Protein AF-A0A1G5ZR55-F1 (afdb_monomer_lite)

Radius of gyration: 50.32 Å; chains: 1; bounding box: 81×56×185 Å

Secondary structure (DSSP, 8-state):
-B-TTS-B--GGG--GGGPPP-------PPTT--TTTEEEE-SHHHHHHHHHH----SEEEETT-SS-EEBSS-EEE-TT------PPPPPPPGGGTSEE--SS--S-S-GGGTSBPTT----TT-HHHHHHHHHHHHHHHHHH-SEE-TTS-EEEE-SSS-EEEE---GGGSS-PPPHHHHHHHHHHHHHHHS-TTTHHHHHHHHHHHHHHH-SS-EEHHHHHHHHHHHHHHHHHHHHHHHHGGGGHHHHHHHHHHHHHHHHHHHHHHHHHHHHHHHHHHHHHHHHHHHHHHHHS---HHHHHHHHHHHHHHHHHHHHHHHHHHHHHHHHHHHHHHHHTTTS-HHHHIIIIIHHHHHHHHHHHHHHHHHHHHHHHHHHHHHHHHHH-PPPPPPPPPP--------------------------------

pLDDT: mean 72.46, std 17.14, range [31.12, 96.25]

Structure (mmCIF, N/CA/C/O backbone):
data_AF-A0A1G5ZR55-F1
#
_entry.id   AF-A0A1G5ZR55-F1
#
loop_
_atom_site.group_PDB
_atom_site.id
_atom_site.type_symbol
_atom_site.label_atom_id
_atom_site.label_alt_id
_atom_site.label_comp_id
_atom_site.label_asym_id
_atom_site.label_entity_id
_atom_site.label_seq_id
_atom_site.pdbx_PDB_ins_code
_atom_site.Cartn_x
_atom_site.Cartn_y
_atom_site.Cartn_z
_atom_site.occupancy
_atom_site.B_iso_or_equiv
_atom_site.auth_seq_id
_atom_site.auth_comp_id
_atom_site.auth_asym_id
_atom_site.auth_atom_id
_atom_site.pdbx_PDB_model_num
ATOM 1 N N . MET A 1 1 ? 25.762 3.844 -49.606 1.00 56.28 1 MET A N 1
ATOM 2 C CA . MET A 1 1 ? 26.420 2.697 -48.924 1.00 56.28 1 MET A CA 1
ATOM 3 C C . MET A 1 1 ? 27.919 2.852 -49.111 1.00 56.28 1 MET A C 1
ATOM 5 O O . MET A 1 1 ? 28.287 3.656 -49.947 1.00 56.28 1 MET A O 1
ATOM 9 N N . PHE A 1 2 ? 28.773 2.161 -48.357 1.00 60.72 2 PHE A N 1
ATOM 10 C CA . PHE A 1 2 ? 30.217 2.184 -48.619 1.00 60.72 2 PHE A CA 1
ATOM 11 C C . PHE A 1 2 ? 30.688 0.792 -49.031 1.00 60.72 2 PHE A C 1
ATOM 13 O O . PHE A 1 2 ? 30.275 -0.192 -48.414 1.00 60.72 2 PHE A O 1
ATOM 20 N N . ASP A 1 3 ? 31.507 0.703 -50.076 1.00 65.69 3 ASP A N 1
ATOM 21 C CA . ASP A 1 3 ? 32.140 -0.550 -50.477 1.00 65.69 3 ASP A CA 1
ATOM 22 C C . ASP A 1 3 ? 33.288 -0.937 -49.521 1.00 65.69 3 ASP A C 1
ATOM 24 O O . ASP A 1 3 ? 33.668 -0.197 -48.608 1.00 65.69 3 ASP A O 1
ATOM 28 N N . SER A 1 4 ? 33.881 -2.114 -49.727 1.00 61.31 4 SER A N 1
ATOM 29 C CA . SER A 1 4 ? 35.031 -2.579 -48.937 1.00 61.31 4 SER A CA 1
ATOM 30 C C . SER A 1 4 ? 36.296 -1.719 -49.093 1.00 61.31 4 SER A C 1
ATOM 32 O O . SER A 1 4 ? 37.266 -1.937 -48.369 1.00 61.31 4 SER A O 1
ATOM 34 N N . ALA A 1 5 ? 36.312 -0.775 -50.037 1.00 70.75 5 ALA A N 1
ATOM 35 C CA . ALA A 1 5 ? 37.379 0.198 -50.244 1.00 70.75 5 ALA A CA 1
ATOM 36 C C . ALA A 1 5 ? 37.047 1.584 -49.646 1.00 70.75 5 ALA A C 1
ATOM 38 O O . ALA A 1 5 ? 37.874 2.492 -49.729 1.00 70.75 5 ALA A O 1
ATOM 39 N N . GLY A 1 6 ? 35.881 1.743 -49.005 1.00 61.88 6 GLY A N 1
ATOM 40 C CA . GLY A 1 6 ? 35.433 2.990 -48.385 1.00 61.88 6 GLY A CA 1
ATOM 41 C C . GLY A 1 6 ? 34.868 4.021 -49.366 1.00 61.88 6 GLY A C 1
ATOM 42 O O . GLY A 1 6 ? 34.724 5.184 -48.991 1.00 61.88 6 GLY A O 1
ATOM 43 N N . GLY A 1 7 ? 34.562 3.631 -50.606 1.00 65.38 7 GLY A N 1
ATOM 44 C CA . GLY A 1 7 ? 33.906 4.477 -51.603 1.00 65.38 7 GLY A CA 1
ATOM 45 C C . GLY A 1 7 ? 32.389 4.482 -51.427 1.00 65.38 7 GLY A C 1
ATOM 46 O O . GLY A 1 7 ? 31.798 3.445 -51.144 1.00 65.38 7 GLY A O 1
ATOM 47 N N . GLU A 1 8 ? 31.754 5.645 -51.573 1.00 64.25 8 GLU A N 1
ATOM 48 C CA . GLU A 1 8 ? 30.297 5.780 -51.491 1.00 64.25 8 GLU A CA 1
ATOM 49 C C . GLU A 1 8 ? 29.644 5.197 -52.760 1.00 64.25 8 GLU A C 1
ATOM 51 O O . GLU A 1 8 ? 30.005 5.574 -53.870 1.00 64.25 8 GLU A O 1
ATOM 56 N N . THR A 1 9 ? 28.723 4.247 -52.602 1.00 60.94 9 THR A N 1
ATOM 57 C CA . THR A 1 9 ? 28.067 3.498 -53.688 1.00 60.94 9 THR A CA 1
ATOM 58 C C . THR A 1 9 ? 26.545 3.535 -53.531 1.00 60.94 9 THR A C 1
ATOM 60 O O . THR A 1 9 ? 26.020 3.413 -52.409 1.00 60.94 9 THR A O 1
ATOM 63 N N . GLU A 1 10 ? 25.825 3.674 -54.646 1.00 57.09 10 GLU A N 1
ATOM 64 C CA . GLU A 1 10 ? 24.361 3.582 -54.717 1.00 57.09 10 GLU A CA 1
ATOM 65 C C . GLU A 1 10 ? 23.905 2.133 -54.975 1.00 57.09 10 GLU A C 1
ATOM 67 O O . GLU A 1 10 ? 24.605 1.343 -55.602 1.00 57.09 10 GLU A O 1
ATOM 72 N N . VAL A 1 11 ? 22.718 1.754 -54.483 1.00 56.06 11 VAL A N 1
ATOM 73 C CA . VAL A 1 11 ? 22.194 0.372 -54.596 1.00 56.06 11 VAL A CA 1
ATOM 74 C C . VAL A 1 11 ? 21.911 -0.029 -56.056 1.00 56.06 11 VAL A C 1
ATOM 76 O O . VAL A 1 11 ? 21.889 -1.218 -56.366 1.00 56.06 11 VAL A O 1
ATOM 79 N N . GLU A 1 12 ? 21.737 0.940 -56.960 1.00 55.47 12 GLU A N 1
ATOM 80 C CA . GLU A 1 12 ? 21.512 0.701 -58.395 1.00 55.47 12 GLU A CA 1
ATOM 81 C C . GLU A 1 12 ? 22.798 0.431 -59.202 1.00 55.47 12 GLU A C 1
ATOM 83 O O . GLU A 1 12 ? 22.704 -0.023 -60.338 1.00 55.47 12 GLU A O 1
ATOM 88 N N . GLU A 1 13 ? 23.996 0.616 -58.631 1.00 53.19 13 GLU A N 1
ATOM 89 C CA . GLU A 1 13 ? 25.278 0.290 -59.294 1.00 53.19 13 GLU A CA 1
ATOM 90 C C . GLU A 1 13 ? 25.688 -1.190 -59.145 1.00 53.19 13 GLU A C 1
ATOM 92 O O . GLU A 1 13 ? 26.836 -1.573 -59.375 1.00 53.19 13 GLU A O 1
ATOM 97 N N . GLY A 1 14 ? 24.751 -2.060 -58.765 1.00 54.94 14 GLY A N 1
ATOM 98 C CA . GLY A 1 14 ? 24.948 -3.503 -58.820 1.00 54.94 14 GLY A CA 1
ATOM 99 C C . GLY A 1 14 ? 24.832 -4.004 -60.256 1.00 54.94 14 GLY A C 1
ATOM 100 O O . GLY A 1 14 ? 23.758 -4.428 -60.669 1.00 54.94 14 GLY A O 1
ATOM 101 N N . ASP A 1 15 ? 25.924 -3.973 -61.017 1.00 54.62 15 ASP A N 1
ATOM 102 C CA . ASP A 1 15 ? 25.985 -4.611 -62.335 1.00 54.62 15 ASP A CA 1
ATOM 103 C C . ASP A 1 15 ? 25.656 -6.115 -62.174 1.00 54.62 15 ASP A C 1
ATOM 105 O O . ASP A 1 15 ? 26.359 -6.847 -61.466 1.00 54.62 15 ASP A O 1
ATO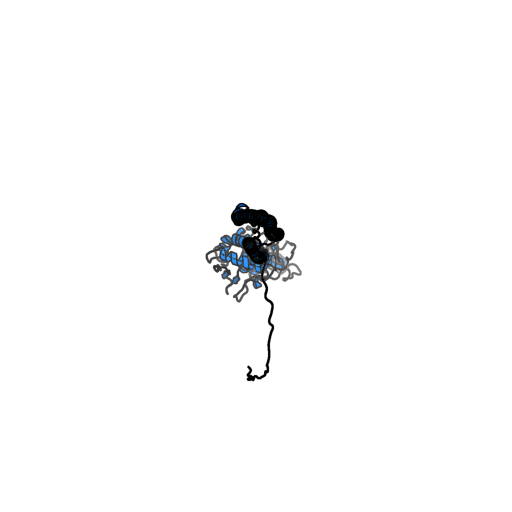M 109 N N . GLU A 1 16 ? 24.538 -6.570 -62.769 1.00 57.34 16 GLU A N 1
ATOM 110 C CA . GLU A 1 16 ? 23.969 -7.929 -62.623 1.00 57.34 16 GLU A CA 1
ATOM 111 C C . GLU A 1 16 ? 24.989 -9.039 -62.949 1.00 57.34 16 GLU A C 1
ATOM 113 O O . GLU A 1 16 ? 24.825 -10.192 -62.539 1.00 57.34 16 GLU A O 1
ATOM 118 N N . ALA A 1 17 ? 26.076 -8.689 -63.643 1.00 59.78 17 ALA A N 1
ATOM 119 C CA . ALA A 1 17 ? 27.194 -9.563 -63.966 1.00 59.78 17 ALA A CA 1
ATOM 120 C C . ALA A 1 17 ? 28.080 -9.972 -62.765 1.00 59.78 17 ALA A C 1
ATOM 122 O O . ALA A 1 17 ? 28.819 -10.951 -62.887 1.00 59.78 17 ALA A O 1
ATOM 123 N N . PHE A 1 18 ? 28.025 -9.275 -61.619 1.00 59.31 18 PHE A N 1
ATOM 124 C CA . PHE A 1 18 ? 28.954 -9.472 -60.484 1.00 59.31 18 PHE A CA 1
ATOM 125 C C . PHE A 1 18 ? 28.336 -10.117 -59.232 1.00 59.31 18 PHE A C 1
ATOM 127 O O . PHE A 1 18 ? 28.936 -10.104 -58.155 1.00 59.31 18 PHE A O 1
ATOM 134 N N . GLY A 1 19 ? 27.159 -10.733 -59.354 1.00 58.31 19 GLY A N 1
ATOM 135 C CA . GLY A 1 19 ? 26.563 -11.491 -58.255 1.00 58.31 19 GLY A CA 1
ATOM 136 C C . GLY A 1 19 ? 27.394 -12.725 -57.845 1.00 58.31 19 GLY A C 1
ATOM 137 O O . GLY A 1 19 ? 28.067 -13.329 -58.684 1.00 58.31 19 GLY A O 1
ATOM 138 N N . PRO A 1 20 ? 27.312 -13.170 -56.575 1.00 57.94 20 PRO A N 1
ATOM 139 C CA . PRO A 1 20 ? 26.449 -12.662 -55.507 1.00 57.94 20 PRO A CA 1
ATOM 140 C C . PRO A 1 20 ? 27.117 -11.580 -54.638 1.00 57.94 20 PRO A C 1
ATOM 142 O O . PRO A 1 20 ? 28.215 -11.769 -54.115 1.00 57.94 20 PRO A O 1
ATOM 145 N N . PHE A 1 21 ? 26.402 -10.478 -54.402 1.00 63.56 21 PHE A N 1
ATOM 146 C CA . PHE A 1 21 ? 26.810 -9.439 -53.455 1.00 63.56 21 PHE A CA 1
ATOM 147 C C . PHE A 1 21 ? 26.458 -9.834 -52.015 1.00 63.56 21 PHE A C 1
ATOM 149 O O . PHE A 1 21 ? 25.392 -10.395 -51.748 1.00 63.56 21 PHE A O 1
ATOM 156 N N . ARG A 1 22 ? 27.341 -9.504 -51.067 1.00 58.53 22 ARG A N 1
ATOM 157 C CA . ARG A 1 22 ? 27.096 -9.625 -49.624 1.00 58.53 22 ARG A CA 1
ATOM 158 C C . ARG A 1 22 ? 27.070 -8.229 -49.020 1.00 58.53 22 ARG A C 1
ATOM 160 O O . ARG A 1 22 ? 28.080 -7.537 -49.041 1.00 58.53 22 ARG A O 1
ATOM 167 N N . VAL A 1 23 ? 25.928 -7.839 -48.465 1.00 60.59 23 VAL A N 1
ATOM 168 C CA . VAL A 1 23 ? 25.789 -6.580 -47.724 1.00 60.59 23 VAL A CA 1
ATOM 169 C C . VAL A 1 23 ? 26.022 -6.871 -46.245 1.00 60.59 23 VAL A C 1
ATOM 171 O O . VAL A 1 23 ? 25.296 -7.664 -45.643 1.00 60.59 23 VAL A O 1
ATOM 174 N N . GLU A 1 24 ? 27.045 -6.252 -45.659 1.00 58.00 24 GLU A N 1
ATOM 175 C CA . GLU A 1 24 ? 27.290 -6.277 -44.217 1.00 58.00 24 GLU A CA 1
ATOM 176 C C . GLU A 1 24 ? 26.822 -4.953 -43.607 1.00 58.00 24 GLU A C 1
ATOM 178 O O . GLU A 1 24 ? 27.344 -3.884 -43.912 1.00 58.00 24 GLU A O 1
ATOM 183 N N . LEU A 1 25 ? 25.804 -5.021 -42.749 1.00 60.97 25 LEU A N 1
ATOM 184 C CA . LEU A 1 25 ? 25.309 -3.873 -41.996 1.00 60.97 25 LEU A CA 1
ATOM 185 C C . LEU A 1 25 ? 26.047 -3.820 -40.659 1.00 60.97 25 LEU A C 1
ATOM 187 O O . LEU A 1 25 ? 25.791 -4.629 -39.766 1.00 60.97 25 LEU A O 1
ATOM 191 N N . VAL A 1 26 ? 26.966 -2.869 -40.525 1.00 66.50 26 VAL A N 1
ATOM 192 C CA . VAL A 1 26 ? 27.669 -2.613 -39.266 1.00 66.50 26 VAL A CA 1
ATOM 193 C C . VAL A 1 26 ? 26.922 -1.528 -38.503 1.00 66.50 26 VAL A C 1
ATOM 195 O O . VAL A 1 26 ? 26.584 -0.485 -39.056 1.00 66.50 26 VAL A O 1
ATOM 198 N N . LYS A 1 27 ? 26.652 -1.776 -37.219 1.00 68.31 27 LYS A N 1
ATOM 199 C CA . LYS A 1 27 ? 26.059 -0.779 -36.327 1.00 68.31 27 LYS A CA 1
ATOM 200 C C . LYS A 1 27 ? 27.069 0.366 -36.129 1.00 68.31 27 LYS A C 1
ATOM 202 O O . LYS A 1 27 ? 28.148 0.073 -35.611 1.00 68.31 27 LYS A O 1
ATOM 207 N N . PRO A 1 28 ? 26.765 1.625 -36.501 1.00 68.00 28 PRO A N 1
ATOM 208 C CA . PRO A 1 28 ? 27.689 2.730 -36.282 1.00 68.00 28 PRO A CA 1
ATOM 209 C C . PRO A 1 28 ? 27.696 3.072 -34.790 1.00 68.00 28 PRO A C 1
ATOM 211 O O . PRO A 1 28 ? 26.833 3.788 -34.293 1.00 68.00 28 PRO A O 1
ATOM 214 N N . LEU A 1 29 ? 28.629 2.466 -34.060 1.00 74.06 29 LEU A N 1
ATOM 215 C CA . LEU A 1 29 ? 28.857 2.722 -32.643 1.00 74.06 29 LEU A CA 1
ATOM 216 C C . LEU A 1 29 ? 29.902 3.840 -32.500 1.00 74.06 29 LEU A C 1
ATOM 218 O O . LEU A 1 29 ? 30.873 3.836 -33.262 1.00 74.06 29 LEU A O 1
ATOM 222 N N . PRO A 1 30 ? 29.753 4.767 -31.537 1.00 72.75 30 PRO A N 1
ATOM 223 C CA . PRO A 1 30 ? 30.766 5.786 -31.276 1.00 72.75 30 PRO A CA 1
ATOM 224 C C . PRO A 1 30 ? 32.130 5.173 -30.933 1.00 72.75 30 PRO A C 1
ATOM 226 O O . PRO A 1 30 ? 32.210 4.109 -30.309 1.00 72.75 30 PRO A O 1
ATOM 229 N N . GLU A 1 31 ? 33.213 5.862 -31.296 1.00 66.56 31 GLU A N 1
ATOM 230 C CA . GLU A 1 31 ? 34.564 5.464 -30.894 1.00 66.56 31 GLU A CA 1
ATOM 231 C C . GLU A 1 31 ? 34.675 5.438 -29.358 1.00 66.56 31 GLU A C 1
ATOM 233 O O . GLU A 1 31 ? 34.362 6.418 -28.686 1.00 66.56 31 GLU A O 1
ATOM 238 N N . GLY A 1 32 ? 35.097 4.302 -28.789 1.00 65.75 32 GLY A N 1
ATOM 239 C CA . GLY A 1 32 ? 35.177 4.113 -27.332 1.00 65.75 32 GLY A CA 1
ATOM 240 C C . GLY A 1 32 ? 33.894 3.603 -26.664 1.00 65.75 32 GLY A C 1
ATOM 241 O O . GLY A 1 32 ? 33.792 3.661 -25.441 1.00 65.75 32 GLY A O 1
ATOM 242 N N . HIS A 1 33 ? 32.931 3.093 -27.438 1.00 71.94 33 HIS A N 1
ATOM 243 C CA . HIS A 1 33 ? 31.707 2.485 -26.919 1.00 71.94 33 HIS A CA 1
ATOM 244 C C . HIS A 1 33 ? 31.968 1.386 -25.874 1.00 71.94 33 HIS A C 1
ATOM 246 O O . HIS A 1 33 ? 32.532 0.333 -26.184 1.00 71.94 33 HIS A O 1
ATOM 252 N N . ASP A 1 34 ? 31.467 1.609 -24.659 1.00 78.94 34 ASP A N 1
ATOM 253 C CA . ASP A 1 34 ? 31.366 0.595 -23.615 1.00 78.94 34 ASP A CA 1
ATOM 254 C C . ASP A 1 34 ? 29.934 0.044 -23.570 1.00 78.94 34 ASP A C 1
ATOM 256 O O . ASP A 1 34 ? 28.982 0.753 -23.229 1.00 78.94 34 ASP A O 1
ATOM 260 N N . GLN A 1 35 ? 29.785 -1.242 -23.898 1.00 75.31 35 GLN A N 1
ATOM 261 C CA . GLN A 1 35 ? 28.500 -1.945 -23.843 1.00 75.31 35 GLN A CA 1
ATOM 262 C C . GLN A 1 35 ? 27.924 -1.989 -22.423 1.00 75.31 35 GLN A C 1
ATOM 264 O O . GLN A 1 35 ? 26.731 -2.208 -22.251 1.00 75.31 35 GLN A O 1
ATOM 269 N N . THR A 1 36 ? 28.741 -1.798 -21.387 1.00 80.62 36 THR A N 1
ATOM 270 C CA . THR A 1 36 ? 28.260 -1.785 -20.003 1.00 80.62 36 THR A CA 1
ATOM 271 C C . THR A 1 36 ? 27.638 -0.447 -19.596 1.00 80.62 36 THR A C 1
ATOM 273 O O . THR A 1 36 ? 26.781 -0.443 -18.714 1.00 80.62 36 THR A O 1
ATOM 276 N N . ASP A 1 37 ? 27.983 0.657 -20.272 1.00 84.81 37 ASP A N 1
ATOM 277 C CA . ASP A 1 37 ? 27.449 2.002 -19.997 1.00 84.81 37 ASP A CA 1
ATOM 278 C C . ASP A 1 37 ? 26.283 2.375 -20.930 1.00 84.81 37 ASP A C 1
ATOM 280 O O . ASP A 1 37 ? 25.300 2.993 -20.513 1.00 84.81 37 ASP A O 1
ATOM 284 N N . ALA A 1 38 ? 26.341 1.941 -22.192 1.00 87.81 38 ALA A N 1
ATOM 285 C CA . ALA A 1 38 ? 25.323 2.243 -23.191 1.00 87.81 38 ALA A CA 1
ATOM 286 C C . ALA A 1 38 ? 24.925 1.004 -23.998 1.00 87.81 38 ALA A C 1
ATOM 288 O O . ALA A 1 38 ? 25.766 0.208 -24.401 1.00 87.81 38 ALA A O 1
ATOM 289 N N . LEU A 1 39 ? 23.635 0.864 -24.299 1.00 89.94 39 LEU A N 1
ATOM 290 C CA . LEU A 1 39 ? 23.116 -0.131 -25.232 1.00 89.94 39 LEU A CA 1
ATOM 291 C C . LEU A 1 39 ? 22.518 0.571 -26.445 1.00 89.94 39 LEU A C 1
ATOM 293 O O . LEU A 1 39 ? 21.601 1.368 -26.304 1.00 89.94 39 LEU A O 1
ATOM 297 N N . TYR A 1 40 ? 22.981 0.218 -27.639 1.00 89.31 40 TYR A N 1
ATOM 298 C CA . TYR A 1 40 ? 22.391 0.693 -28.888 1.00 89.31 40 TYR A CA 1
ATOM 299 C C . TYR A 1 40 ? 21.494 -0.391 -29.469 1.00 89.31 40 TYR A C 1
ATOM 301 O O . TYR A 1 40 ? 21.918 -1.537 -29.632 1.00 89.31 40 TYR A O 1
ATOM 309 N N . VAL A 1 41 ? 20.271 -0.045 -29.842 1.00 90.25 41 VAL A N 1
ATOM 310 C CA . VAL A 1 41 ? 19.261 -0.942 -30.401 1.00 90.25 41 VAL A CA 1
ATOM 311 C C . VAL A 1 41 ? 18.754 -0.342 -31.705 1.00 90.25 41 VAL A C 1
ATOM 313 O O . VAL A 1 41 ? 18.344 0.811 -31.738 1.00 90.25 41 VAL A O 1
ATOM 316 N N . ALA A 1 42 ? 18.814 -1.117 -32.790 1.00 88.00 42 ALA A N 1
ATOM 317 C CA . ALA A 1 42 ? 18.475 -0.642 -34.135 1.00 88.00 42 ALA A CA 1
ATOM 318 C C . ALA A 1 42 ? 17.086 -1.094 -34.613 1.00 88.00 42 ALA A C 1
ATOM 320 O O . ALA A 1 42 ? 16.563 -0.555 -35.580 1.00 88.00 42 ALA A O 1
ATOM 321 N N . THR A 1 43 ? 16.503 -2.115 -33.979 1.00 87.62 43 THR A N 1
ATOM 322 C CA . THR A 1 43 ? 15.238 -2.716 -34.412 1.00 87.62 43 THR A CA 1
ATOM 323 C C . THR A 1 43 ? 14.283 -2.871 -33.240 1.00 87.62 43 THR A C 1
ATOM 325 O O . THR A 1 43 ? 14.695 -3.155 -32.115 1.00 87.62 43 THR A O 1
ATOM 328 N N . GLU A 1 44 ? 12.986 -2.760 -33.515 1.00 87.56 44 GLU A N 1
ATOM 329 C CA . GLU A 1 44 ? 11.931 -2.996 -32.527 1.00 87.56 44 GLU A CA 1
ATOM 330 C C . GLU A 1 44 ? 11.972 -4.431 -31.969 1.00 87.56 44 GLU A C 1
ATOM 332 O O . GLU A 1 44 ? 11.784 -4.644 -30.773 1.00 87.56 44 GLU A O 1
ATOM 337 N N . ALA A 1 45 ? 12.275 -5.422 -32.815 1.00 87.50 45 ALA A N 1
ATOM 338 C CA . ALA A 1 45 ? 12.451 -6.808 -32.382 1.00 87.50 45 ALA A CA 1
ATOM 339 C C . ALA A 1 45 ? 13.631 -6.956 -31.409 1.00 87.50 45 ALA A C 1
ATOM 341 O O . ALA A 1 45 ? 13.506 -7.632 -30.391 1.00 87.50 45 ALA A O 1
ATOM 342 N N . GLY A 1 46 ? 14.752 -6.278 -31.687 1.00 88.06 46 GLY A N 1
ATOM 343 C CA . GLY A 1 46 ? 15.892 -6.224 -30.777 1.00 88.06 46 GLY A CA 1
ATOM 344 C C . GLY A 1 46 ? 15.536 -5.536 -29.462 1.00 88.06 46 GLY A C 1
ATOM 345 O O . GLY A 1 46 ? 15.919 -6.019 -28.404 1.00 88.06 46 GLY A O 1
ATOM 346 N N . PHE A 1 47 ? 14.751 -4.457 -29.512 1.00 91.44 47 PHE A N 1
ATOM 347 C CA . PHE A 1 47 ? 14.289 -3.760 -28.313 1.00 91.44 47 PHE A CA 1
ATOM 348 C C . PHE A 1 47 ? 13.458 -4.680 -27.420 1.00 91.44 47 PHE A C 1
ATOM 350 O O . PHE A 1 47 ? 13.788 -4.842 -26.250 1.00 91.44 47 PHE A O 1
ATOM 357 N N . ARG A 1 48 ? 12.453 -5.364 -27.982 1.00 90.38 48 ARG A N 1
ATOM 358 C CA . ARG A 1 48 ? 11.652 -6.358 -27.249 1.00 90.38 48 ARG A CA 1
ATOM 359 C C . ARG A 1 48 ? 12.510 -7.485 -26.675 1.00 90.38 48 ARG A C 1
ATOM 361 O O . ARG A 1 48 ? 12.342 -7.830 -25.512 1.00 90.38 48 ARG A O 1
ATOM 368 N N . ALA A 1 49 ? 13.455 -8.008 -27.455 1.00 89.00 49 ALA A N 1
ATOM 369 C CA . ALA A 1 49 ? 14.357 -9.060 -26.994 1.00 89.00 49 ALA A CA 1
ATOM 370 C C . ALA A 1 49 ? 15.210 -8.607 -25.798 1.00 89.00 49 ALA A C 1
ATOM 372 O O . ALA A 1 49 ? 15.322 -9.342 -24.824 1.00 89.00 49 ALA A O 1
ATOM 373 N N . PHE A 1 50 ? 15.757 -7.386 -25.829 1.00 91.50 50 PHE A N 1
ATOM 374 C CA . PHE A 1 50 ? 16.523 -6.843 -24.705 1.00 91.50 50 PHE A CA 1
ATOM 375 C C . PHE A 1 50 ? 15.656 -6.511 -23.489 1.00 91.50 50 PHE A C 1
ATOM 377 O O . PHE A 1 50 ? 16.131 -6.626 -22.359 1.00 91.50 50 PHE A O 1
ATOM 384 N N . LEU A 1 51 ? 14.401 -6.102 -23.688 1.00 90.69 51 LEU A N 1
ATOM 385 C CA . LEU A 1 51 ? 13.456 -5.913 -22.587 1.00 90.69 51 LEU A CA 1
ATOM 386 C C . LEU A 1 51 ? 13.136 -7.234 -21.871 1.00 90.69 51 LEU A C 1
ATOM 388 O O . LEU A 1 51 ? 12.955 -7.222 -20.656 1.00 90.69 51 LEU A O 1
ATOM 392 N N . ASP A 1 52 ? 13.111 -8.351 -22.598 1.00 86.12 52 ASP A N 1
ATOM 393 C CA . ASP A 1 52 ? 12.880 -9.685 -22.038 1.00 86.12 52 ASP A CA 1
ATOM 394 C C . ASP A 1 52 ? 14.142 -10.277 -21.384 1.00 86.12 52 ASP A C 1
ATOM 396 O O . ASP A 1 52 ? 14.131 -10.658 -20.213 1.00 86.12 52 ASP A O 1
ATOM 400 N N . SER A 1 53 ? 15.279 -10.277 -22.092 1.00 85.56 53 SER A N 1
ATOM 401 C CA . SER A 1 53 ? 16.541 -10.826 -21.572 1.00 85.56 53 SER A CA 1
ATOM 402 C C . SER A 1 53 ? 17.181 -9.963 -20.480 1.00 85.56 53 SER A C 1
ATOM 404 O O . SER A 1 53 ? 17.998 -10.447 -19.695 1.00 85.56 53 SER A O 1
ATOM 406 N N . GLY A 1 54 ? 16.851 -8.670 -20.456 1.00 85.50 54 GLY A N 1
ATOM 407 C CA . GLY A 1 54 ? 17.522 -7.658 -19.653 1.00 85.50 54 GLY A CA 1
ATOM 408 C C . GLY A 1 54 ? 18.896 -7.259 -20.206 1.00 85.50 54 GLY A C 1
ATOM 409 O O . GLY A 1 54 ? 19.496 -7.941 -21.038 1.00 85.50 54 GLY A O 1
ATOM 410 N N . HIS A 1 55 ? 19.399 -6.121 -19.721 1.00 89.38 55 HIS A N 1
ATOM 411 C CA . HIS A 1 55 ? 20.749 -5.619 -19.990 1.00 89.38 55 HIS A CA 1
ATOM 412 C C . HIS A 1 55 ? 21.207 -4.701 -18.847 1.00 89.38 55 HIS A C 1
ATOM 414 O O . HIS A 1 55 ? 20.370 -4.038 -18.236 1.00 89.38 55 HIS A O 1
ATOM 420 N N . ALA A 1 56 ? 22.509 -4.643 -18.554 1.00 87.19 56 ALA A N 1
ATOM 421 C CA . ALA A 1 56 ? 23.038 -3.863 -17.427 1.00 87.19 56 ALA A CA 1
ATOM 422 C C . ALA A 1 56 ? 23.117 -2.351 -17.703 1.00 87.19 56 ALA A C 1
ATOM 424 O O . ALA A 1 56 ? 23.064 -1.562 -16.765 1.00 87.19 56 ALA A O 1
ATOM 425 N N . ALA A 1 57 ? 23.208 -1.953 -18.977 1.00 89.44 57 ALA A N 1
ATOM 426 C CA . ALA A 1 57 ? 23.411 -0.554 -19.345 1.00 89.44 57 ALA A CA 1
ATOM 427 C C . ALA A 1 57 ? 22.300 0.377 -18.801 1.00 89.44 57 ALA A C 1
ATOM 429 O O . ALA A 1 57 ? 21.108 0.096 -19.020 1.00 89.44 57 ALA A O 1
ATOM 430 N N . PRO A 1 58 ? 22.666 1.496 -18.145 1.00 88.75 58 PRO A N 1
ATOM 431 C CA . PRO A 1 58 ? 21.733 2.526 -17.686 1.00 88.75 58 PRO A CA 1
ATOM 432 C C . PRO A 1 58 ? 21.239 3.445 -18.814 1.00 88.75 58 PRO A C 1
ATOM 434 O O . PRO A 1 58 ? 20.241 4.142 -18.634 1.00 88.75 58 PRO A O 1
ATOM 437 N N . ARG A 1 59 ? 21.895 3.452 -19.983 1.00 90.69 59 ARG A N 1
ATOM 438 C CA . ARG A 1 59 ? 21.472 4.235 -21.155 1.00 90.69 59 ARG A CA 1
ATOM 439 C C . ARG A 1 59 ? 21.151 3.339 -22.334 1.00 90.69 59 ARG A C 1
ATOM 441 O O . ARG A 1 59 ? 21.971 2.507 -22.719 1.00 90.69 59 ARG A O 1
ATOM 448 N N . TRP A 1 60 ? 19.952 3.480 -22.884 1.00 92.88 60 TRP A N 1
ATOM 449 C CA . TRP A 1 60 ? 19.492 2.712 -24.035 1.00 92.88 60 TRP A CA 1
ATOM 450 C C . TRP A 1 60 ? 19.145 3.655 -25.183 1.00 92.88 60 TRP A C 1
ATOM 452 O O . TRP A 1 60 ? 18.161 4.387 -25.126 1.00 92.88 60 TRP A O 1
ATOM 462 N N . TYR A 1 61 ? 19.942 3.586 -26.240 1.00 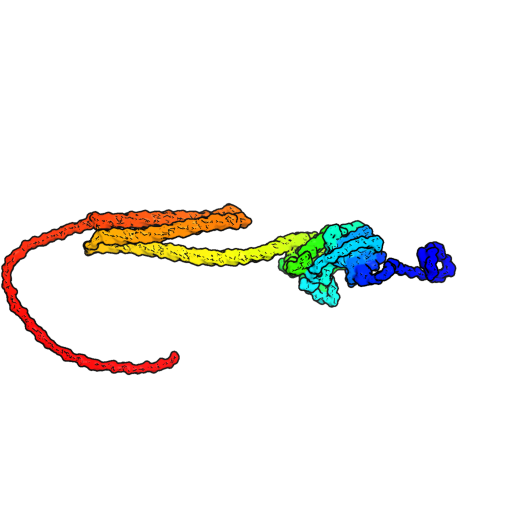91.56 61 TYR A N 1
ATOM 463 C CA . TYR A 1 61 ? 19.731 4.296 -27.490 1.00 91.56 61 TYR A CA 1
ATOM 464 C C . TYR A 1 61 ? 18.909 3.410 -28.421 1.00 91.56 61 TYR A C 1
ATOM 466 O O . TYR A 1 61 ? 19.397 2.399 -28.930 1.00 91.56 61 TYR A O 1
ATOM 474 N N . VAL A 1 62 ? 17.644 3.752 -28.629 1.00 91.56 62 VAL A N 1
ATOM 475 C CA . VAL A 1 62 ? 16.706 2.978 -29.445 1.00 91.56 62 VAL A CA 1
ATOM 476 C C . VAL A 1 62 ? 16.396 3.768 -30.704 1.00 91.56 62 VAL A C 1
ATOM 478 O O . VAL A 1 62 ? 15.767 4.819 -30.642 1.00 91.56 62 VAL A O 1
ATOM 481 N N . LEU A 1 63 ? 16.837 3.245 -31.847 1.00 88.75 63 LEU A N 1
ATOM 482 C CA . LEU A 1 63 ? 16.690 3.915 -33.133 1.00 88.75 63 LEU A CA 1
ATOM 483 C C . LEU A 1 63 ? 15.208 4.129 -33.451 1.00 88.75 63 LEU A C 1
ATOM 485 O O . LEU A 1 63 ? 14.424 3.175 -33.452 1.00 88.75 63 LEU A O 1
ATOM 489 N N . GLY A 1 64 ? 14.836 5.375 -33.743 1.00 85.31 64 GLY A N 1
ATOM 490 C CA . GLY A 1 64 ? 13.455 5.741 -34.061 1.00 85.31 64 GLY A CA 1
ATOM 491 C C . GLY A 1 64 ? 12.576 6.000 -32.833 1.00 85.31 64 GLY A C 1
ATOM 492 O O . GLY A 1 64 ? 11.351 6.087 -32.962 1.00 85.31 64 GLY A O 1
ATOM 493 N N . LEU A 1 65 ? 13.167 6.144 -31.642 1.00 89.38 65 LEU A N 1
ATOM 494 C CA . LEU A 1 65 ? 12.457 6.617 -30.456 1.00 89.38 65 LEU A CA 1
ATOM 495 C C . LEU A 1 65 ? 12.245 8.136 -30.530 1.00 89.38 65 LEU A C 1
ATOM 497 O O . LEU A 1 65 ? 13.067 8.928 -30.093 1.00 89.38 65 LEU A O 1
ATOM 501 N N . ILE A 1 66 ? 11.095 8.547 -31.067 1.00 87.12 66 ILE A N 1
ATOM 502 C CA . ILE A 1 66 ? 10.779 9.964 -31.336 1.00 87.12 66 ILE A CA 1
ATOM 503 C C . ILE A 1 66 ? 10.683 10.803 -30.050 1.00 87.12 66 ILE A C 1
ATOM 505 O O . ILE A 1 66 ? 10.939 12.006 -30.064 1.00 87.12 66 ILE A O 1
ATOM 509 N N . LYS A 1 67 ? 10.266 10.183 -28.941 1.00 90.12 67 LYS A N 1
ATOM 510 C CA . LYS A 1 67 ? 10.091 10.839 -27.644 1.00 90.12 67 LYS A CA 1
ATOM 511 C C . LYS A 1 67 ? 10.917 10.096 -26.595 1.00 90.12 67 LYS A C 1
ATOM 513 O O . LYS A 1 67 ? 10.600 8.939 -26.328 1.00 90.12 67 LYS A O 1
ATOM 518 N N . PRO A 1 68 ? 11.947 10.719 -26.007 1.00 91.69 68 PRO A N 1
ATOM 519 C CA . PRO A 1 68 ? 12.717 10.088 -24.949 1.00 91.69 68 PRO A CA 1
ATOM 520 C C . PRO A 1 68 ? 11.893 9.965 -23.664 1.00 91.69 68 PRO A C 1
ATOM 522 O O . PRO A 1 68 ? 10.981 10.756 -23.399 1.00 91.69 68 PRO A O 1
ATOM 525 N N . PHE A 1 69 ? 12.212 8.961 -22.852 1.00 93.12 69 PHE A N 1
ATOM 526 C CA . PHE A 1 69 ? 11.601 8.786 -21.539 1.00 93.12 69 PHE A CA 1
ATOM 527 C C . PHE A 1 69 ? 12.573 8.140 -20.557 1.00 93.12 69 PHE A C 1
ATOM 529 O O . PHE A 1 69 ? 13.415 7.318 -20.924 1.00 93.12 69 PHE A O 1
ATOM 536 N N . ASN A 1 70 ? 12.396 8.475 -19.281 1.00 92.31 70 ASN A N 1
ATOM 537 C CA . ASN A 1 70 ? 13.228 7.959 -18.209 1.00 92.31 70 ASN A CA 1
ATOM 538 C C . ASN A 1 70 ? 12.418 7.073 -17.273 1.00 92.31 70 ASN A C 1
ATOM 540 O O . ASN A 1 70 ? 11.267 7.346 -16.921 1.00 92.31 70 ASN A O 1
ATOM 544 N N . THR A 1 71 ? 13.071 6.011 -16.837 1.00 93.56 71 THR A N 1
ATOM 545 C CA . THR A 1 71 ? 12.663 5.200 -15.696 1.00 93.56 71 THR A CA 1
ATOM 546 C C . THR A 1 71 ? 13.514 5.580 -14.495 1.00 93.56 71 THR A C 1
ATOM 548 O O . THR A 1 71 ? 14.526 6.269 -14.625 1.00 93.56 71 THR A O 1
ATOM 551 N N . ARG A 1 72 ? 13.153 5.097 -13.310 1.00 91.38 72 ARG A N 1
ATOM 552 C CA . ARG A 1 72 ? 13.903 5.369 -12.076 1.00 91.38 72 ARG A CA 1
ATOM 553 C C . ARG A 1 72 ? 15.338 4.798 -12.079 1.00 91.38 72 ARG A C 1
ATOM 555 O O . ARG A 1 72 ? 16.109 5.151 -11.186 1.00 91.38 72 ARG A O 1
ATOM 562 N N . ALA A 1 73 ? 15.689 3.936 -13.043 1.00 90.44 73 ALA A N 1
ATOM 563 C CA . ALA A 1 73 ? 17.014 3.310 -13.182 1.00 90.44 73 ALA A CA 1
ATOM 564 C C . ALA A 1 73 ? 17.622 3.343 -14.602 1.00 90.44 73 ALA A C 1
ATOM 566 O O . ALA A 1 73 ? 18.712 2.813 -14.805 1.00 90.44 73 ALA A O 1
ATOM 567 N N . ARG A 1 74 ? 16.937 3.905 -15.608 1.00 91.19 74 ARG A N 1
ATOM 568 C CA . ARG A 1 74 ? 17.408 3.872 -17.005 1.00 91.19 74 ARG A CA 1
ATOM 569 C C . ARG A 1 74 ? 16.824 4.990 -17.858 1.00 91.19 74 ARG A C 1
ATOM 571 O O . ARG A 1 74 ? 15.645 5.312 -17.708 1.00 91.19 74 ARG A O 1
ATOM 578 N N . VAL A 1 75 ? 17.628 5.492 -18.790 1.00 92.88 75 VAL A N 1
ATOM 579 C CA . VAL A 1 75 ? 17.243 6.457 -19.832 1.00 92.88 75 VAL A CA 1
ATOM 580 C C . VAL A 1 75 ? 17.032 5.743 -21.164 1.00 92.88 75 VAL A C 1
ATOM 582 O O . VAL A 1 75 ? 17.851 4.899 -21.538 1.00 92.88 75 VAL A O 1
ATOM 585 N N . TYR A 1 76 ? 15.964 6.105 -21.876 1.00 93.25 76 TYR A N 1
ATOM 586 C CA . TYR A 1 76 ? 15.698 5.670 -23.246 1.00 93.25 76 TYR A CA 1
ATOM 587 C C . TYR A 1 76 ? 15.638 6.890 -24.168 1.00 93.25 76 TYR A C 1
ATOM 589 O O . TYR A 1 76 ? 14.768 7.748 -24.005 1.00 93.25 76 TYR A O 1
ATOM 597 N N . THR A 1 77 ? 16.543 6.959 -25.142 1.00 92.50 77 THR A N 1
ATOM 598 C CA . THR A 1 77 ? 16.639 8.060 -26.117 1.00 92.50 77 THR A CA 1
ATOM 599 C C . THR A 1 77 ? 16.836 7.532 -27.532 1.00 92.50 77 THR A C 1
ATOM 601 O O . THR A 1 77 ? 17.130 6.352 -27.731 1.00 92.50 77 THR A O 1
ATOM 604 N N . ASP A 1 78 ? 16.662 8.398 -28.529 1.00 90.50 78 ASP A N 1
ATOM 605 C CA . ASP A 1 78 ? 17.169 8.122 -29.874 1.00 90.50 78 ASP A CA 1
ATOM 606 C C . ASP A 1 78 ? 18.698 8.256 -29.914 1.00 90.50 78 ASP A C 1
ATOM 608 O O . ASP A 1 78 ? 19.298 8.853 -29.021 1.00 90.50 78 ASP A O 1
ATOM 612 N N . TRP A 1 79 ? 19.337 7.719 -30.952 1.00 87.19 79 TRP A N 1
ATOM 613 C CA . TRP A 1 79 ? 20.803 7.649 -31.048 1.00 87.19 79 TRP A CA 1
ATOM 614 C C . TRP A 1 79 ? 21.488 9.018 -31.046 1.00 87.19 79 TRP A C 1
ATOM 616 O O . TRP A 1 79 ? 22.596 9.139 -30.531 1.00 87.19 79 TRP A O 1
ATOM 626 N N . ASP A 1 80 ? 20.807 10.042 -31.557 1.00 79.06 80 ASP A N 1
ATOM 627 C CA . ASP A 1 80 ? 21.333 11.406 -31.667 1.00 79.06 80 ASP A CA 1
ATOM 628 C C . ASP A 1 80 ? 20.959 12.298 -30.470 1.00 79.06 80 ASP A C 1
ATOM 630 O O . ASP A 1 80 ? 21.218 13.503 -30.476 1.00 79.06 80 ASP A O 1
ATOM 634 N N . GLN A 1 81 ? 20.307 11.733 -29.448 1.00 79.56 81 GLN A N 1
ATOM 635 C CA . GLN A 1 81 ? 19.800 12.478 -28.299 1.00 79.56 81 GLN A CA 1
ATOM 636 C C . GLN A 1 81 ? 20.450 12.004 -27.000 1.00 79.56 81 GLN A C 1
ATOM 638 O O . GLN A 1 81 ? 20.422 10.822 -26.652 1.00 79.56 81 GLN A O 1
ATOM 643 N N . GLU A 1 82 ? 20.970 12.959 -26.233 1.00 76.25 82 GLU A N 1
ATOM 644 C CA . GLU A 1 82 ? 21.422 12.732 -24.866 1.00 76.25 82 GLU A CA 1
ATOM 645 C C . GLU A 1 82 ? 20.436 13.362 -23.884 1.00 76.25 82 GLU A C 1
ATOM 647 O O . GLU A 1 82 ? 20.228 14.576 -23.881 1.00 76.25 82 GLU A O 1
ATOM 652 N N . GLU A 1 83 ? 19.852 12.530 -23.023 1.00 77.31 83 GLU A N 1
ATOM 653 C CA . GLU A 1 83 ? 19.083 12.991 -21.872 1.00 77.31 83 GLU A CA 1
ATOM 654 C C . GLU A 1 83 ? 19.847 12.753 -20.564 1.00 77.31 83 GLU A C 1
ATOM 656 O O . GLU A 1 83 ? 20.536 11.736 -20.405 1.00 77.31 83 GLU A O 1
ATOM 661 N N . PRO A 1 84 ? 19.730 13.679 -19.595 1.00 75.12 84 PRO A N 1
ATOM 662 C CA . PRO A 1 84 ? 20.366 13.524 -18.300 1.00 75.12 84 PRO A CA 1
ATOM 663 C C . PRO A 1 84 ? 19.747 12.351 -17.532 1.00 75.12 84 PRO A C 1
ATOM 665 O O . PRO A 1 84 ? 18.546 12.307 -17.275 1.00 75.12 84 PRO A O 1
ATOM 668 N N . TYR A 1 85 ? 20.599 11.420 -17.105 1.00 75.75 85 TYR A N 1
ATOM 669 C CA . TYR A 1 85 ? 20.222 10.329 -16.212 1.00 75.75 85 TYR A CA 1
ATOM 670 C C . TYR A 1 85 ? 20.352 10.764 -14.750 1.00 75.75 85 TYR A C 1
ATOM 672 O O . TYR A 1 85 ? 21.430 11.176 -14.319 1.00 75.75 85 TYR A O 1
ATOM 680 N N . ILE A 1 86 ? 19.275 10.621 -13.976 1.00 75.19 86 ILE A N 1
ATOM 681 C CA . ILE A 1 86 ? 19.300 10.774 -12.518 1.00 75.19 86 ILE A CA 1
ATOM 682 C C . ILE A 1 86 ? 18.820 9.464 -11.897 1.00 75.19 86 ILE A C 1
ATOM 684 O O . ILE A 1 86 ? 17.638 9.124 -11.972 1.00 75.19 86 ILE A O 1
ATOM 688 N N . GLU A 1 87 ? 19.737 8.729 -11.271 1.00 75.88 87 GLU A N 1
ATOM 689 C CA . GLU A 1 87 ? 19.384 7.500 -10.567 1.00 75.88 87 GLU A CA 1
ATOM 690 C C . GLU A 1 87 ? 18.543 7.811 -9.323 1.00 75.88 87 GLU A C 1
ATOM 692 O O . GLU A 1 87 ? 18.922 8.616 -8.467 1.00 75.88 87 GLU A O 1
ATOM 697 N N . SER A 1 88 ? 17.394 7.145 -9.203 1.00 82.56 88 SER A N 1
ATOM 698 C CA . SER A 1 88 ? 16.547 7.244 -8.013 1.00 82.56 88 SER A CA 1
ATOM 699 C C . SER A 1 88 ? 17.082 6.389 -6.864 1.00 82.56 88 SER A C 1
ATOM 701 O O . SER A 1 88 ? 17.756 5.381 -7.080 1.00 82.56 88 SER A O 1
ATOM 703 N N . GLN A 1 89 ? 16.707 6.731 -5.627 1.00 83.81 89 GLN A N 1
ATOM 704 C CA . GLN A 1 89 ? 17.060 5.933 -4.447 1.00 83.81 89 GLN A CA 1
ATOM 705 C C . GLN A 1 89 ? 16.674 4.457 -4.618 1.00 83.81 89 GLN A C 1
ATOM 707 O O . GLN A 1 89 ? 15.624 4.133 -5.175 1.00 83.81 89 GLN A O 1
ATOM 712 N N . ALA A 1 90 ? 17.530 3.562 -4.124 1.00 84.81 90 ALA A N 1
ATOM 713 C CA . ALA A 1 90 ? 17.316 2.126 -4.232 1.00 84.81 90 ALA A CA 1
ATOM 714 C C . ALA A 1 90 ? 16.029 1.688 -3.512 1.00 84.81 90 ALA A C 1
ATOM 716 O O . ALA A 1 90 ? 15.793 2.019 -2.348 1.00 84.81 90 ALA A O 1
ATOM 717 N N . THR A 1 91 ? 15.209 0.902 -4.207 1.00 89.25 91 THR A N 1
ATOM 718 C CA . THR A 1 91 ? 13.964 0.335 -3.674 1.00 89.25 91 THR A CA 1
ATOM 719 C C . THR A 1 91 ? 14.192 -1.056 -3.083 1.00 89.25 91 THR A C 1
ATOM 721 O O . THR A 1 91 ? 15.170 -1.732 -3.407 1.00 89.25 91 THR A O 1
ATOM 724 N N . LYS A 1 92 ? 13.263 -1.539 -2.248 1.00 89.56 92 LYS A N 1
ATOM 725 C CA . LYS A 1 92 ? 13.295 -2.934 -1.779 1.00 89.56 92 LYS A CA 1
ATOM 726 C C . LYS A 1 92 ? 13.078 -3.880 -2.964 1.00 89.56 92 LYS A C 1
ATOM 728 O O . LYS A 1 92 ? 12.152 -3.676 -3.742 1.00 89.56 92 LYS A O 1
ATOM 733 N N . SER A 1 93 ? 13.906 -4.920 -3.075 1.00 92.00 93 SER A N 1
ATOM 734 C CA . SER A 1 93 ? 13.780 -5.902 -4.156 1.00 92.00 93 SER A CA 1
ATOM 735 C C . SER A 1 93 ? 12.432 -6.640 -4.077 1.00 92.00 93 SER A C 1
ATOM 737 O O . SER A 1 93 ? 12.140 -7.234 -3.030 1.00 92.00 93 SER A O 1
ATOM 739 N N . PRO A 1 94 ? 11.627 -6.668 -5.158 1.00 92.31 94 PRO A N 1
ATOM 740 C CA . PRO A 1 94 ? 10.370 -7.418 -5.192 1.00 92.31 94 PRO A CA 1
ATOM 741 C C . PRO A 1 94 ? 10.553 -8.920 -4.931 1.00 92.31 94 PRO A C 1
ATOM 743 O O . PRO A 1 94 ? 9.694 -9.546 -4.315 1.00 92.31 94 PRO A O 1
ATOM 746 N N . ARG A 1 95 ? 11.711 -9.493 -5.289 1.00 91.56 95 ARG A N 1
ATOM 747 C CA . ARG A 1 95 ? 12.066 -10.905 -5.031 1.00 91.56 95 ARG A CA 1
ATOM 748 C C . ARG A 1 95 ? 12.095 -11.285 -3.548 1.00 91.56 95 ARG A C 1
ATOM 750 O O . ARG A 1 95 ? 12.051 -12.463 -3.216 1.00 91.56 95 ARG A O 1
ATOM 757 N N . LEU A 1 96 ? 12.194 -10.305 -2.648 1.00 89.56 96 LEU A N 1
ATOM 758 C CA . LEU A 1 96 ? 12.109 -10.538 -1.203 1.00 89.56 96 LEU A CA 1
ATOM 759 C C . LEU A 1 96 ? 10.661 -10.612 -0.699 1.00 89.56 96 LEU A C 1
ATOM 761 O O . LEU A 1 96 ? 10.430 -11.071 0.416 1.00 89.56 96 LEU A O 1
ATOM 765 N N . LEU A 1 97 ? 9.702 -10.129 -1.492 1.00 88.88 97 LEU A N 1
ATOM 766 C CA . LEU A 1 97 ? 8.282 -10.041 -1.141 1.00 88.88 97 LEU A CA 1
ATOM 767 C C . LEU A 1 97 ? 7.455 -11.134 -1.834 1.00 88.88 97 LEU A C 1
ATOM 769 O O . LEU A 1 97 ? 6.467 -11.613 -1.277 1.00 88.88 97 LEU A O 1
ATOM 773 N N . VAL A 1 98 ? 7.879 -11.548 -3.030 1.00 91.12 98 VAL A N 1
ATOM 774 C CA . VAL A 1 98 ? 7.202 -12.548 -3.862 1.00 91.12 98 VAL A CA 1
ATOM 775 C C . VAL A 1 98 ? 7.905 -13.899 -3.757 1.00 91.12 98 VAL A C 1
ATOM 777 O O . VAL A 1 98 ? 9.123 -13.991 -3.896 1.00 91.12 98 VAL A O 1
ATOM 780 N N . LYS A 1 99 ? 7.143 -14.975 -3.539 1.00 88.88 99 LYS A N 1
ATOM 781 C CA . LYS A 1 99 ? 7.677 -16.342 -3.572 1.00 88.88 99 LYS A CA 1
ATOM 782 C C . LYS A 1 99 ? 7.600 -16.908 -4.984 1.00 88.88 99 LYS A C 1
ATOM 784 O O . LYS A 1 99 ? 6.511 -17.152 -5.495 1.00 88.88 99 LYS A O 1
ATOM 789 N N . GLU A 1 100 ? 8.749 -17.175 -5.582 1.00 85.69 100 GLU A N 1
ATOM 790 C CA . GLU A 1 100 ? 8.838 -17.816 -6.893 1.00 85.69 100 GLU A CA 1
ATOM 791 C C . GLU A 1 100 ? 9.146 -19.307 -6.746 1.00 85.69 100 GLU A C 1
ATOM 793 O O . GLU A 1 100 ? 10.101 -19.684 -6.066 1.00 85.69 100 GLU A O 1
ATOM 798 N N . ALA A 1 101 ? 8.345 -20.155 -7.396 1.00 76.12 101 ALA A N 1
ATOM 799 C CA . ALA A 1 101 ? 8.624 -21.588 -7.523 1.00 76.12 101 ALA A CA 1
ATOM 800 C C . ALA A 1 101 ? 9.353 -21.942 -8.836 1.00 76.12 101 ALA A C 1
ATOM 802 O O . ALA A 1 101 ? 9.730 -23.095 -9.036 1.00 76.12 101 ALA A O 1
ATOM 803 N N . ALA A 1 102 ? 9.516 -20.976 -9.744 1.00 71.62 102 ALA A N 1
ATOM 804 C CA . ALA A 1 102 ? 10.103 -21.175 -11.063 1.00 71.62 102 ALA A CA 1
ATOM 805 C C . ALA A 1 102 ? 11.627 -21.377 -11.016 1.00 71.62 102 ALA A C 1
ATOM 807 O O . ALA A 1 102 ? 12.340 -20.735 -10.244 1.00 71.62 102 ALA A O 1
ATOM 808 N N . ASN A 1 103 ? 12.131 -22.247 -11.900 1.00 68.88 103 ASN A N 1
ATOM 809 C CA . ASN A 1 103 ? 13.573 -22.462 -12.086 1.00 68.88 103 ASN A CA 1
ATOM 810 C C . ASN A 1 103 ? 14.258 -21.249 -12.737 1.00 68.88 103 ASN A C 1
ATOM 812 O O . ASN A 1 103 ? 15.444 -21.013 -12.516 1.00 68.88 103 ASN A O 1
ATOM 816 N N . VAL A 1 104 ? 13.504 -20.485 -13.530 1.00 74.88 104 VAL A N 1
ATOM 817 C CA . VAL A 1 104 ? 13.920 -19.204 -14.101 1.00 74.88 104 VAL A CA 1
ATOM 818 C C . VAL A 1 104 ? 13.183 -18.110 -13.344 1.00 74.88 104 VAL A C 1
ATOM 820 O O . VAL A 1 104 ? 11.956 -18.130 -13.272 1.00 74.88 104 VAL A O 1
ATOM 823 N N . ARG A 1 105 ? 13.931 -17.173 -12.755 1.00 80.75 105 ARG A N 1
ATOM 824 C CA . ARG A 1 105 ? 13.337 -16.074 -11.989 1.00 80.75 105 ARG A CA 1
ATOM 825 C C . ARG A 1 105 ? 12.669 -15.091 -12.935 1.00 80.75 105 ARG A C 1
ATOM 827 O O . ARG A 1 105 ? 13.335 -14.532 -13.800 1.00 80.75 105 ARG A O 1
ATOM 834 N N . THR A 1 106 ? 11.384 -14.857 -12.725 1.00 85.06 106 THR A N 1
ATOM 835 C CA . THR A 1 106 ? 10.568 -13.962 -13.551 1.00 85.06 106 THR A CA 1
ATOM 836 C C . THR A 1 106 ? 10.214 -12.662 -12.842 1.00 85.06 106 THR A C 1
ATOM 838 O O . THR A 1 106 ? 9.876 -11.685 -13.506 1.00 85.06 106 THR A O 1
ATOM 841 N N . VAL A 1 107 ? 10.306 -12.603 -11.508 1.00 89.69 107 VAL A N 1
ATOM 842 C CA . VAL A 1 107 ? 10.123 -11.335 -10.793 1.00 89.69 107 VAL A CA 1
ATOM 843 C C . VAL A 1 107 ? 11.384 -10.483 -10.980 1.00 89.69 107 VAL A C 1
ATOM 845 O O . VAL A 1 107 ? 12.506 -10.977 -10.775 1.00 89.69 107 VAL A O 1
ATOM 848 N N . PRO A 1 108 ? 11.238 -9.196 -11.341 1.00 90.06 108 PRO A N 1
ATOM 849 C CA . PRO A 1 108 ? 12.357 -8.269 -11.413 1.00 90.06 108 PRO A CA 1
ATOM 850 C C . PRO A 1 108 ? 13.124 -8.184 -10.091 1.00 90.06 108 PRO A C 1
ATOM 852 O O . PRO A 1 108 ? 12.538 -8.136 -9.009 1.00 90.06 108 PRO A O 1
ATOM 855 N N . GLU A 1 109 ? 14.453 -8.132 -10.173 1.00 90.00 109 GLU A N 1
ATOM 856 C CA . GLU A 1 109 ? 15.292 -7.870 -8.998 1.00 90.00 109 GLU A CA 1
ATOM 857 C C . GLU A 1 109 ? 15.145 -6.432 -8.508 1.00 90.00 109 GLU A C 1
ATOM 859 O O . GLU A 1 109 ? 15.085 -6.191 -7.302 1.00 90.00 109 GLU A O 1
ATOM 864 N N . ASP A 1 110 ? 15.029 -5.505 -9.454 1.00 90.31 110 ASP A N 1
ATOM 865 C CA . ASP A 1 110 ? 14.875 -4.083 -9.211 1.00 90.31 110 ASP A CA 1
ATOM 866 C C . ASP A 1 110 ? 13.716 -3.534 -10.047 1.00 90.31 110 ASP A C 1
ATOM 868 O O . ASP A 1 110 ? 13.751 -3.537 -11.281 1.00 90.31 110 ASP A O 1
ATOM 872 N N . VAL A 1 111 ? 12.688 -3.056 -9.349 1.00 93.06 111 VAL A N 1
ATOM 873 C CA . VAL A 1 111 ? 11.467 -2.504 -9.941 1.00 93.06 111 VAL A CA 1
ATOM 874 C C . VAL A 1 111 ? 11.711 -1.154 -10.624 1.00 93.06 111 VAL A C 1
ATOM 876 O O . VAL A 1 111 ? 10.933 -0.762 -11.490 1.00 93.06 111 VAL A O 1
ATOM 879 N N . ARG A 1 112 ? 12.805 -0.450 -10.291 1.00 92.62 112 ARG A N 1
ATOM 880 C CA . ARG A 1 112 ? 13.120 0.885 -10.828 1.00 92.62 112 ARG A CA 1
ATOM 881 C C . ARG A 1 112 ? 13.280 0.905 -12.351 1.00 92.62 112 ARG A C 1
ATOM 883 O O . ARG A 1 112 ? 12.991 1.927 -12.961 1.00 92.62 112 ARG A O 1
ATOM 890 N N . HIS A 1 113 ? 13.660 -0.215 -12.968 1.00 91.75 113 HIS A N 1
ATOM 891 C CA . HIS A 1 113 ? 13.746 -0.367 -14.430 1.00 91.75 113 HIS A CA 1
ATOM 892 C C . HIS A 1 113 ? 12.387 -0.298 -15.136 1.00 91.75 113 HIS A C 1
ATOM 894 O O . HIS A 1 113 ? 12.327 -0.040 -16.336 1.00 91.75 113 HIS A O 1
ATOM 900 N N . TRP A 1 114 ? 11.313 -0.553 -14.390 1.00 94.31 114 TRP A N 1
ATOM 901 C CA . TRP A 1 114 ? 9.944 -0.630 -14.887 1.00 94.31 114 TRP A CA 1
ATOM 902 C C . TRP A 1 114 ? 9.061 0.491 -14.338 1.00 94.31 114 TRP A C 1
ATOM 904 O O . TRP A 1 114 ? 7.906 0.585 -14.729 1.00 94.31 114 TRP A O 1
ATOM 914 N N . LEU A 1 115 ? 9.578 1.349 -13.451 1.00 93.88 115 LEU A N 1
ATOM 915 C CA . LEU A 1 115 ? 8.879 2.528 -12.937 1.00 93.88 115 LEU A CA 1
ATOM 916 C C . LEU A 1 115 ? 9.322 3.773 -13.692 1.00 93.88 115 LEU A C 1
ATOM 918 O O . LEU A 1 115 ? 10.519 4.053 -13.759 1.00 93.88 115 LEU A O 1
ATOM 922 N N . LEU A 1 116 ? 8.367 4.547 -14.201 1.00 93.50 116 LEU A N 1
ATOM 923 C CA . LEU A 1 116 ? 8.667 5.832 -14.832 1.00 93.50 116 LEU A CA 1
ATOM 924 C C . LEU A 1 116 ? 9.246 6.822 -13.806 1.00 93.50 116 LEU A C 1
ATOM 926 O O . LEU A 1 116 ? 8.857 6.837 -12.632 1.00 93.50 116 LEU A O 1
ATOM 930 N N . ALA A 1 117 ? 10.206 7.631 -14.251 1.00 90.44 117 ALA A N 1
ATOM 931 C CA . ALA A 1 117 ? 10.726 8.749 -13.476 1.00 90.44 117 ALA A CA 1
ATOM 932 C C . ALA A 1 117 ? 9.693 9.888 -13.417 1.00 90.44 117 ALA A C 1
ATOM 934 O O . ALA A 1 117 ? 8.835 10.019 -14.293 1.00 90.44 117 ALA A O 1
ATOM 935 N N . GLU A 1 118 ? 9.768 10.722 -12.379 1.00 85.12 118 GLU A N 1
ATOM 936 C CA . GLU A 1 118 ? 8.848 11.852 -12.222 1.00 85.12 118 GLU A CA 1
ATOM 937 C C . GLU A 1 118 ? 8.922 12.805 -13.423 1.00 85.12 118 GLU A C 1
ATOM 939 O O . GLU A 1 118 ? 10.002 13.149 -13.895 1.00 85.12 118 GLU A O 1
ATOM 944 N N . GLY A 1 119 ? 7.762 13.230 -13.928 1.00 82.56 119 GLY A N 1
ATOM 945 C CA . GLY A 1 119 ? 7.668 14.141 -15.074 1.00 82.56 119 GLY A CA 1
ATOM 946 C C . GLY A 1 119 ? 7.795 13.477 -16.449 1.00 82.56 119 GLY A C 1
ATOM 947 O O . GLY A 1 119 ? 7.485 14.126 -17.446 1.00 82.56 119 GLY A O 1
ATOM 948 N N . HIS A 1 120 ? 8.161 12.194 -16.519 1.00 86.94 120 HIS A N 1
ATOM 949 C CA . HIS A 1 120 ? 8.176 11.441 -17.772 1.00 86.94 120 HIS A CA 1
ATOM 950 C C . HIS A 1 120 ? 6.854 10.702 -17.989 1.00 86.94 120 HIS A C 1
ATOM 952 O O . HIS A 1 120 ? 6.209 10.222 -17.056 1.00 86.94 120 HIS A O 1
ATOM 958 N N . GLY A 1 121 ? 6.443 10.612 -19.250 1.00 86.06 121 GLY A N 1
ATOM 959 C CA . GLY A 1 121 ? 5.206 9.963 -19.653 1.00 86.06 121 GLY A CA 1
ATOM 960 C C . GLY A 1 121 ? 5.379 9.232 -20.971 1.00 86.06 121 GLY A C 1
ATOM 961 O O . GLY A 1 121 ? 6.266 9.542 -21.762 1.00 86.06 121 GLY A O 1
ATOM 962 N N . LEU A 1 122 ? 4.506 8.259 -21.192 1.00 90.88 122 LEU A N 1
ATOM 963 C CA . LEU A 1 122 ? 4.445 7.511 -22.435 1.00 90.88 122 LEU A CA 1
ATOM 964 C C . LEU A 1 122 ? 3.314 8.035 -23.312 1.00 90.88 122 LEU A C 1
ATOM 966 O O . LEU A 1 122 ? 2.332 8.601 -22.834 1.00 90.88 122 LEU A O 1
ATOM 970 N N . ASP A 1 123 ? 3.466 7.798 -24.605 1.00 88.88 123 ASP A N 1
ATOM 971 C CA . ASP A 1 123 ? 2.507 8.172 -25.637 1.00 88.88 123 ASP A CA 1
ATOM 972 C C . ASP A 1 123 ? 2.035 6.909 -26.353 1.00 88.88 123 ASP A C 1
ATOM 974 O O . ASP A 1 123 ? 2.856 6.153 -26.873 1.00 88.88 123 ASP A O 1
ATOM 978 N N . GLU A 1 124 ? 0.722 6.696 -26.370 1.00 88.19 124 GLU A N 1
ATOM 979 C CA . GLU A 1 124 ? 0.072 5.540 -26.990 1.00 88.19 124 GLU A CA 1
ATOM 980 C C . GLU A 1 124 ? 0.262 5.506 -28.515 1.00 88.19 124 GLU A C 1
ATOM 982 O O . GLU A 1 124 ? 0.260 4.433 -29.114 1.00 88.19 124 GLU A O 1
ATOM 987 N N . ALA A 1 125 ? 0.508 6.661 -29.146 1.00 88.06 125 ALA A N 1
ATOM 988 C CA . ALA A 1 125 ? 0.784 6.743 -30.578 1.00 88.06 125 ALA A CA 1
ATOM 989 C C . ALA A 1 125 ? 2.181 6.220 -30.967 1.00 88.06 125 ALA A C 1
ATOM 991 O O . ALA A 1 125 ? 2.447 6.025 -32.153 1.00 88.06 125 ALA A O 1
ATOM 992 N N . VAL A 1 126 ? 3.083 6.007 -29.999 1.00 89.06 126 VAL A N 1
ATOM 993 C CA . VAL A 1 126 ? 4.466 5.572 -30.246 1.00 89.06 126 VAL A CA 1
ATOM 994 C C . VAL A 1 126 ? 4.587 4.057 -30.004 1.00 89.06 126 VAL A C 1
ATOM 996 O O . VAL A 1 126 ? 4.517 3.617 -28.854 1.00 89.06 126 VAL A O 1
ATOM 999 N N . PRO A 1 127 ? 4.841 3.229 -31.039 1.00 88.88 127 PRO A N 1
ATOM 1000 C CA . PRO A 1 127 ? 4.894 1.769 -30.891 1.00 88.88 127 PRO A CA 1
ATOM 1001 C C . PRO A 1 127 ? 5.940 1.278 -29.885 1.00 88.88 127 PRO A C 1
ATOM 1003 O O . PRO A 1 127 ? 5.675 0.354 -29.119 1.00 88.88 127 PRO A O 1
ATOM 1006 N N . LEU A 1 128 ? 7.109 1.927 -29.831 1.00 90.94 128 LEU A N 1
ATOM 1007 C CA . LEU A 1 128 ? 8.173 1.592 -28.878 1.00 90.94 128 LEU A CA 1
ATOM 1008 C C . LEU A 1 128 ? 7.753 1.848 -27.422 1.00 90.94 128 LEU A C 1
ATOM 1010 O O . LEU A 1 128 ? 8.085 1.054 -26.544 1.00 90.94 128 LEU A O 1
ATOM 1014 N N . HIS A 1 129 ? 6.966 2.898 -27.163 1.00 93.25 129 HIS A N 1
ATOM 1015 C CA . HIS A 1 129 ? 6.398 3.143 -25.836 1.00 93.25 129 HIS A CA 1
ATOM 1016 C C . HIS A 1 129 ? 5.414 2.048 -25.441 1.00 93.25 129 HIS A C 1
ATOM 1018 O O . HIS A 1 129 ? 5.457 1.573 -24.310 1.00 93.25 129 HIS A O 1
ATOM 1024 N N . MET A 1 130 ? 4.562 1.612 -26.370 1.00 90.69 130 MET A N 1
ATOM 1025 C CA 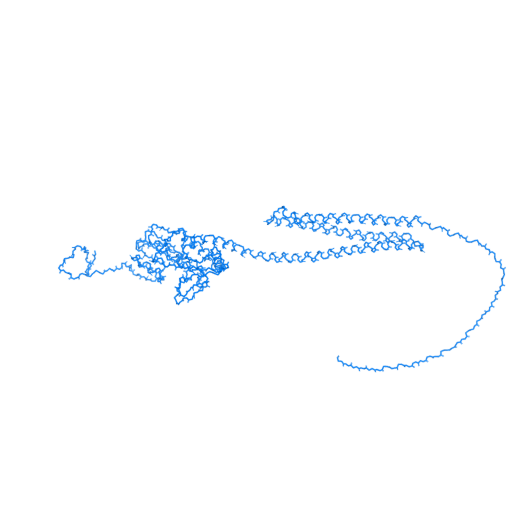. MET A 1 130 ? 3.606 0.534 -26.113 1.00 90.69 130 MET A CA 1
ATOM 1026 C C . MET A 1 130 ? 4.295 -0.818 -25.920 1.00 90.69 130 MET A C 1
ATOM 1028 O O . MET A 1 130 ? 3.898 -1.585 -25.042 1.00 90.69 130 MET A O 1
ATOM 1032 N N . ALA A 1 131 ? 5.362 -1.096 -26.674 1.00 89.88 131 ALA A N 1
ATOM 1033 C CA . ALA A 1 131 ? 6.186 -2.285 -26.480 1.00 89.88 131 ALA A CA 1
ATOM 1034 C C . ALA A 1 131 ? 6.815 -2.302 -25.078 1.00 89.88 131 ALA A C 1
ATOM 1036 O O . ALA A 1 131 ? 6.738 -3.313 -24.380 1.00 89.88 131 ALA A O 1
ATOM 1037 N N . TRP A 1 132 ? 7.367 -1.167 -24.634 1.00 93.88 132 TRP A N 1
ATOM 1038 C CA . TRP A 1 132 ? 7.903 -1.035 -23.282 1.00 93.88 132 TRP A CA 1
ATOM 1039 C C . TRP A 1 132 ? 6.815 -1.153 -22.209 1.00 93.88 132 TRP A C 1
ATOM 1041 O O . TRP A 1 132 ? 6.982 -1.913 -21.259 1.00 93.88 132 TRP A O 1
ATOM 1051 N N . ALA A 1 133 ? 5.686 -0.455 -22.370 1.00 92.75 133 ALA A N 1
ATOM 1052 C CA . ALA A 1 133 ? 4.574 -0.470 -21.420 1.00 92.75 133 ALA A CA 1
ATOM 1053 C C . ALA A 1 133 ? 3.995 -1.877 -21.233 1.00 92.75 133 ALA A C 1
ATOM 1055 O O . ALA A 1 133 ? 3.654 -2.252 -20.116 1.00 92.75 133 ALA A O 1
ATOM 1056 N N . THR A 1 134 ? 3.933 -2.667 -22.307 1.00 90.75 134 THR A N 1
ATOM 1057 C CA . THR A 1 134 ? 3.474 -4.061 -22.261 1.00 90.75 134 THR A CA 1
ATOM 1058 C C . THR A 1 134 ? 4.411 -4.920 -21.415 1.00 90.75 134 THR A C 1
ATOM 1060 O O . THR A 1 134 ? 3.961 -5.584 -20.485 1.00 90.75 134 THR A O 1
ATOM 1063 N N . GLN A 1 135 ? 5.725 -4.835 -21.649 1.00 90.88 135 GLN A N 1
ATOM 1064 C CA . GLN A 1 135 ? 6.689 -5.580 -20.835 1.00 90.88 135 GLN A CA 1
ATOM 1065 C C . GLN A 1 135 ? 6.702 -5.096 -19.377 1.00 90.88 135 GLN A C 1
ATOM 1067 O O . GLN A 1 135 ? 6.767 -5.896 -18.443 1.00 90.88 135 GLN A O 1
ATOM 1072 N N . ALA A 1 136 ? 6.616 -3.780 -19.168 1.00 93.00 136 ALA A N 1
ATOM 1073 C CA . ALA A 1 136 ? 6.556 -3.183 -17.842 1.00 93.00 136 ALA A CA 1
ATOM 1074 C C . ALA A 1 136 ? 5.295 -3.624 -17.088 1.00 93.00 136 ALA A C 1
ATOM 1076 O O . ALA A 1 136 ? 5.371 -3.914 -15.897 1.00 93.00 136 ALA A O 1
ATOM 1077 N N . PHE A 1 137 ? 4.148 -3.720 -17.764 1.00 92.88 137 PHE A N 1
ATOM 1078 C CA . PHE A 1 137 ? 2.912 -4.236 -17.184 1.00 92.88 137 PHE A CA 1
ATOM 1079 C C . PHE A 1 137 ? 3.103 -5.663 -16.660 1.00 92.88 137 PHE A C 1
ATOM 1081 O O . PHE A 1 137 ? 2.801 -5.921 -15.494 1.00 92.88 137 PHE A O 1
ATOM 1088 N N . ASP A 1 138 ? 3.665 -6.563 -17.468 1.00 90.44 138 ASP A N 1
ATOM 1089 C CA . ASP A 1 138 ? 3.905 -7.954 -17.070 1.00 90.44 138 ASP A CA 1
ATOM 1090 C C . ASP A 1 138 ? 4.893 -8.042 -15.900 1.00 90.44 138 ASP A C 1
ATOM 1092 O O . ASP A 1 138 ? 4.648 -8.740 -14.910 1.00 90.44 138 ASP A O 1
ATOM 1096 N N . ALA A 1 139 ? 5.992 -7.288 -15.974 1.00 92.00 139 ALA A N 1
ATOM 1097 C CA . ALA A 1 139 ? 7.011 -7.234 -14.932 1.00 92.00 139 ALA A CA 1
ATOM 1098 C C . ALA A 1 139 ? 6.454 -6.710 -13.596 1.00 92.00 139 ALA A C 1
ATOM 1100 O O . ALA A 1 139 ? 6.698 -7.305 -12.544 1.00 92.00 139 ALA A O 1
ATOM 1101 N N . LEU A 1 140 ? 5.676 -5.623 -13.620 1.00 94.31 140 LEU A N 1
ATOM 1102 C CA . LEU A 1 140 ? 5.071 -5.026 -12.426 1.00 94.31 140 LEU A CA 1
ATOM 1103 C C . LEU A 1 140 ? 3.937 -5.883 -11.856 1.00 94.31 140 LEU A C 1
ATOM 1105 O O . LEU A 1 140 ? 3.824 -6.016 -10.638 1.00 94.31 140 LEU A O 1
ATOM 1109 N N . SER A 1 141 ? 3.148 -6.527 -12.714 1.00 93.00 141 SER A N 1
ATOM 1110 C CA . SER A 1 141 ? 2.090 -7.459 -12.308 1.00 93.00 141 SER A CA 1
ATOM 1111 C C . SER A 1 141 ? 2.640 -8.601 -11.452 1.00 93.00 141 SER A C 1
ATOM 1113 O O . SER A 1 141 ? 2.072 -8.940 -10.410 1.00 93.00 141 SER A O 1
ATOM 1115 N N . ARG A 1 142 ? 3.802 -9.148 -11.837 1.00 92.62 142 ARG A N 1
ATOM 1116 C CA . ARG A 1 142 ? 4.523 -10.176 -11.067 1.00 92.62 142 ARG A CA 1
ATOM 1117 C C . ARG A 1 142 ? 4.962 -9.673 -9.689 1.00 92.62 142 ARG A C 1
ATOM 1119 O O . ARG A 1 142 ? 4.946 -10.444 -8.734 1.00 92.62 142 ARG A O 1
ATOM 1126 N N . CYS A 1 143 ? 5.298 -8.389 -9.553 1.00 94.31 143 CYS A N 1
ATOM 1127 C CA . CYS A 1 143 ? 5.718 -7.795 -8.279 1.00 94.31 143 CYS A CA 1
ATOM 1128 C C . CYS A 1 143 ? 4.590 -7.712 -7.236 1.00 94.31 143 CYS A C 1
ATOM 1130 O O . CYS A 1 143 ? 4.879 -7.646 -6.041 1.00 94.31 143 CYS A O 1
ATOM 1132 N N . PHE A 1 144 ? 3.317 -7.705 -7.648 1.00 93.88 144 PHE A N 1
ATOM 1133 C CA . PHE A 1 144 ? 2.182 -7.613 -6.719 1.00 93.88 144 PHE A CA 1
ATOM 1134 C C . PHE A 1 144 ? 1.762 -8.955 -6.123 1.00 93.88 144 PHE A C 1
ATOM 1136 O O . PHE A 1 144 ? 1.153 -8.985 -5.053 1.00 93.88 144 PHE A O 1
ATOM 1143 N N . ALA A 1 145 ? 2.057 -10.060 -6.807 1.00 93.50 145 ALA A N 1
ATOM 1144 C CA . ALA A 1 145 ? 1.657 -11.391 -6.371 1.00 93.50 145 ALA A CA 1
ATOM 1145 C C . ALA A 1 145 ? 2.338 -11.784 -5.052 1.00 93.50 145 ALA A C 1
ATOM 1147 O O . ALA A 1 145 ? 3.421 -11.308 -4.718 1.00 93.50 145 ALA A O 1
ATOM 1148 N N . ASN A 1 146 ? 1.729 -12.696 -4.294 1.00 92.06 146 ASN A N 1
ATOM 1149 C CA . ASN A 1 146 ? 2.409 -13.305 -3.148 1.00 92.06 146 ASN A CA 1
ATOM 1150 C C . ASN A 1 146 ? 3.215 -14.531 -3.573 1.00 92.06 146 ASN A C 1
ATOM 1152 O O . ASN A 1 146 ? 4.267 -14.808 -2.997 1.00 92.06 146 ASN A O 1
ATOM 1156 N N . GLU A 1 147 ? 2.698 -15.286 -4.542 1.00 91.56 147 GLU A N 1
ATOM 1157 C CA . GLU A 1 147 ? 3.355 -16.472 -5.080 1.00 91.56 147 GLU A CA 1
ATOM 1158 C C . GLU A 1 147 ? 3.188 -16.519 -6.597 1.00 91.56 147 GLU A C 1
ATOM 1160 O O . GLU A 1 147 ? 2.132 -16.154 -7.118 1.00 91.56 147 GLU A O 1
ATOM 1165 N N . ILE A 1 148 ? 4.217 -16.999 -7.286 1.00 90.56 148 ILE A N 1
ATOM 1166 C CA . ILE A 1 148 ? 4.196 -17.261 -8.723 1.00 90.56 148 ILE A CA 1
ATOM 1167 C C . ILE A 1 148 ? 4.488 -18.742 -8.948 1.00 90.56 148 ILE A C 1
ATOM 1169 O O . ILE A 1 148 ? 5.346 -19.328 -8.276 1.00 90.56 148 ILE A O 1
ATOM 1173 N N . ASP A 1 149 ? 3.739 -19.352 -9.864 1.00 87.56 149 ASP A N 1
ATOM 1174 C CA . ASP A 1 149 ? 3.918 -20.751 -10.242 1.00 87.56 149 ASP A CA 1
ATOM 1175 C C . ASP A 1 149 ? 5.264 -21.033 -10.930 1.00 87.56 149 ASP A C 1
ATOM 1177 O O . ASP A 1 149 ? 6.080 -20.152 -11.194 1.00 87.56 149 ASP A O 1
ATOM 1181 N N . THR A 1 150 ? 5.511 -22.313 -11.205 1.00 80.56 150 THR A N 1
ATOM 1182 C CA . THR A 1 150 ? 6.767 -22.790 -11.795 1.00 80.56 150 THR A CA 1
ATOM 1183 C C . THR A 1 150 ? 6.996 -22.306 -13.226 1.00 80.56 150 THR A C 1
ATOM 1185 O O . THR A 1 150 ? 8.136 -22.302 -13.681 1.00 80.56 150 THR A O 1
ATOM 1188 N N . THR A 1 151 ? 5.929 -21.943 -13.940 1.00 77.38 151 THR A N 1
ATOM 1189 C CA . THR A 1 151 ? 5.971 -21.444 -15.323 1.00 77.38 151 THR A CA 1
ATOM 1190 C C . THR A 1 151 ? 6.033 -19.921 -15.394 1.00 77.38 151 THR A C 1
ATOM 1192 O O . THR A 1 151 ? 6.302 -19.380 -16.459 1.00 77.38 151 THR A O 1
ATOM 1195 N N . GLY A 1 152 ? 5.803 -19.211 -14.287 1.00 78.19 152 GLY A N 1
ATOM 1196 C CA . GLY A 1 152 ? 5.752 -17.754 -14.276 1.00 78.19 152 GLY A CA 1
ATOM 1197 C C . GLY A 1 152 ? 4.415 -17.178 -14.755 1.00 78.19 152 GLY A C 1
ATOM 1198 O O . GLY A 1 152 ? 4.258 -15.964 -14.776 1.00 78.19 152 GLY A O 1
ATOM 1199 N N . SER A 1 153 ? 3.454 -17.998 -15.163 1.00 84.31 153 SER A N 1
ATOM 1200 C CA . SER A 1 153 ? 2.202 -17.539 -15.773 1.00 84.31 153 SER A CA 1
ATOM 1201 C C . SER A 1 153 ? 1.098 -17.286 -14.753 1.00 84.31 153 SER A C 1
ATOM 1203 O O . SER A 1 153 ? 0.207 -16.483 -15.007 1.00 84.31 153 SER A O 1
ATOM 1205 N N . LYS A 1 154 ? 1.116 -17.959 -13.598 1.00 89.69 154 LYS A N 1
ATOM 1206 C CA . LYS A 1 154 ? 0.031 -17.869 -12.613 1.00 89.69 154 LYS A CA 1
ATOM 1207 C C . LYS A 1 154 ? 0.458 -17.063 -11.395 1.00 89.69 154 LYS A C 1
ATOM 1209 O O . LYS A 1 154 ? 1.329 -17.478 -10.631 1.00 89.69 154 LYS A O 1
ATOM 1214 N N . LEU A 1 155 ? -0.225 -15.947 -11.180 1.00 92.06 155 LEU A N 1
ATOM 1215 C CA . LEU A 1 155 ? -0.073 -15.051 -10.042 1.00 92.06 155 LEU A CA 1
ATOM 1216 C C . LEU A 1 155 ? -1.068 -15.435 -8.945 1.00 92.06 155 LEU A C 1
ATOM 1218 O O . LEU A 1 155 ? -2.280 -15.394 -9.148 1.00 92.06 155 LEU A O 1
ATOM 1222 N N . SER A 1 156 ? -0.573 -15.806 -7.769 1.00 91.19 156 SER A N 1
ATOM 1223 C CA . SER A 1 156 ? -1.401 -16.140 -6.608 1.00 91.19 156 SER A CA 1
ATOM 1224 C C . SER A 1 156 ? -1.389 -15.010 -5.582 1.00 91.19 156 SER A C 1
ATOM 1226 O O . SER A 1 156 ? -0.329 -14.625 -5.079 1.00 91.19 156 SER A O 1
ATOM 1228 N N . PHE A 1 157 ? -2.579 -14.552 -5.198 1.00 90.06 157 PHE A N 1
ATOM 1229 C CA . PHE A 1 157 ? -2.788 -13.535 -4.171 1.00 90.06 157 PHE A CA 1
ATOM 1230 C C . PHE A 1 157 ? -3.469 -14.146 -2.943 1.00 90.06 157 PHE A C 1
ATOM 1232 O O . PHE A 1 157 ? -4.486 -14.841 -3.032 1.00 90.06 157 PHE A O 1
ATOM 1239 N N . LYS A 1 158 ? -2.886 -13.906 -1.770 1.00 82.56 158 LYS A N 1
ATOM 1240 C CA . LYS A 1 158 ? -3.335 -14.428 -0.480 1.00 82.56 158 LYS A CA 1
ATOM 1241 C C . LYS A 1 158 ? -4.308 -13.446 0.161 1.00 82.56 158 LYS A C 1
ATOM 1243 O O . LYS A 1 158 ? -3.916 -12.580 0.933 1.00 82.56 158 LYS A O 1
ATOM 1248 N N . GLY A 1 159 ? -5.589 -13.641 -0.117 1.00 69.06 159 GLY A N 1
ATOM 1249 C CA . GLY A 1 159 ? -6.690 -13.050 0.639 1.00 69.06 159 GLY A CA 1
ATOM 1250 C C . GLY A 1 159 ? -7.731 -14.107 1.007 1.00 69.06 159 GLY A C 1
ATOM 1251 O O . GLY A 1 159 ? -7.599 -15.268 0.616 1.00 69.06 159 GLY A O 1
ATOM 1252 N N . PRO A 1 160 ? -8.752 -13.751 1.797 1.00 65.38 160 PRO A N 1
ATOM 1253 C CA . PRO A 1 160 ? -9.991 -14.510 1.891 1.00 65.38 160 PRO A CA 1
ATOM 1254 C C . PRO A 1 160 ? -11.042 -13.910 0.926 1.00 65.38 160 PRO A C 1
ATOM 1256 O O . PRO A 1 160 ? -11.614 -12.870 1.262 1.00 65.38 160 PRO A O 1
ATOM 1259 N N . PRO A 1 161 ? -11.339 -14.531 -0.236 1.00 76.12 161 PRO A N 1
ATOM 1260 C CA . PRO A 1 161 ? -10.801 -15.789 -0.773 1.00 76.12 161 PRO A CA 1
ATOM 1261 C C . PRO A 1 161 ? -9.443 -15.633 -1.482 1.00 76.12 161 PRO A C 1
ATOM 1263 O O . PRO A 1 161 ? -9.030 -14.528 -1.832 1.00 76.12 161 PRO A O 1
ATOM 1266 N N . LYS A 1 162 ? -8.735 -16.758 -1.675 1.00 83.06 162 LYS A N 1
ATOM 1267 C CA . LYS A 1 162 ? -7.502 -16.791 -2.475 1.00 83.06 162 LYS A CA 1
ATOM 1268 C C . LYS A 1 162 ? -7.874 -16.504 -3.927 1.00 83.06 162 LYS A C 1
ATOM 1270 O O . LYS A 1 162 ? -8.806 -17.123 -4.431 1.00 83.06 162 LYS A O 1
ATOM 1275 N N . LEU A 1 163 ? -7.107 -15.639 -4.578 1.00 86.50 163 LEU A N 1
ATOM 1276 C CA . LEU A 1 163 ? -7.278 -15.293 -5.984 1.00 86.50 163 LEU A CA 1
ATOM 1277 C C . LEU A 1 163 ? -6.089 -15.815 -6.788 1.00 86.50 163 LEU A C 1
ATOM 1279 O O . LEU A 1 163 ? -4.938 -15.650 -6.372 1.00 86.50 163 LEU A O 1
ATOM 1283 N N . ASN A 1 164 ? -6.360 -16.411 -7.944 1.00 90.94 164 ASN A N 1
ATOM 1284 C CA . ASN A 1 164 ? -5.338 -16.741 -8.924 1.00 90.94 164 ASN A CA 1
ATOM 1285 C C . ASN A 1 164 ? -5.621 -16.035 -10.250 1.00 90.94 164 ASN A C 1
ATOM 1287 O O . ASN A 1 164 ? -6.689 -16.198 -10.836 1.00 90.94 164 ASN A O 1
ATOM 1291 N N . LEU A 1 165 ? -4.629 -15.305 -10.746 1.00 91.69 165 LEU A N 1
ATOM 1292 C CA . LEU A 1 165 ? -4.673 -14.645 -12.044 1.00 91.69 165 LEU A CA 1
ATOM 1293 C C . LEU A 1 165 ? -3.672 -15.294 -12.991 1.00 91.69 165 LEU A C 1
ATOM 1295 O O . LEU A 1 165 ? -2.611 -15.743 -12.561 1.00 91.69 165 LEU A O 1
ATOM 1299 N N . THR A 1 166 ? -4.005 -15.337 -14.274 1.00 91.12 166 THR A N 1
ATOM 1300 C CA . THR A 1 166 ? -3.118 -15.850 -15.322 1.00 91.12 166 THR A CA 1
ATOM 1301 C C . THR A 1 166 ? -2.631 -14.686 -16.174 1.00 91.12 166 THR A C 1
ATOM 1303 O O . THR A 1 166 ? -3.440 -13.940 -16.720 1.00 91.12 166 THR A O 1
ATOM 1306 N N . LEU A 1 167 ? -1.314 -14.532 -16.273 1.00 86.00 167 LEU A N 1
ATOM 1307 C CA . LEU A 1 167 ? -0.657 -13.695 -17.268 1.00 86.00 167 LEU A CA 1
ATOM 1308 C C . LEU A 1 167 ? -0.662 -14.458 -18.589 1.00 86.00 167 LEU A C 1
ATOM 1310 O O . LEU A 1 167 ? -0.038 -15.515 -18.703 1.00 86.00 167 LEU A O 1
ATOM 1314 N N . THR A 1 168 ? -1.386 -13.932 -19.569 1.00 77.81 168 THR A N 1
ATOM 1315 C CA . THR A 1 168 ? -1.291 -14.421 -20.944 1.00 77.81 168 THR A CA 1
ATOM 1316 C C . THR A 1 168 ? -0.206 -13.611 -21.631 1.00 77.81 168 THR A C 1
ATOM 1318 O O . THR A 1 168 ? -0.293 -12.387 -21.652 1.00 77.81 168 THR A O 1
ATOM 1321 N N . GLU A 1 169 ? 0.814 -14.271 -22.183 1.00 61.31 169 GLU A N 1
ATOM 1322 C CA . GLU A 1 169 ? 1.804 -13.575 -23.004 1.00 61.31 169 GLU A CA 1
ATOM 1323 C C . GLU A 1 169 ? 1.081 -12.849 -24.145 1.00 61.31 169 GLU A C 1
ATOM 1325 O O . GLU A 1 169 ? 0.413 -13.466 -24.980 1.00 61.31 169 GLU A O 1
ATOM 1330 N N . VAL A 1 170 ? 1.235 -11.525 -24.192 1.00 53.31 170 VAL A N 1
ATOM 1331 C CA . VAL A 1 170 ? 0.577 -10.632 -25.165 1.00 53.31 170 VAL A CA 1
ATOM 1332 C C . VAL A 1 170 ? 0.986 -10.949 -26.617 1.00 53.31 170 VAL A C 1
ATOM 1334 O O . VAL A 1 170 ? 0.395 -10.450 -27.572 1.00 53.31 170 VAL A O 1
ATOM 1337 N N . VAL A 1 171 ? 1.953 -11.852 -26.807 1.00 42.69 171 VAL A N 1
ATOM 1338 C CA . VAL A 1 171 ? 2.487 -12.287 -28.100 1.00 42.69 171 VAL A CA 1
ATOM 1339 C C . VAL A 1 171 ? 1.439 -12.987 -28.983 1.00 42.69 171 VAL A C 1
ATOM 1341 O O . VAL A 1 171 ? 1.574 -12.921 -30.200 1.00 42.69 171 VAL A O 1
ATOM 1344 N N . ASN A 1 172 ? 0.375 -13.604 -28.437 1.00 34.16 172 ASN A N 1
ATOM 1345 C CA . ASN A 1 172 ? -0.569 -14.410 -29.241 1.00 34.16 172 ASN A CA 1
ATOM 1346 C C . ASN A 1 172 ? -2.076 -14.210 -28.949 1.00 34.16 172 ASN A C 1
ATOM 1348 O O . ASN A 1 172 ? -2.862 -15.152 -29.052 1.00 34.16 172 ASN A O 1
ATOM 1352 N N . GLY A 1 173 ? -2.506 -12.968 -28.707 1.00 34.88 173 GLY A N 1
ATOM 1353 C CA . GLY A 1 173 ? -3.885 -12.542 -28.985 1.00 34.88 173 GLY A CA 1
ATOM 1354 C C . GLY A 1 173 ? -4.831 -12.412 -27.787 1.00 34.88 173 GLY A C 1
ATOM 1355 O O . GLY A 1 173 ? -5.040 -13.342 -27.015 1.00 34.88 173 GLY A O 1
ATOM 1356 N N . GLY A 1 174 ? -5.482 -11.246 -27.704 1.00 39.16 174 GLY A N 1
ATOM 1357 C CA . GLY A 1 174 ? -6.733 -11.059 -26.966 1.00 39.16 174 GLY A CA 1
ATOM 1358 C C . GLY A 1 174 ? -6.962 -9.637 -26.460 1.00 39.16 174 GLY A C 1
ATOM 1359 O O . GLY A 1 174 ? -7.956 -9.012 -26.822 1.00 39.16 174 GLY A O 1
ATOM 1360 N N . GLY A 1 175 ? -6.045 -9.116 -25.643 1.00 54.50 175 GLY A N 1
ATOM 1361 C CA . GLY A 1 175 ? -6.199 -7.821 -24.976 1.00 54.50 175 GLY A CA 1
ATOM 1362 C C . GLY A 1 175 ? -5.127 -6.824 -25.395 1.00 54.50 175 GLY A C 1
ATOM 1363 O O . GLY A 1 175 ? -3.942 -7.056 -25.175 1.00 54.50 175 GLY A O 1
ATOM 1364 N N . GLN A 1 176 ? -5.534 -5.703 -25.988 1.00 69.25 176 GLN A N 1
ATOM 1365 C CA . GLN A 1 176 ? -4.643 -4.563 -26.177 1.00 69.25 176 GLN A CA 1
ATOM 1366 C C . GLN A 1 176 ? -4.544 -3.814 -24.842 1.00 69.25 176 GLN A C 1
ATOM 1368 O O . GLN A 1 176 ? -5.559 -3.345 -24.326 1.00 69.25 176 GLN A O 1
ATOM 1373 N N . LEU A 1 177 ? -3.340 -3.728 -24.269 1.00 81.69 177 LEU A N 1
ATOM 1374 C CA . LEU A 1 177 ? -3.085 -2.924 -23.073 1.00 81.69 177 LEU A CA 1
ATOM 1375 C C . LEU A 1 177 ? -3.404 -1.458 -23.386 1.00 81.69 177 LEU A C 1
ATOM 1377 O O . LEU A 1 177 ? -2.736 -0.850 -24.221 1.00 81.69 177 LEU A O 1
ATOM 1381 N N . ALA A 1 178 ? -4.402 -0.883 -22.716 1.00 86.38 178 ALA A N 1
ATOM 1382 C CA . ALA A 1 178 ? -4.669 0.547 -22.816 1.00 86.38 178 ALA A CA 1
ATOM 1383 C C . ALA A 1 178 ? -3.761 1.322 -21.850 1.00 86.38 178 ALA A C 1
ATOM 1385 O O . ALA A 1 178 ? -3.538 0.904 -20.710 1.00 86.38 178 ALA A O 1
ATOM 1386 N N . MET A 1 179 ? -3.291 2.503 -22.262 1.00 88.38 179 MET A N 1
ATOM 1387 C CA . MET A 1 179 ? -2.370 3.317 -21.453 1.00 88.38 179 MET A CA 1
ATOM 1388 C C . MET A 1 179 ? -2.953 3.696 -20.079 1.00 88.38 179 MET A C 1
ATOM 1390 O O . MET A 1 179 ? -2.236 3.772 -19.079 1.00 88.38 179 MET A O 1
ATOM 1394 N N . LYS A 1 180 ? -4.277 3.888 -20.003 1.00 87.44 180 LYS A N 1
ATOM 1395 C CA . LYS A 1 180 ? -4.988 4.134 -18.739 1.00 87.44 180 LYS A CA 1
ATOM 1396 C C . LYS A 1 180 ? -4.824 2.989 -17.730 1.00 87.44 180 LYS A C 1
ATOM 1398 O O . LYS A 1 180 ? -4.665 3.257 -16.544 1.00 87.44 180 LYS A O 1
ATOM 1403 N N . ASP A 1 181 ? -4.813 1.744 -18.199 1.00 85.38 181 ASP A N 1
ATOM 1404 C CA . ASP A 1 181 ? -4.760 0.549 -17.355 1.00 85.38 181 ASP A CA 1
ATOM 1405 C C . ASP A 1 181 ? -3.322 0.332 -16.870 1.00 85.38 181 ASP A C 1
ATOM 1407 O O . ASP A 1 181 ? -3.079 0.060 -15.693 1.00 85.38 181 ASP A O 1
ATOM 1411 N N . PHE A 1 182 ? -2.352 0.592 -17.753 1.00 91.31 182 PHE A N 1
ATOM 1412 C CA . PHE A 1 182 ? -0.938 0.641 -17.396 1.00 91.31 182 PHE A CA 1
ATOM 1413 C C . PHE A 1 182 ? -0.640 1.686 -16.312 1.00 91.31 182 PHE A C 1
ATOM 1415 O O . PHE A 1 182 ? 0.125 1.417 -15.385 1.00 91.31 182 PHE A O 1
ATOM 1422 N N . LYS A 1 183 ? -1.268 2.867 -16.380 1.00 92.62 183 LYS A N 1
ATOM 1423 C CA . LYS A 1 183 ? -1.064 3.926 -15.385 1.00 92.62 183 LYS A CA 1
ATOM 1424 C C . LYS A 1 183 ? -1.478 3.494 -13.976 1.00 92.62 183 LYS A C 1
ATOM 1426 O O . LYS A 1 183 ? -0.771 3.795 -13.023 1.00 92.62 183 LYS A O 1
ATOM 1431 N N . VAL A 1 184 ? -2.570 2.743 -13.837 1.00 93.06 184 VAL A N 1
ATOM 1432 C CA . VAL A 1 184 ? -3.002 2.226 -12.527 1.00 93.06 184 VAL A CA 1
ATOM 1433 C C . VAL A 1 184 ? -1.975 1.237 -11.963 1.00 93.06 184 VAL A C 1
ATOM 1435 O O . VAL A 1 184 ? -1.674 1.271 -10.769 1.00 93.06 184 VAL A O 1
ATOM 1438 N N . VAL A 1 185 ? -1.384 0.396 -12.818 1.00 94.69 185 VAL A N 1
ATOM 1439 C CA . VAL A 1 185 ? -0.285 -0.506 -12.437 1.00 94.69 185 VAL A CA 1
ATOM 1440 C C . VAL A 1 185 ? 0.968 0.274 -12.028 1.00 94.69 185 VAL A C 1
ATOM 1442 O O . VAL A 1 185 ? 1.569 -0.048 -11.002 1.00 94.69 185 VAL A O 1
ATOM 1445 N N . GLN A 1 186 ? 1.332 1.330 -12.765 1.00 95.12 186 GLN A N 1
ATOM 1446 C CA . GLN A 1 186 ? 2.416 2.244 -12.382 1.00 95.12 186 GLN A CA 1
ATOM 1447 C C . GLN A 1 186 ? 2.164 2.877 -11.014 1.00 95.12 186 GLN A C 1
ATOM 1449 O O . GLN A 1 186 ? 3.035 2.814 -10.152 1.00 95.12 186 GLN A O 1
ATOM 1454 N N . ASP A 1 187 ? 0.972 3.429 -10.784 1.00 94.88 187 ASP A N 1
ATOM 1455 C CA . ASP A 1 187 ? 0.618 4.098 -9.529 1.00 94.88 187 ASP A CA 1
ATOM 1456 C C . ASP A 1 187 ? 0.648 3.123 -8.341 1.00 94.88 187 ASP A C 1
ATOM 1458 O O . ASP A 1 187 ? 1.115 3.469 -7.250 1.00 94.88 187 ASP A O 1
ATOM 1462 N N . ALA A 1 188 ? 0.187 1.885 -8.544 1.00 96.25 188 ALA A N 1
ATOM 1463 C CA . ALA A 1 188 ? 0.228 0.838 -7.530 1.00 96.25 188 ALA A CA 1
ATOM 1464 C C . ALA A 1 188 ? 1.669 0.422 -7.192 1.00 96.25 188 ALA A C 1
ATOM 1466 O O . ALA A 1 188 ? 2.032 0.345 -6.015 1.00 96.25 188 ALA A O 1
ATOM 1467 N N . ALA A 1 189 ? 2.510 0.202 -8.206 1.00 95.88 189 ALA A N 1
ATOM 1468 C CA . ALA A 1 189 ? 3.912 -0.156 -8.011 1.00 95.88 189 ALA A CA 1
ATOM 1469 C C . ALA A 1 189 ? 4.717 0.990 -7.395 1.00 95.88 189 ALA A C 1
ATOM 1471 O O . ALA A 1 189 ? 5.466 0.762 -6.443 1.00 95.88 189 ALA A O 1
ATOM 1472 N N . ALA A 1 190 ? 4.513 2.219 -7.868 1.00 94.69 190 ALA A N 1
ATOM 1473 C CA . ALA A 1 190 ? 5.113 3.406 -7.284 1.00 94.69 190 ALA A CA 1
ATOM 1474 C C . ALA A 1 190 ? 4.743 3.509 -5.803 1.00 94.69 190 ALA A C 1
ATOM 1476 O O . ALA A 1 190 ? 5.640 3.591 -4.976 1.00 94.69 190 ALA A O 1
ATOM 1477 N N . TRP A 1 191 ? 3.461 3.390 -5.437 1.00 95.75 191 TRP A N 1
ATOM 1478 C CA . TRP A 1 191 ? 3.029 3.471 -4.037 1.00 95.75 191 TRP A CA 1
ATOM 1479 C C . TRP A 1 191 ? 3.672 2.408 -3.132 1.00 95.75 191 TRP A C 1
ATOM 1481 O O . TRP A 1 191 ? 4.105 2.734 -2.020 1.00 95.75 191 TRP A O 1
ATOM 1491 N N . VAL A 1 192 ? 3.744 1.152 -3.591 1.00 95.38 192 VAL A N 1
ATOM 1492 C CA . VAL A 1 192 ? 4.344 0.051 -2.820 1.00 95.38 192 VAL A CA 1
ATOM 1493 C C . VAL A 1 192 ? 5.843 0.262 -2.642 1.00 95.38 192 VAL A C 1
ATOM 1495 O O . VAL A 1 192 ? 6.340 0.178 -1.520 1.00 95.38 192 VAL A O 1
ATOM 1498 N N . PHE A 1 193 ? 6.569 0.544 -3.723 1.00 94.19 193 PHE A N 1
ATOM 1499 C CA . PHE A 1 193 ? 8.032 0.533 -3.717 1.00 94.19 193 PHE A CA 1
ATOM 1500 C C . PHE A 1 193 ? 8.677 1.893 -3.444 1.00 94.19 193 PHE A C 1
ATOM 1502 O O . PHE A 1 193 ? 9.897 1.945 -3.310 1.00 94.19 193 PHE A O 1
ATOM 1509 N N . ASP A 1 194 ? 7.890 2.962 -3.286 1.00 90.06 194 ASP A N 1
ATOM 1510 C CA . ASP A 1 194 ? 8.403 4.316 -3.040 1.00 90.06 194 ASP A CA 1
ATOM 1511 C C . ASP A 1 194 ? 9.330 4.405 -1.825 1.00 90.06 194 ASP A C 1
ATOM 1513 O O . ASP A 1 194 ? 10.306 5.147 -1.813 1.00 90.06 194 ASP A O 1
ATOM 1517 N N . ASN A 1 195 ? 9.028 3.621 -0.787 1.00 87.50 195 ASN A N 1
ATOM 1518 C CA . ASN A 1 195 ? 9.801 3.584 0.443 1.00 87.50 195 ASN A CA 1
ATOM 1519 C C . ASN A 1 195 ? 10.144 2.140 0.807 1.00 87.50 195 ASN A C 1
ATOM 1521 O O . ASN A 1 195 ? 9.280 1.366 1.226 1.00 87.50 195 ASN A O 1
ATOM 1525 N N . ALA A 1 196 ? 11.432 1.799 0.725 1.00 88.56 196 ALA A N 1
ATOM 1526 C CA . ALA A 1 196 ? 11.943 0.463 1.014 1.00 88.56 196 ALA A CA 1
ATOM 1527 C C . ALA A 1 196 ? 11.561 -0.064 2.413 1.00 88.56 196 ALA A C 1
ATOM 1529 O O . ALA A 1 196 ? 11.377 -1.272 2.580 1.00 88.56 196 ALA A O 1
ATOM 1530 N N . ARG A 1 197 ? 11.412 0.816 3.415 1.00 86.19 197 ARG A N 1
ATOM 1531 C CA . ARG A 1 197 ? 11.044 0.425 4.787 1.00 86.19 197 ARG A CA 1
ATOM 1532 C C . ARG A 1 197 ? 9.582 -0.003 4.898 1.00 86.19 197 ARG A C 1
ATOM 1534 O O . ARG A 1 197 ? 9.265 -0.898 5.674 1.00 86.19 197 ARG A O 1
ATOM 1541 N N . GLU A 1 198 ? 8.704 0.643 4.141 1.00 88.81 198 GLU A N 1
ATOM 1542 C CA . GLU A 1 198 ? 7.252 0.433 4.198 1.00 88.81 198 GLU A CA 1
ATOM 1543 C C . GLU A 1 198 ? 6.759 -0.554 3.134 1.00 88.81 198 GLU A C 1
ATOM 1545 O O . GLU A 1 198 ? 5.631 -1.039 3.224 1.00 88.81 198 GLU A O 1
ATOM 1550 N N . ALA A 1 199 ? 7.605 -0.867 2.147 1.00 91.25 199 ALA A N 1
ATOM 1551 C CA . ALA A 1 199 ? 7.252 -1.663 0.976 1.00 91.25 199 ALA A CA 1
ATOM 1552 C C . ALA A 1 199 ? 6.635 -3.021 1.319 1.00 91.25 199 ALA A C 1
ATOM 1554 O O . ALA A 1 199 ? 5.692 -3.449 0.667 1.00 91.25 199 ALA A O 1
ATOM 1555 N N . GLU A 1 200 ? 7.109 -3.678 2.376 1.00 90.00 200 GLU A N 1
ATOM 1556 C CA . GLU A 1 200 ? 6.562 -4.968 2.808 1.00 90.00 200 GLU A CA 1
ATOM 1557 C C . GLU A 1 200 ? 5.124 -4.852 3.322 1.00 90.00 200 GLU A C 1
ATOM 1559 O O . GLU A 1 200 ? 4.258 -5.623 2.918 1.00 90.00 200 GLU A O 1
ATOM 1564 N N . VAL A 1 201 ? 4.840 -3.849 4.157 1.00 88.62 201 VAL A N 1
ATOM 1565 C CA . VAL A 1 201 ? 3.487 -3.623 4.685 1.00 88.62 201 VAL A CA 1
ATOM 1566 C C . VAL A 1 201 ? 2.543 -3.208 3.558 1.00 88.62 201 VAL A C 1
ATOM 1568 O O . VAL A 1 201 ? 1.440 -3.741 3.455 1.00 88.62 201 VAL A O 1
ATOM 1571 N N . LYS A 1 202 ? 2.979 -2.298 2.678 1.00 93.62 202 LYS A N 1
ATOM 1572 C CA . LYS A 1 202 ? 2.179 -1.856 1.526 1.00 93.62 202 LYS A CA 1
ATOM 1573 C C . LYS A 1 202 ? 1.907 -2.996 0.546 1.00 93.62 202 LYS A C 1
ATOM 1575 O O . LYS A 1 202 ? 0.783 -3.114 0.071 1.00 93.62 202 LYS A O 1
ATOM 1580 N N . HIS A 1 203 ? 2.889 -3.863 0.291 1.00 94.25 203 HIS A N 1
ATOM 1581 C CA . HIS A 1 203 ? 2.728 -5.052 -0.553 1.00 94.25 203 HIS A CA 1
ATOM 1582 C C . HIS A 1 203 ? 1.711 -6.039 0.026 1.00 94.25 203 HIS A C 1
ATOM 1584 O O . HIS A 1 203 ? 0.816 -6.487 -0.691 1.00 94.25 203 HIS A O 1
ATOM 1590 N N . ILE A 1 204 ? 1.782 -6.329 1.329 1.00 89.56 204 ILE A N 1
ATOM 1591 C CA . ILE A 1 204 ? 0.812 -7.207 2.004 1.00 89.56 204 ILE A CA 1
ATOM 1592 C C . ILE A 1 204 ? -0.606 -6.636 1.891 1.00 89.56 204 ILE A C 1
ATOM 1594 O O . ILE A 1 204 ? -1.537 -7.365 1.554 1.00 89.56 204 ILE A O 1
ATOM 1598 N N . LEU A 1 205 ? -0.776 -5.336 2.140 1.00 90.12 205 LEU A N 1
ATOM 1599 C CA . LEU A 1 205 ? -2.083 -4.685 2.054 1.00 90.12 205 LEU A CA 1
ATOM 1600 C C . LEU A 1 205 ? -2.616 -4.665 0.621 1.00 90.12 205 LEU A C 1
ATOM 1602 O O . LEU A 1 205 ? -3.763 -5.042 0.399 1.00 90.12 205 LEU A O 1
ATOM 1606 N N . LEU A 1 206 ? -1.782 -4.292 -0.354 1.00 92.81 206 LEU A N 1
ATOM 1607 C CA . LEU A 1 206 ? -2.180 -4.277 -1.759 1.00 92.81 206 LEU A CA 1
ATOM 1608 C C . LEU A 1 206 ? -2.572 -5.672 -2.241 1.00 92.81 206 LEU A C 1
ATOM 1610 O O . LEU A 1 206 ? -3.644 -5.840 -2.807 1.00 92.81 206 LEU A O 1
ATOM 1614 N N . SER A 1 207 ? -1.731 -6.679 -1.997 1.00 91.25 207 SER A N 1
ATOM 1615 C CA . SER A 1 207 ? -1.993 -8.053 -2.439 1.00 91.25 207 SER A CA 1
ATOM 1616 C C . SER A 1 207 ? -3.264 -8.637 -1.809 1.00 91.25 207 SER A C 1
ATOM 1618 O O . SER A 1 207 ? -4.020 -9.336 -2.488 1.00 91.25 207 SER A O 1
ATOM 1620 N N . ALA A 1 208 ? -3.556 -8.298 -0.549 1.00 87.00 208 ALA A N 1
ATOM 1621 C CA . ALA A 1 208 ? -4.789 -8.698 0.122 1.00 87.00 208 ALA A CA 1
ATOM 1622 C C . ALA A 1 208 ? -6.038 -8.000 -0.448 1.00 87.00 208 ALA A C 1
ATOM 1624 O O . ALA A 1 208 ? -7.064 -8.657 -0.635 1.00 87.00 208 ALA A O 1
ATOM 1625 N N . GLU A 1 209 ? -5.973 -6.696 -0.741 1.00 86.44 209 GLU A N 1
ATOM 1626 C CA . GLU A 1 209 ? -7.098 -5.975 -1.355 1.00 86.44 209 GLU A CA 1
ATOM 1627 C C . GLU A 1 209 ? -7.298 -6.364 -2.824 1.00 86.44 209 GLU A C 1
ATOM 1629 O O . GLU A 1 209 ? -8.443 -6.489 -3.262 1.00 86.44 209 GLU A O 1
ATOM 1634 N N . ILE A 1 210 ? -6.222 -6.661 -3.563 1.00 89.00 210 ILE A N 1
ATOM 1635 C CA . ILE A 1 210 ? -6.304 -7.272 -4.896 1.00 89.00 210 ILE A CA 1
ATOM 1636 C C . ILE A 1 210 ? -7.061 -8.591 -4.789 1.00 89.00 210 ILE A C 1
ATOM 1638 O O . ILE A 1 210 ? -8.021 -8.766 -5.522 1.00 89.00 210 ILE A O 1
ATOM 1642 N N . ALA A 1 211 ? -6.708 -9.483 -3.858 1.00 84.44 211 ALA A N 1
ATOM 1643 C CA . ALA A 1 211 ? -7.414 -10.755 -3.683 1.00 84.44 211 ALA A CA 1
ATOM 1644 C C . ALA A 1 211 ? -8.895 -10.596 -3.293 1.00 84.44 211 ALA A C 1
ATOM 1646 O O . ALA A 1 211 ? -9.717 -11.427 -3.663 1.00 84.44 211 ALA A O 1
ATOM 1647 N N . ARG A 1 212 ? -9.246 -9.546 -2.538 1.00 79.69 212 ARG A N 1
ATOM 1648 C CA . ARG A 1 212 ? -10.616 -9.317 -2.049 1.00 79.69 212 ARG A CA 1
ATOM 1649 C C . ARG A 1 212 ? -11.528 -8.646 -3.077 1.00 79.69 212 ARG A C 1
ATOM 1651 O O . ARG A 1 212 ? -12.738 -8.873 -3.047 1.00 79.69 212 ARG A O 1
ATOM 1658 N N . SER A 1 213 ? -10.973 -7.787 -3.929 1.00 79.19 213 SER A N 1
ATOM 1659 C CA . SER A 1 213 ? -11.761 -6.930 -4.826 1.00 79.19 213 SER A CA 1
ATOM 1660 C C . SER A 1 213 ? -12.490 -7.726 -5.908 1.00 79.19 213 SER A C 1
ATOM 1662 O O . SER A 1 213 ? -13.604 -7.374 -6.288 1.00 79.19 213 SER A O 1
ATOM 1664 N N . GLY A 1 214 ? -11.917 -8.842 -6.346 1.00 63.69 214 GLY A N 1
ATOM 1665 C CA . GLY A 1 214 ? -12.507 -9.721 -7.342 1.00 63.69 214 GLY A CA 1
ATOM 1666 C C . GLY A 1 214 ? -12.947 -11.052 -6.755 1.00 63.69 214 GLY A C 1
ATOM 1667 O O . GLY A 1 214 ? -12.408 -11.562 -5.777 1.00 63.69 214 GLY A O 1
ATOM 1668 N N . ARG A 1 215 ? -14.003 -11.601 -7.352 1.00 61.38 215 ARG A N 1
ATOM 1669 C CA . ARG A 1 215 ? -14.693 -12.797 -6.847 1.00 61.38 215 ARG A CA 1
ATOM 1670 C C . ARG A 1 215 ? -14.382 -14.064 -7.640 1.00 61.38 215 ARG A C 1
ATOM 1672 O O . ARG A 1 215 ? -14.867 -15.127 -7.262 1.00 61.38 215 ARG A O 1
ATOM 1679 N N . ALA A 1 216 ? -13.617 -13.957 -8.724 1.00 71.69 216 ALA A N 1
ATOM 1680 C CA . ALA A 1 216 ? -13.307 -15.066 -9.612 1.00 71.69 216 ALA A CA 1
ATOM 1681 C C . ALA A 1 216 ? -11.868 -14.976 -10.129 1.00 71.69 216 ALA A C 1
ATOM 1683 O O . ALA A 1 216 ? -11.369 -13.885 -10.408 1.00 71.69 216 ALA A O 1
ATOM 1684 N N . ASP A 1 217 ? -11.241 -16.143 -10.261 1.00 84.94 217 ASP A N 1
ATOM 1685 C CA . ASP A 1 217 ? -9.983 -16.321 -10.981 1.00 84.94 217 ASP A CA 1
ATOM 1686 C C . ASP A 1 217 ? -10.160 -15.909 -12.453 1.00 84.94 217 ASP A C 1
ATOM 1688 O O . ASP A 1 217 ? -11.255 -16.023 -13.013 1.00 84.94 217 ASP A O 1
ATOM 1692 N N . GLY A 1 218 ? -9.089 -15.446 -13.094 1.00 86.69 218 GLY A N 1
ATOM 1693 C CA . GLY A 1 218 ? -9.189 -14.925 -14.455 1.00 86.69 218 GLY A CA 1
ATOM 1694 C C . GLY A 1 218 ? -7.869 -14.477 -15.064 1.00 86.69 218 GLY A C 1
ATOM 1695 O O . GLY A 1 218 ? -6.786 -14.858 -14.616 1.00 86.69 218 GLY A O 1
ATOM 1696 N N . GLU A 1 219 ? -7.980 -13.681 -16.121 1.00 90.38 219 GLU A N 1
ATOM 1697 C CA . GLU A 1 219 ? -6.858 -13.086 -16.841 1.00 90.38 219 GLU A CA 1
ATOM 1698 C C . GLU A 1 219 ? -6.416 -11.786 -16.141 1.00 90.38 219 GLU A C 1
ATOM 1700 O O . GLU A 1 219 ? -7.248 -11.008 -15.666 1.00 90.38 219 GLU A O 1
ATOM 1705 N N . ALA A 1 220 ? -5.102 -11.594 -15.990 1.00 89.56 220 ALA A N 1
ATOM 1706 C CA . ALA A 1 220 ? -4.541 -10.534 -15.154 1.00 89.56 220 ALA A CA 1
ATOM 1707 C C . ALA A 1 220 ? -4.829 -9.121 -15.692 1.00 89.56 220 ALA A C 1
ATOM 1709 O O . ALA A 1 220 ? -5.151 -8.232 -14.900 1.00 89.56 220 ALA A O 1
ATOM 1710 N N . LEU A 1 221 ? -4.754 -8.911 -17.011 1.00 89.00 221 LEU A N 1
ATOM 1711 C CA . LEU A 1 221 ? -5.016 -7.617 -17.644 1.00 89.00 221 LEU A CA 1
ATOM 1712 C C . LEU A 1 221 ? -6.459 -7.164 -17.430 1.00 89.00 221 LEU A C 1
ATOM 1714 O O . LEU A 1 221 ? -6.686 -6.057 -16.936 1.00 89.00 221 LEU A O 1
ATOM 1718 N N . GLN A 1 222 ? -7.429 -8.024 -17.735 1.00 88.56 222 GLN A N 1
ATOM 1719 C CA . GLN A 1 222 ? -8.840 -7.737 -17.506 1.00 88.56 222 GLN A CA 1
ATOM 1720 C C . GLN A 1 222 ? -9.108 -7.465 -16.022 1.00 88.56 222 GLN A C 1
ATOM 1722 O O . GLN A 1 222 ? -9.765 -6.483 -15.669 1.00 88.56 222 GLN A O 1
ATOM 1727 N N . TYR A 1 223 ? -8.553 -8.299 -15.142 1.00 89.75 223 TYR A N 1
ATOM 1728 C CA . TYR A 1 223 ? -8.754 -8.159 -13.709 1.00 89.75 223 TYR A CA 1
ATOM 1729 C C . TYR A 1 223 ? -8.247 -6.817 -13.172 1.00 89.75 223 TYR A C 1
ATOM 1731 O O . TYR A 1 223 ? -8.944 -6.154 -12.396 1.00 89.75 223 TYR A O 1
ATOM 1739 N N . PHE A 1 224 ? -7.034 -6.414 -13.562 1.00 90.94 224 PHE A N 1
ATOM 1740 C CA . PHE A 1 224 ? -6.449 -5.160 -13.100 1.00 90.94 224 PHE A CA 1
ATOM 1741 C C . PHE A 1 224 ? -7.159 -3.938 -13.673 1.00 90.94 224 PHE A C 1
ATOM 1743 O O . PHE A 1 224 ? -7.347 -2.975 -12.930 1.00 90.94 224 PHE A O 1
ATOM 1750 N N . ASN A 1 225 ? -7.623 -3.994 -14.924 1.00 88.88 225 ASN A N 1
ATOM 1751 C CA . ASN A 1 225 ? -8.449 -2.938 -15.516 1.00 88.88 225 ASN A CA 1
ATOM 1752 C C . ASN A 1 225 ? -9.707 -2.670 -14.674 1.00 88.88 225 ASN A C 1
ATOM 1754 O O . ASN A 1 225 ? -10.020 -1.529 -14.342 1.00 88.88 225 ASN A O 1
ATOM 1758 N N . GLU A 1 226 ? -10.400 -3.735 -14.268 1.00 87.25 226 GLU A N 1
ATOM 1759 C CA . GLU A 1 226 ? -11.668 -3.623 -13.548 1.00 87.25 226 GLU A CA 1
ATOM 1760 C C . GLU A 1 226 ? -11.490 -3.272 -12.060 1.00 87.25 226 GLU A C 1
ATOM 1762 O O . GLU A 1 226 ? -12.297 -2.523 -11.506 1.00 87.25 226 GLU A O 1
ATOM 1767 N N . ASN A 1 227 ? -10.452 -3.803 -11.395 1.00 88.75 227 ASN A N 1
ATOM 1768 C CA . ASN A 1 227 ? -10.409 -3.846 -9.927 1.00 88.75 227 ASN A CA 1
ATOM 1769 C C . ASN A 1 227 ? -9.190 -3.172 -9.278 1.00 88.75 227 ASN A C 1
ATOM 1771 O O . ASN A 1 227 ? -9.255 -2.841 -8.093 1.00 88.75 227 ASN A O 1
ATOM 1775 N N . LEU A 1 228 ? -8.075 -2.961 -9.992 1.00 91.94 228 LEU A N 1
ATOM 1776 C CA . LEU A 1 228 ? -6.818 -2.548 -9.348 1.00 91.94 228 LEU A CA 1
ATOM 1777 C C . LEU A 1 228 ? -6.890 -1.141 -8.746 1.00 91.94 228 LEU A C 1
ATOM 1779 O O . LEU A 1 228 ? -6.340 -0.917 -7.672 1.00 91.94 228 LEU A O 1
ATOM 1783 N N . ALA A 1 229 ? -7.590 -0.207 -9.395 1.00 91.19 229 ALA A N 1
ATOM 1784 C CA . ALA A 1 229 ? -7.732 1.159 -8.889 1.00 91.19 229 ALA A CA 1
ATOM 1785 C C . ALA A 1 229 ? -8.464 1.184 -7.535 1.00 91.19 229 ALA A C 1
ATOM 1787 O O . ALA A 1 229 ? -7.973 1.765 -6.569 1.00 91.19 229 ALA A O 1
ATOM 1788 N N . ALA A 1 230 ? -9.590 0.469 -7.440 1.00 86.75 230 ALA A N 1
ATOM 1789 C CA . ALA A 1 230 ? -10.341 0.337 -6.195 1.00 86.75 230 ALA A CA 1
ATOM 1790 C C . ALA A 1 230 ? -9.532 -0.406 -5.118 1.00 86.75 230 ALA A C 1
ATOM 1792 O O . ALA A 1 230 ? -9.487 0.032 -3.969 1.00 86.75 230 ALA A O 1
ATOM 1793 N N . ALA A 1 231 ? -8.838 -1.488 -5.494 1.00 88.62 231 ALA A N 1
ATOM 1794 C CA . ALA A 1 231 ? -7.967 -2.231 -4.587 1.00 88.62 231 ALA A CA 1
ATOM 1795 C C . ALA A 1 231 ? -6.835 -1.353 -4.027 1.00 88.62 231 ALA A C 1
ATOM 1797 O O . ALA A 1 231 ? -6.534 -1.421 -2.835 1.00 88.62 231 ALA A O 1
ATOM 1798 N N . LEU A 1 232 ? -6.231 -0.501 -4.862 1.00 91.88 232 LEU A N 1
ATOM 1799 C CA . LEU A 1 232 ? -5.183 0.434 -4.461 1.00 91.88 232 LEU A CA 1
ATOM 1800 C C . LEU A 1 232 ? -5.703 1.475 -3.465 1.00 91.88 232 LEU A C 1
ATOM 1802 O O . LEU A 1 232 ? -5.041 1.739 -2.461 1.00 91.88 232 LEU A O 1
ATOM 1806 N N . ASP A 1 233 ? -6.881 2.047 -3.706 1.00 90.38 233 ASP A N 1
ATOM 1807 C CA . ASP A 1 233 ? -7.485 3.012 -2.787 1.00 90.38 233 ASP A CA 1
ATOM 1808 C C . ASP A 1 233 ? -7.834 2.362 -1.444 1.00 90.38 233 ASP A C 1
ATOM 1810 O O . ASP A 1 233 ? -7.483 2.892 -0.386 1.00 90.38 233 ASP A O 1
ATOM 1814 N N . CYS A 1 234 ? -8.426 1.164 -1.462 1.00 85.62 234 CYS A N 1
ATOM 1815 C CA . CYS A 1 234 ? -8.671 0.384 -0.251 1.00 85.62 234 CYS A CA 1
ATOM 1816 C C . CYS A 1 234 ? -7.370 0.062 0.497 1.00 85.62 234 CYS A C 1
ATOM 1818 O O . CYS A 1 234 ? -7.319 0.217 1.717 1.00 85.62 234 CYS A O 1
ATOM 1820 N N . ALA A 1 235 ? -6.301 -0.313 -0.211 1.00 87.25 235 ALA A N 1
ATOM 1821 C CA . ALA A 1 235 ? -5.007 -0.617 0.393 1.00 87.25 235 ALA A CA 1
ATOM 1822 C C . ALA A 1 235 ? -4.350 0.629 1.004 1.00 87.25 235 ALA A C 1
ATOM 1824 O O . ALA A 1 235 ? -3.796 0.552 2.101 1.00 87.25 235 ALA A O 1
ATOM 1825 N N . LYS A 1 236 ? -4.454 1.794 0.349 1.00 90.81 236 LYS A N 1
ATOM 1826 C CA . LYS A 1 236 ? -4.000 3.086 0.889 1.00 90.81 236 LYS A CA 1
ATOM 1827 C C . LYS A 1 236 ? -4.749 3.453 2.165 1.00 90.81 236 LYS A C 1
ATOM 1829 O O . LYS A 1 236 ? -4.117 3.841 3.146 1.00 90.81 236 LYS A O 1
ATOM 1834 N N . ILE A 1 237 ? -6.072 3.294 2.177 1.00 84.00 237 ILE A N 1
ATOM 1835 C CA . ILE A 1 237 ? -6.896 3.542 3.365 1.00 84.00 237 ILE A CA 1
ATOM 1836 C C . ILE A 1 237 ? -6.525 2.549 4.476 1.00 84.00 237 ILE A C 1
ATOM 1838 O O . ILE A 1 237 ? -6.313 2.959 5.614 1.00 84.00 237 ILE A O 1
ATOM 1842 N N . ALA A 1 238 ? -6.385 1.258 4.167 1.00 80.44 238 ALA A N 1
ATOM 1843 C CA . ALA A 1 238 ? -5.979 0.239 5.134 1.00 80.44 238 ALA A CA 1
ATOM 1844 C C . ALA A 1 238 ? -4.577 0.511 5.698 1.00 80.44 238 ALA A C 1
ATOM 1846 O O . ALA A 1 238 ? -4.353 0.344 6.893 1.00 80.44 238 ALA A O 1
ATOM 1847 N N . TYR A 1 239 ? -3.651 1.002 4.873 1.00 87.94 239 TYR A N 1
ATOM 1848 C CA . TYR A 1 239 ? -2.326 1.428 5.313 1.00 87.94 239 TYR A CA 1
ATOM 1849 C C . TYR A 1 239 ? -2.408 2.630 6.249 1.00 87.94 239 TYR A C 1
ATOM 1851 O O . TYR A 1 239 ? -1.808 2.609 7.318 1.00 87.94 239 TYR A O 1
ATOM 1859 N N . GLN A 1 240 ? -3.198 3.649 5.900 1.00 85.75 240 GLN A N 1
ATOM 1860 C CA . GLN A 1 240 ? -3.458 4.783 6.789 1.00 85.75 240 GLN A CA 1
ATOM 1861 C C . GLN A 1 240 ? -4.071 4.315 8.113 1.00 85.75 240 GLN A C 1
ATOM 1863 O O . GLN A 1 240 ? -3.652 4.782 9.169 1.00 85.75 240 GLN A O 1
ATOM 1868 N N . MET A 1 241 ? -4.990 3.344 8.076 1.00 73.75 241 MET A N 1
ATOM 1869 C CA . MET A 1 241 ? -5.561 2.733 9.274 1.00 73.75 241 MET A CA 1
ATOM 1870 C C . MET A 1 241 ? -4.525 1.946 10.087 1.00 73.75 241 MET A C 1
ATOM 1872 O O . MET A 1 241 ? -4.514 2.082 11.303 1.00 73.75 241 MET A O 1
ATOM 1876 N N . ALA A 1 242 ? -3.639 1.172 9.460 1.00 68.00 242 ALA A N 1
ATOM 1877 C CA . ALA A 1 242 ? -2.615 0.364 10.131 1.00 68.00 242 ALA A CA 1
ATOM 1878 C C . ALA A 1 242 ? -1.470 1.215 10.704 1.00 68.00 242 ALA A C 1
ATOM 1880 O O . ALA A 1 242 ? -1.022 0.997 11.825 1.00 68.00 242 ALA A O 1
ATOM 1881 N N . VAL A 1 243 ? -1.038 2.259 9.996 1.00 69.50 243 VAL A N 1
ATOM 1882 C CA . VAL A 1 243 ? -0.152 3.286 10.565 1.00 69.50 243 VAL A CA 1
ATOM 1883 C C . VAL A 1 243 ? -0.866 4.001 11.710 1.00 69.50 243 VAL A C 1
ATOM 1885 O O . VAL A 1 243 ? -0.267 4.281 12.749 1.00 69.50 243 VAL A O 1
ATOM 1888 N N . SER A 1 244 ? -2.177 4.215 11.575 1.00 60.38 244 SER A N 1
ATOM 1889 C CA . SER A 1 244 ? -3.000 4.675 12.682 1.00 60.38 244 SER A CA 1
ATOM 1890 C C . SER A 1 244 ? -3.275 3.600 13.738 1.00 60.38 244 SER A C 1
ATOM 1892 O O . SER A 1 244 ? -3.743 3.993 14.786 1.00 60.38 244 SER A O 1
ATOM 1894 N N . GLU A 1 245 ? -2.967 2.300 13.591 1.00 50.06 245 GLU A N 1
ATOM 1895 C CA . GLU A 1 245 ? -3.125 1.275 14.654 1.00 50.06 245 GLU A CA 1
ATOM 1896 C C . GLU A 1 245 ? -2.125 1.475 15.808 1.00 50.06 245 GLU A C 1
ATOM 1898 O O . GLU A 1 245 ? -2.273 0.858 16.858 1.00 50.06 245 GLU A O 1
ATOM 1903 N N . ILE A 1 246 ? -1.214 2.449 15.720 1.00 49.44 246 ILE A N 1
ATOM 1904 C CA . ILE A 1 246 ? -0.631 3.116 16.903 1.00 49.44 246 ILE A CA 1
ATOM 1905 C C . ILE A 1 246 ? -1.745 3.651 17.855 1.00 49.44 246 ILE A C 1
ATOM 1907 O O . ILE A 1 246 ? -1.541 3.822 19.054 1.00 49.44 246 ILE A O 1
ATOM 1911 N N . THR A 1 247 ? -2.981 3.795 17.367 1.00 48.34 247 THR A N 1
ATOM 1912 C CA . THR A 1 247 ? -4.223 4.071 18.114 1.00 48.34 247 THR A CA 1
ATOM 1913 C C . THR A 1 247 ? -4.705 2.873 18.966 1.00 48.34 247 THR A C 1
ATOM 1915 O O . THR A 1 247 ? -5.534 3.006 19.866 1.00 48.34 247 THR A O 1
ATOM 1918 N N . LYS A 1 248 ? -4.166 1.667 18.753 1.00 45.09 248 LYS A N 1
ATOM 1919 C CA . LYS A 1 248 ? -4.459 0.460 19.547 1.00 45.09 248 LYS A CA 1
ATOM 1920 C C . LYS A 1 248 ? -3.847 0.531 20.945 1.00 45.09 248 LYS A C 1
ATOM 1922 O O . LYS A 1 248 ? -4.466 0.050 21.890 1.00 45.09 248 LYS A O 1
ATOM 1927 N N . ASP A 1 249 ? -2.719 1.227 21.107 1.00 51.84 249 ASP A N 1
ATOM 1928 C CA . ASP A 1 249 ? -2.200 1.609 22.427 1.00 51.84 249 ASP A CA 1
ATOM 1929 C C . ASP A 1 249 ? -3.130 2.606 23.136 1.00 51.84 249 ASP A C 1
ATOM 1931 O O . ASP A 1 249 ? -3.210 2.621 24.363 1.00 51.84 249 ASP A O 1
ATOM 1935 N N . THR A 1 250 ? -3.927 3.373 22.385 1.00 48.47 250 THR A N 1
ATOM 1936 C CA . THR A 1 250 ? -4.989 4.234 22.932 1.00 48.47 250 THR A CA 1
ATOM 1937 C C . THR A 1 250 ? -6.270 3.463 23.256 1.00 48.47 250 THR A C 1
ATOM 1939 O O . THR A 1 250 ? -6.957 3.805 24.209 1.00 48.47 250 THR A O 1
ATOM 1942 N N . LEU A 1 251 ? -6.591 2.380 22.542 1.00 42.59 251 LEU A N 1
ATOM 1943 C CA . LEU A 1 251 ? -7.648 1.439 22.949 1.00 42.59 251 LEU A CA 1
ATOM 1944 C C . LEU A 1 251 ? -7.228 0.587 24.154 1.00 42.59 251 LEU A C 1
ATOM 1946 O O . LEU A 1 251 ? -8.060 0.269 25.001 1.00 42.59 251 LEU A O 1
ATOM 1950 N N . LYS A 1 252 ? -5.941 0.251 24.268 1.00 51.25 252 LYS A N 1
ATOM 1951 C CA . LYS A 1 252 ? -5.361 -0.377 25.457 1.00 51.25 252 LYS A CA 1
ATOM 1952 C C . LYS A 1 252 ? -5.403 0.578 26.643 1.00 51.25 252 LYS A C 1
ATOM 1954 O O . LYS A 1 252 ? -5.885 0.181 27.696 1.00 51.25 252 LYS A O 1
ATOM 1959 N N . SER A 1 253 ? -5.034 1.846 26.448 1.00 49.12 253 SER A N 1
ATOM 1960 C CA . SER A 1 253 ? -5.208 2.868 27.480 1.00 49.12 253 SER A CA 1
ATOM 1961 C C . SER A 1 253 ? -6.683 3.095 27.817 1.00 49.12 253 SER A C 1
ATOM 1963 O O . SER A 1 253 ? -6.992 3.292 28.982 1.00 49.12 253 SER A O 1
ATOM 1965 N N . LEU A 1 254 ? -7.612 2.967 26.860 1.00 39.69 254 LEU A N 1
ATOM 1966 C CA . LEU A 1 254 ? -9.063 2.970 27.100 1.00 39.69 254 LEU A CA 1
ATOM 1967 C C . LEU A 1 254 ? -9.529 1.736 27.898 1.00 39.69 254 LEU A C 1
ATOM 1969 O O . LEU A 1 254 ? -10.429 1.841 28.727 1.00 39.69 254 LEU A O 1
ATOM 1973 N N . GLY A 1 255 ? -8.924 0.567 27.675 1.00 49.19 255 GLY A N 1
ATOM 1974 C CA . GLY A 1 255 ? -9.146 -0.654 28.453 1.00 49.19 255 GLY A CA 1
ATOM 1975 C C . GLY A 1 255 ? -8.618 -0.538 29.884 1.00 49.19 255 GLY A C 1
ATOM 1976 O O . GLY A 1 255 ? -9.333 -0.869 30.831 1.00 49.19 255 GLY A O 1
ATOM 1977 N N . ASP A 1 256 ? -7.418 0.019 30.046 1.00 58.72 256 ASP A N 1
ATOM 1978 C CA . ASP A 1 256 ? -6.824 0.354 31.342 1.00 58.72 256 ASP A CA 1
ATOM 1979 C C . ASP A 1 256 ? -7.644 1.441 32.053 1.00 58.72 256 ASP A C 1
ATOM 1981 O O . ASP A 1 256 ? -7.879 1.349 33.256 1.00 58.72 256 ASP A O 1
ATOM 1985 N N . LEU A 1 257 ? -8.192 2.405 31.307 1.00 44.56 257 LEU A N 1
ATOM 1986 C CA . LEU A 1 257 ? -9.113 3.423 31.808 1.00 44.56 257 LEU A CA 1
ATOM 1987 C C . LEU A 1 257 ? -10.442 2.800 32.244 1.00 44.56 257 LEU A C 1
ATOM 1989 O O . LEU A 1 257 ? -10.941 3.120 33.313 1.00 44.56 257 LEU A O 1
ATOM 1993 N N . ARG A 1 258 ? -11.016 1.870 31.472 1.00 49.41 258 ARG A N 1
ATOM 1994 C CA . ARG A 1 258 ? -12.236 1.139 31.851 1.00 49.41 258 ARG A CA 1
ATOM 1995 C C . ARG A 1 258 ? -12.005 0.305 33.107 1.00 49.41 258 ARG A C 1
ATOM 1997 O O . ARG A 1 258 ? -12.889 0.244 33.961 1.00 49.41 258 ARG A O 1
ATOM 2004 N N . LYS A 1 259 ? -10.828 -0.309 33.241 1.00 59.38 259 LYS A N 1
ATOM 2005 C CA . LYS A 1 259 ? -10.420 -1.040 34.443 1.00 59.38 259 LYS A CA 1
ATOM 2006 C C . LYS A 1 259 ? -10.291 -0.096 35.638 1.00 59.38 259 LYS A C 1
ATOM 2008 O O . LYS A 1 259 ? -10.926 -0.355 36.654 1.00 59.38 259 LYS A O 1
ATOM 2013 N N . ALA A 1 260 ? -9.587 1.024 35.483 1.00 60.91 260 ALA A N 1
ATOM 2014 C CA . ALA A 1 260 ? -9.449 2.050 36.514 1.00 60.91 260 ALA A CA 1
ATOM 2015 C C . ALA A 1 260 ? -10.809 2.638 36.928 1.00 60.91 260 ALA A C 1
ATOM 2017 O O . ALA A 1 260 ? -11.107 2.719 38.112 1.00 60.91 260 ALA A O 1
ATOM 2018 N N . VAL A 1 261 ? -11.689 2.950 35.972 1.00 45.88 261 VAL A N 1
ATOM 2019 C CA . VAL A 1 261 ? -13.054 3.439 36.225 1.00 45.88 261 VAL A CA 1
ATOM 2020 C C . VAL A 1 261 ? -13.903 2.382 36.926 1.00 45.88 261 VAL A C 1
ATOM 2022 O O . VAL A 1 261 ? -14.670 2.720 37.822 1.00 45.88 261 VAL A O 1
ATOM 2025 N N . THR A 1 262 ? -13.772 1.103 36.573 1.00 60.94 262 THR A N 1
ATOM 2026 C CA . THR A 1 262 ? -14.486 0.012 37.262 1.00 60.94 262 THR A CA 1
ATOM 2027 C C . THR A 1 262 ? -13.982 -0.147 38.697 1.00 60.94 262 THR A C 1
ATOM 2029 O O . THR A 1 262 ? -14.779 -0.294 39.621 1.00 60.94 262 THR A O 1
ATOM 2032 N N . GLU A 1 263 ? -12.670 -0.051 38.904 1.00 69.88 263 GLU A N 1
ATOM 2033 C CA . GLU A 1 263 ? -12.030 -0.134 40.217 1.00 69.88 263 GLU A CA 1
ATOM 2034 C C . GLU A 1 263 ? -12.390 1.071 41.106 1.00 69.88 263 GLU A C 1
ATOM 2036 O O . GLU A 1 263 ? -12.691 0.918 42.290 1.00 69.88 263 GLU A O 1
ATOM 2041 N N . GLU A 1 264 ? -12.472 2.271 40.533 1.00 55.53 264 GLU A N 1
ATOM 2042 C CA . GLU A 1 264 ? -12.956 3.468 41.225 1.00 55.53 264 GLU A CA 1
ATOM 2043 C C . GLU A 1 264 ? -14.470 3.440 41.475 1.00 55.53 264 GLU A C 1
ATOM 2045 O O . GLU A 1 264 ? -14.926 3.885 42.527 1.00 55.53 264 GLU A O 1
ATOM 2050 N N . THR A 1 265 ? -15.259 2.853 40.571 1.00 52.72 265 THR A N 1
ATOM 2051 C CA . THR A 1 265 ? -16.704 2.635 40.768 1.00 52.72 265 THR A CA 1
ATOM 2052 C C . THR A 1 265 ? -16.965 1.615 41.879 1.00 52.72 265 THR A C 1
ATOM 2054 O O . THR A 1 265 ? -17.887 1.798 42.676 1.00 52.72 265 THR A O 1
ATOM 2057 N N . SER A 1 266 ? -16.126 0.579 41.997 1.00 58.66 266 SER A N 1
ATOM 2058 C CA . SER A 1 266 ? -16.135 -0.343 43.140 1.00 58.66 266 SER A CA 1
ATOM 2059 C C . SER A 1 266 ? -15.886 0.416 44.442 1.00 58.66 266 SER A C 1
ATOM 2061 O O . SER A 1 266 ? -16.695 0.325 45.361 1.00 58.66 266 SER A O 1
ATOM 2063 N N . LYS A 1 267 ? -14.844 1.257 44.493 1.00 63.47 267 LYS A N 1
ATOM 2064 C CA . LYS A 1 267 ? -14.541 2.091 45.671 1.00 63.47 267 LYS A CA 1
ATOM 2065 C C . LYS A 1 267 ? -15.681 3.058 46.012 1.00 63.47 267 LYS A C 1
ATOM 2067 O O . LYS A 1 267 ? -15.990 3.253 47.185 1.00 63.47 267 LYS A O 1
ATOM 2072 N N . ALA A 1 268 ? -16.341 3.641 45.011 1.00 48.34 268 ALA A N 1
ATOM 2073 C CA . ALA A 1 268 ? -17.503 4.510 45.212 1.00 48.34 268 ALA A CA 1
ATOM 2074 C C . ALA A 1 268 ? -18.729 3.739 45.738 1.00 48.34 268 ALA A C 1
ATOM 2076 O O . ALA A 1 268 ? -19.469 4.233 46.595 1.00 48.34 268 ALA A O 1
ATOM 2077 N N . THR A 1 269 ? -18.926 2.507 45.268 1.00 60.38 269 THR A N 1
ATOM 2078 C CA . THR A 1 269 ? -19.969 1.603 45.771 1.00 60.38 269 THR A CA 1
ATOM 2079 C C . THR A 1 269 ? -19.693 1.218 47.223 1.00 60.38 269 THR A C 1
ATOM 2081 O O . THR A 1 269 ? -20.608 1.253 48.049 1.00 60.38 269 THR A O 1
ATOM 2084 N N . ASP A 1 270 ? -18.434 0.950 47.566 1.00 64.56 270 ASP A N 1
ATOM 2085 C CA . ASP A 1 270 ? -18.007 0.666 48.937 1.00 64.56 270 ASP A CA 1
ATOM 2086 C C . ASP A 1 270 ? -18.202 1.874 49.857 1.00 64.56 270 ASP A C 1
ATOM 2088 O O . ASP A 1 270 ? -18.788 1.739 50.931 1.00 64.56 270 ASP A O 1
ATOM 2092 N N . ALA A 1 271 ? -17.834 3.079 49.412 1.00 56.28 271 ALA A N 1
ATOM 2093 C CA . ALA A 1 271 ? -18.092 4.315 50.151 1.00 56.28 271 ALA A CA 1
ATOM 2094 C C . ALA A 1 271 ? -19.599 4.558 50.369 1.00 56.28 271 ALA A C 1
ATOM 2096 O O . ALA A 1 271 ? -20.019 5.015 51.433 1.00 56.28 271 ALA A O 1
ATOM 2097 N N . THR A 1 272 ? -20.440 4.198 49.394 1.00 59.00 272 THR A N 1
ATOM 2098 C CA . THR A 1 272 ? -21.903 4.294 49.516 1.00 59.00 272 THR A CA 1
ATOM 2099 C C . THR A 1 272 ? -22.450 3.269 50.511 1.00 59.00 272 THR A C 1
ATOM 2101 O O . THR A 1 272 ? -23.267 3.620 51.363 1.00 59.00 272 THR A O 1
ATOM 2104 N N . ARG A 1 273 ? -21.968 2.017 50.472 1.00 66.69 273 ARG A N 1
ATOM 2105 C CA . ARG A 1 273 ? -22.298 0.998 51.486 1.00 66.69 273 ARG A CA 1
ATOM 2106 C C . ARG A 1 273 ? -21.886 1.455 52.880 1.00 66.69 273 ARG A C 1
ATOM 2108 O O . ARG A 1 273 ? -22.657 1.300 53.827 1.00 66.69 273 ARG A O 1
ATOM 2115 N N . GLN A 1 274 ? -20.711 2.062 53.001 1.00 68.44 274 GLN A N 1
ATOM 2116 C CA . GLN A 1 274 ? -20.221 2.620 54.254 1.00 68.44 274 GLN A CA 1
ATOM 2117 C C . GLN A 1 274 ? -21.106 3.773 54.747 1.00 68.44 274 GLN A C 1
ATOM 2119 O O . GLN A 1 274 ? -21.450 3.805 55.926 1.00 68.44 274 GLN A O 1
ATOM 2124 N N . ALA A 1 275 ? -21.569 4.658 53.860 1.00 52.78 275 ALA A N 1
ATOM 2125 C CA . ALA A 1 275 ? -22.509 5.724 54.205 1.00 52.78 275 ALA A CA 1
ATOM 2126 C C . ALA A 1 275 ? -23.879 5.184 54.663 1.00 52.78 275 ALA A C 1
ATOM 2128 O O . ALA A 1 275 ? -24.405 5.639 55.676 1.00 52.78 275 ALA A O 1
ATOM 2129 N N . ILE A 1 276 ? -24.438 4.178 53.979 1.00 62.00 276 ILE A N 1
ATOM 2130 C CA . ILE A 1 276 ? -25.699 3.520 54.383 1.00 62.00 276 ILE A CA 1
ATOM 2131 C C . ILE A 1 276 ? -25.544 2.862 55.758 1.00 62.00 276 ILE A C 1
ATOM 2133 O O . ILE A 1 276 ? -26.427 2.966 56.614 1.00 62.00 276 ILE A O 1
ATOM 2137 N N . THR A 1 277 ? -24.401 2.216 55.984 1.00 69.06 277 THR A N 1
ATOM 2138 C CA . THR A 1 277 ? -24.079 1.567 57.258 1.00 69.06 277 THR A CA 1
ATOM 2139 C C . THR A 1 277 ? -23.961 2.605 58.369 1.00 69.06 277 THR A C 1
ATOM 2141 O O . THR A 1 277 ? -24.544 2.416 59.434 1.00 69.06 277 THR A O 1
ATOM 2144 N N . ALA A 1 278 ? -23.290 3.732 58.108 1.00 65.31 278 ALA A N 1
ATOM 2145 C CA . ALA A 1 278 ? -23.146 4.849 59.039 1.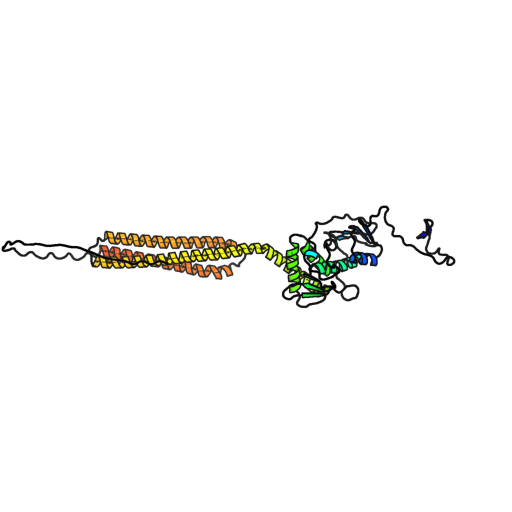00 65.31 278 ALA A CA 1
ATOM 2146 C C . ALA A 1 278 ? -24.497 5.493 59.397 1.00 65.31 278 ALA A C 1
ATOM 2148 O O . ALA A 1 278 ? -24.765 5.757 60.566 1.00 65.31 278 ALA A O 1
ATOM 2149 N N . ILE A 1 279 ? -25.386 5.688 58.419 1.00 64.44 279 ILE A N 1
ATOM 2150 C CA . ILE A 1 279 ? -26.742 6.212 58.656 1.00 64.44 279 ILE A CA 1
ATOM 2151 C C . ILE A 1 279 ? -27.562 5.226 59.499 1.00 64.44 279 ILE A C 1
ATOM 2153 O O . ILE A 1 279 ? -28.220 5.625 60.459 1.00 64.44 279 ILE A O 1
ATOM 2157 N N . SER A 1 280 ? -27.496 3.931 59.182 1.00 68.25 280 SER A N 1
ATOM 2158 C CA . SER A 1 280 ? -28.235 2.886 59.906 1.00 68.25 280 SER A CA 1
ATOM 2159 C C . SER A 1 280 ? -27.746 2.731 61.349 1.00 68.25 280 SER A C 1
ATOM 2161 O O . SER A 1 280 ? -28.551 2.599 62.273 1.00 68.25 280 SER A O 1
ATOM 2163 N N . THR A 1 281 ? -26.429 2.805 61.565 1.00 72.12 281 THR A N 1
ATOM 2164 C CA . THR A 1 281 ? -25.841 2.808 62.913 1.00 72.12 281 THR A CA 1
ATOM 2165 C C . THR A 1 281 ? -26.209 4.076 63.669 1.00 72.12 281 THR A C 1
ATOM 2167 O O . THR A 1 281 ? -26.621 3.969 64.819 1.00 72.12 281 THR A O 1
ATOM 2170 N N . ALA A 1 282 ? -26.170 5.252 63.038 1.00 67.00 282 ALA A N 1
ATOM 2171 C CA . ALA A 1 282 ? -26.599 6.501 63.668 1.00 67.00 282 ALA A CA 1
ATOM 2172 C C . ALA A 1 282 ? -28.080 6.467 64.095 1.00 67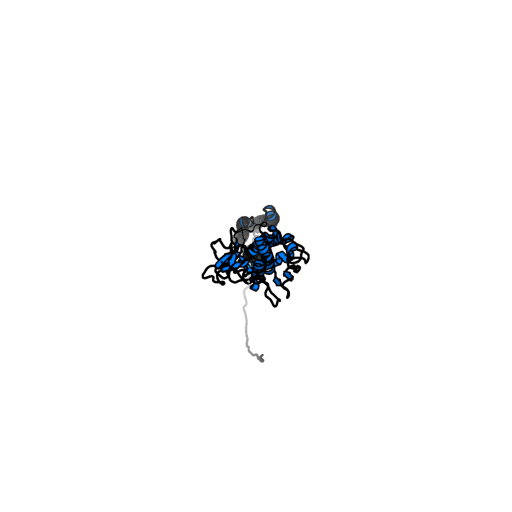.00 282 ALA A C 1
ATOM 2174 O O . ALA A 1 282 ? -28.403 6.881 65.207 1.00 67.00 282 ALA A O 1
ATOM 2175 N N . LEU A 1 283 ? -28.973 5.914 63.264 1.00 65.25 283 LEU A N 1
ATOM 2176 C CA . LEU A 1 283 ? -30.386 5.710 63.610 1.00 65.25 283 LEU A CA 1
ATOM 2177 C C . LEU A 1 283 ? -30.563 4.720 64.769 1.00 65.25 283 LEU A C 1
ATOM 2179 O O . LEU A 1 283 ? -31.324 4.987 65.697 1.00 65.25 283 LEU A O 1
ATOM 2183 N N . THR A 1 284 ? -29.835 3.602 64.742 1.00 72.81 284 THR A N 1
ATOM 2184 C CA . THR A 1 284 ? -29.877 2.579 65.802 1.00 72.81 284 THR A CA 1
ATOM 2185 C C . THR A 1 284 ? -29.378 3.139 67.136 1.00 72.81 284 THR A C 1
ATOM 2187 O O . THR A 1 284 ? -30.017 2.940 68.166 1.00 72.81 284 THR A O 1
ATOM 2190 N N . VAL A 1 285 ? -28.277 3.899 67.123 1.00 72.75 285 VAL A N 1
ATOM 2191 C CA . VAL A 1 285 ? -27.744 4.592 68.305 1.00 72.75 285 VAL A CA 1
ATOM 2192 C C . VAL A 1 285 ? -28.739 5.639 68.806 1.00 72.75 285 VAL A C 1
ATOM 2194 O O . VAL A 1 285 ? -28.990 5.703 70.006 1.00 72.75 285 VAL A O 1
ATOM 2197 N N . GLY A 1 286 ? -29.362 6.409 67.909 1.00 62.47 286 GLY A N 1
ATOM 2198 C CA . GLY A 1 286 ? -30.401 7.379 68.264 1.00 62.47 286 GLY A CA 1
ATOM 2199 C C . GLY A 1 286 ? -31.603 6.736 68.966 1.00 62.47 286 GLY A C 1
ATOM 2200 O O . GLY A 1 286 ? -32.020 7.204 70.024 1.00 62.47 286 GLY A O 1
ATOM 2201 N N . LEU A 1 287 ? -32.115 5.620 68.435 1.00 67.94 287 LEU A N 1
ATOM 2202 C CA . LEU A 1 287 ? -33.181 4.828 69.065 1.00 67.94 287 LEU A CA 1
ATOM 2203 C C . LEU A 1 287 ? -32.744 4.248 70.418 1.00 67.94 287 LEU A C 1
ATOM 2205 O O . LEU A 1 287 ? -33.493 4.321 71.392 1.00 67.94 287 LEU A O 1
ATOM 2209 N N . GLY A 1 288 ? -31.518 3.727 70.505 1.00 68.19 288 GLY A N 1
ATOM 2210 C CA . GLY A 1 288 ? -30.943 3.220 71.750 1.00 68.19 288 GLY A CA 1
ATOM 2211 C C . GLY A 1 288 ? -30.827 4.297 72.831 1.00 68.19 288 GLY A C 1
ATOM 2212 O O . GLY A 1 288 ? -31.137 4.033 73.989 1.00 68.19 288 GLY A O 1
ATOM 2213 N N . LEU A 1 289 ? -30.460 5.528 72.462 1.00 67.62 289 LEU A N 1
ATOM 2214 C CA . LEU A 1 289 ? -30.390 6.666 73.384 1.00 67.62 289 LEU A CA 1
ATOM 2215 C C . LEU A 1 289 ? -31.772 7.119 73.871 1.00 67.62 289 LEU A C 1
ATOM 2217 O O . LEU A 1 289 ? -31.896 7.500 75.034 1.00 67.62 289 LEU A O 1
ATOM 2221 N N . ILE A 1 290 ? -32.813 7.035 73.034 1.00 62.47 290 ILE A N 1
ATOM 2222 C CA . ILE A 1 290 ? -34.200 7.281 73.465 1.00 62.47 290 ILE A CA 1
ATOM 2223 C C . ILE A 1 290 ? -34.602 6.262 74.540 1.00 62.47 290 ILE A C 1
ATOM 2225 O O . ILE A 1 290 ? -35.065 6.647 75.613 1.00 62.47 290 ILE A O 1
ATOM 2229 N N . VAL A 1 291 ? -34.375 4.967 74.290 1.00 66.38 291 VAL A N 1
ATOM 2230 C CA . VAL A 1 291 ? -34.678 3.891 75.253 1.00 66.38 291 VAL A CA 1
ATOM 2231 C C . VAL A 1 291 ? -33.847 4.041 76.531 1.00 66.38 291 VAL A C 1
ATOM 2233 O O . VAL A 1 291 ? -34.380 3.908 77.633 1.00 66.38 291 VAL A O 1
ATOM 2236 N N . ALA A 1 292 ? -32.562 4.377 76.407 1.00 64.31 292 ALA A N 1
ATOM 2237 C CA . ALA A 1 292 ? -31.679 4.625 77.540 1.00 64.31 292 ALA A CA 1
ATOM 2238 C C . ALA A 1 292 ? -32.140 5.828 78.370 1.00 64.31 292 ALA A C 1
ATOM 2240 O O . ALA A 1 292 ? -32.101 5.761 79.587 1.00 64.31 292 ALA A O 1
ATOM 2241 N N . ARG A 1 293 ? -32.640 6.907 77.759 1.00 65.56 293 ARG A N 1
ATOM 2242 C CA . ARG A 1 293 ? -33.175 8.058 78.505 1.00 65.56 293 ARG A CA 1
ATOM 2243 C C . ARG A 1 293 ? -34.510 7.755 79.193 1.00 65.56 293 ARG A C 1
ATOM 2245 O O . ARG A 1 293 ? -34.787 8.322 80.245 1.00 65.56 293 ARG A O 1
ATOM 2252 N N . LEU A 1 294 ? -35.318 6.857 78.625 1.00 63.22 294 LEU A N 1
ATOM 2253 C CA . LEU A 1 294 ? -36.553 6.366 79.248 1.00 63.22 294 LEU A CA 1
ATOM 2254 C C . LEU A 1 294 ? -36.287 5.443 80.450 1.00 63.22 294 LEU A C 1
ATOM 2256 O O . LEU A 1 294 ? -37.127 5.350 81.340 1.00 63.22 294 LEU A O 1
ATOM 2260 N N . THR A 1 295 ? -35.134 4.770 80.482 1.00 63.12 295 THR A N 1
ATOM 2261 C CA . THR A 1 295 ? -34.774 3.777 81.513 1.00 63.12 295 THR A CA 1
ATOM 2262 C C . THR A 1 295 ? -33.743 4.285 82.526 1.00 63.12 295 THR A C 1
ATOM 2264 O O . THR A 1 295 ? -33.722 3.823 83.664 1.00 63.12 295 THR A O 1
ATOM 2267 N N . LEU A 1 296 ? -32.907 5.253 82.145 1.00 59.09 296 LEU A N 1
ATOM 2268 C CA . LEU A 1 296 ? -31.805 5.818 82.924 1.00 59.09 296 LEU A CA 1
ATOM 2269 C C . LEU A 1 296 ? -31.848 7.354 82.843 1.00 59.09 296 LEU A C 1
ATOM 2271 O O . LEU A 1 296 ? -32.015 7.940 81.773 1.00 59.09 296 LEU A O 1
ATOM 2275 N N . GLN A 1 297 ? -31.621 8.044 83.966 1.00 64.06 297 GLN A N 1
ATOM 2276 C CA . GLN A 1 297 ? -31.604 9.515 84.037 1.00 64.06 297 GLN A CA 1
ATOM 2277 C C . GLN A 1 297 ? -30.310 10.136 83.446 1.00 64.06 297 GLN A C 1
ATOM 2279 O O . GLN A 1 297 ? -29.625 10.929 84.084 1.00 64.06 297 GLN A O 1
ATOM 2284 N N . ILE A 1 298 ? -29.976 9.828 82.187 1.00 66.81 298 ILE A N 1
ATOM 2285 C CA . ILE A 1 298 ? -28.758 10.305 81.493 1.00 66.81 298 ILE A CA 1
ATOM 2286 C C . ILE A 1 298 ? -28.847 11.784 81.099 1.00 66.81 298 ILE A C 1
ATOM 2288 O O . ILE A 1 298 ? -29.771 12.159 80.390 1.00 66.81 298 ILE A O 1
ATOM 2292 N N . ASN A 1 299 ? -27.868 12.609 81.469 1.00 74.38 299 ASN A N 1
ATOM 2293 C CA . ASN A 1 299 ? -27.852 14.050 81.187 1.00 74.38 299 ASN A CA 1
ATOM 2294 C C . ASN A 1 299 ? -28.232 14.411 79.713 1.00 74.38 299 ASN A C 1
ATOM 2296 O O . ASN A 1 299 ? -27.544 13.964 78.789 1.00 74.38 299 ASN A O 1
ATOM 2300 N N . PRO A 1 300 ? -29.265 15.255 79.480 1.00 70.44 300 PRO A N 1
ATOM 2301 C CA . PRO A 1 300 ? -29.702 15.694 78.146 1.00 70.44 300 PRO A CA 1
ATOM 2302 C C . PRO A 1 300 ? -28.608 16.324 77.280 1.00 70.44 300 PRO A C 1
ATOM 2304 O O . PRO A 1 300 ? -28.599 16.128 76.065 1.00 70.44 300 PRO A O 1
ATOM 2307 N N . TYR A 1 301 ? -27.661 17.040 77.895 1.00 73.12 301 TYR A N 1
ATOM 2308 C CA . TYR A 1 301 ? -26.545 17.669 77.183 1.00 73.12 301 TYR A CA 1
ATOM 2309 C C . TYR A 1 301 ? -25.598 16.638 76.553 1.00 73.12 301 TYR A C 1
ATOM 2311 O O . TYR A 1 301 ? -24.993 16.905 75.519 1.00 73.12 301 TYR A O 1
ATOM 2319 N N . LEU A 1 302 ? -25.482 15.444 77.145 1.00 73.25 302 LEU A N 1
ATOM 2320 C CA . LEU A 1 302 ? -24.652 14.370 76.596 1.00 73.25 302 LEU A CA 1
ATOM 2321 C C . LEU A 1 302 ? -25.315 13.736 75.363 1.00 73.25 302 LEU A C 1
ATOM 2323 O O . LEU A 1 302 ? -24.647 13.438 74.377 1.00 73.25 302 LEU A O 1
ATOM 2327 N N . ILE A 1 303 ? -26.641 13.568 75.403 1.00 72.81 303 ILE A N 1
ATOM 2328 C CA . ILE A 1 303 ? -27.433 13.001 74.301 1.00 72.81 303 ILE A CA 1
ATOM 2329 C C . ILE A 1 303 ? -27.419 13.947 73.097 1.00 72.81 303 ILE A C 1
ATOM 2331 O O . ILE A 1 303 ? -27.191 13.506 71.970 1.00 72.81 303 ILE A O 1
ATOM 2335 N N . SER A 1 304 ? -27.607 15.250 73.325 1.00 73.25 304 SER A N 1
ATOM 2336 C CA . SER A 1 304 ? -27.548 16.244 72.250 1.00 73.25 304 SER A CA 1
ATOM 2337 C C . SER A 1 304 ? -26.153 16.331 71.625 1.00 73.25 304 SER A C 1
ATOM 2339 O O . SER A 1 304 ? -26.049 16.412 70.401 1.00 73.25 304 SER A O 1
ATOM 2341 N N . LEU A 1 305 ? -25.086 16.225 72.427 1.00 76.56 305 LEU A N 1
ATOM 2342 C CA . LEU A 1 305 ? -23.708 16.188 71.934 1.00 76.56 305 LEU A CA 1
ATOM 2343 C C . LEU A 1 305 ? -23.457 14.970 71.031 1.00 76.56 305 LEU A C 1
ATOM 2345 O O . LEU A 1 305 ? -22.920 15.123 69.935 1.00 76.56 305 LEU A O 1
ATOM 2349 N N . VAL A 1 306 ? -23.881 13.771 71.444 1.00 75.31 306 VAL A N 1
ATOM 2350 C CA . VAL A 1 306 ? -23.717 12.546 70.639 1.00 75.31 306 VAL A CA 1
ATOM 2351 C C . VAL A 1 306 ? -24.502 12.633 69.327 1.00 75.31 306 VAL A C 1
ATOM 2353 O O . VAL A 1 306 ? -23.968 12.296 68.270 1.00 75.31 306 VAL A O 1
ATOM 2356 N N . MET A 1 307 ? -25.734 13.151 69.360 1.00 74.56 307 MET A N 1
ATOM 2357 C CA . MET A 1 307 ? -26.536 13.350 68.148 1.00 74.56 307 MET A CA 1
ATOM 2358 C C . MET A 1 307 ? -25.935 14.409 67.216 1.00 74.56 307 MET A C 1
ATOM 2360 O O . MET A 1 307 ? -25.954 14.225 65.999 1.00 74.56 307 MET A O 1
ATOM 2364 N N . ALA A 1 308 ? -25.344 15.477 67.759 1.00 74.44 308 ALA A N 1
ATOM 2365 C CA . ALA A 1 308 ? -24.639 16.487 66.973 1.00 74.44 308 ALA A CA 1
ATOM 2366 C C . ALA A 1 308 ? -23.398 15.906 66.277 1.00 74.44 308 ALA A C 1
ATOM 2368 O O . ALA A 1 308 ? -23.176 16.172 65.095 1.00 74.44 308 ALA A O 1
ATOM 2369 N N . VAL A 1 309 ? -22.625 15.061 66.969 1.00 76.56 309 VAL A N 1
ATOM 2370 C CA . VAL A 1 309 ? -21.465 14.367 66.384 1.00 76.56 309 VAL A CA 1
ATOM 2371 C C . VAL A 1 309 ? -21.904 13.381 65.296 1.00 76.56 309 VAL A C 1
ATOM 2373 O O . VAL A 1 309 ? -21.333 13.384 64.205 1.00 76.56 309 VAL A O 1
ATOM 2376 N N . ALA A 1 310 ? -22.954 12.589 65.537 1.00 74.00 310 ALA A N 1
ATOM 2377 C CA . ALA A 1 310 ? -23.493 11.645 64.555 1.00 74.00 310 ALA A CA 1
ATOM 2378 C C . ALA A 1 310 ? -24.044 12.353 63.302 1.00 74.00 310 ALA A C 1
ATOM 2380 O O . ALA A 1 310 ? -23.788 11.931 62.167 1.00 74.00 310 ALA A O 1
ATOM 2381 N N . PHE A 1 311 ? -24.751 13.469 63.490 1.00 76.75 311 PHE A N 1
ATOM 2382 C CA . PHE A 1 311 ? -25.246 14.299 62.395 1.00 76.75 311 PHE A CA 1
ATOM 2383 C C . PHE A 1 311 ? -24.100 14.962 61.619 1.00 76.75 311 PHE A C 1
ATOM 2385 O O . PHE A 1 311 ? -24.092 14.932 60.386 1.00 76.75 311 PHE A O 1
ATOM 2392 N N . GLY A 1 312 ? -23.097 15.503 62.317 1.00 76.00 312 GLY A N 1
ATOM 2393 C CA . GLY A 1 312 ? -21.911 16.106 61.707 1.00 76.00 312 GLY A CA 1
ATOM 2394 C C . GLY A 1 312 ? -21.114 15.107 60.866 1.00 76.00 312 GLY A C 1
ATOM 2395 O O . GLY A 1 312 ? -20.785 15.391 59.714 1.00 76.00 312 GLY A O 1
ATOM 2396 N N . TYR A 1 313 ? -20.886 13.902 61.391 1.00 74.00 313 TYR A N 1
ATOM 2397 C CA . TYR A 1 313 ? -20.210 12.824 60.668 1.00 74.00 313 TYR A CA 1
ATOM 2398 C C . TYR A 1 313 ? -20.985 12.385 59.417 1.00 74.00 313 TYR A C 1
ATOM 2400 O O . TYR A 1 313 ? -20.410 12.231 58.337 1.00 74.00 313 TYR A O 1
ATOM 2408 N N . THR A 1 314 ? -22.309 12.245 59.521 1.00 72.81 314 THR A N 1
ATOM 2409 C CA . THR A 1 314 ? -23.158 11.894 58.371 1.00 72.81 314 THR A CA 1
ATOM 2410 C C . THR A 1 314 ? -23.160 13.003 57.315 1.00 72.81 314 THR A C 1
ATOM 2412 O O . THR A 1 314 ? -23.061 12.730 56.118 1.00 72.81 314 THR A O 1
ATOM 2415 N N . THR A 1 315 ? -23.191 14.264 57.747 1.00 73.62 315 THR A N 1
ATOM 2416 C CA . THR A 1 315 ? -23.127 15.433 56.860 1.00 73.62 315 THR A CA 1
ATOM 2417 C C . THR A 1 315 ? -21.807 15.482 56.095 1.00 73.62 315 THR A C 1
ATOM 2419 O O . THR A 1 315 ? -21.820 15.656 54.876 1.00 73.62 315 THR A O 1
ATOM 2422 N N . LEU A 1 316 ? -20.675 15.257 56.770 1.00 73.69 316 LEU A N 1
ATOM 2423 C CA . LEU A 1 316 ? -19.355 15.197 56.135 1.00 73.69 316 LEU A CA 1
ATOM 2424 C C . LEU A 1 316 ? -19.273 14.089 55.078 1.00 73.69 316 LEU A C 1
ATOM 2426 O O . LEU A 1 316 ? -18.794 14.341 53.970 1.00 73.69 316 LEU A O 1
ATOM 2430 N N . ASN A 1 317 ? -19.799 12.898 55.373 1.00 70.88 317 ASN A N 1
ATOM 2431 C CA . ASN A 1 317 ? -19.831 11.788 54.418 1.00 70.88 317 ASN A CA 1
ATOM 2432 C C . ASN A 1 317 ? -20.668 12.113 53.172 1.00 70.88 317 ASN A C 1
ATOM 2434 O O . ASN A 1 317 ? -20.217 11.903 52.045 1.00 70.88 317 ASN A O 1
ATOM 2438 N N . VAL A 1 318 ? -21.853 12.703 53.346 1.00 73.19 318 VAL A N 1
ATOM 2439 C CA . VAL A 1 318 ? -22.710 13.102 52.218 1.00 73.19 318 VAL A CA 1
ATOM 2440 C C . VAL A 1 318 ? -22.079 14.238 51.404 1.00 73.19 318 VAL A C 1
ATOM 2442 O O . VAL A 1 318 ? -22.134 14.228 50.173 1.00 73.19 318 VAL A O 1
ATOM 2445 N N . MET A 1 319 ? -21.449 15.218 52.058 1.00 71.75 319 MET A N 1
ATOM 2446 C CA . MET A 1 319 ? -20.744 16.306 51.372 1.00 71.75 319 MET A CA 1
ATOM 2447 C C . MET A 1 319 ? -19.542 15.802 50.571 1.00 71.75 319 MET A C 1
ATOM 2449 O O . MET A 1 319 ? -19.330 16.262 49.447 1.00 71.75 319 MET A O 1
ATOM 2453 N N . SER A 1 320 ? -18.792 14.845 51.118 1.00 68.75 320 SER A N 1
ATOM 2454 C CA . SER A 1 320 ? -17.692 14.180 50.418 1.00 68.75 320 SER A CA 1
ATOM 2455 C C . SER A 1 320 ? -18.195 13.466 49.159 1.00 68.75 320 SER A C 1
ATOM 2457 O O . SER A 1 320 ? -17.697 13.730 48.063 1.00 68.75 320 SER A O 1
ATOM 2459 N N . GLY A 1 321 ? -19.279 12.686 49.275 1.00 66.19 321 GLY A N 1
ATOM 2460 C CA . GLY A 1 321 ? -19.922 12.029 48.131 1.00 66.19 321 GLY A CA 1
ATOM 2461 C C . GLY A 1 321 ? -20.401 13.015 47.058 1.00 66.19 321 GLY A C 1
ATOM 2462 O O . GLY A 1 321 ? -20.162 12.816 45.868 1.00 66.19 321 GLY A O 1
ATOM 2463 N N . ARG A 1 322 ? -20.995 14.147 47.460 1.00 71.75 322 ARG A N 1
ATOM 2464 C CA . ARG A 1 322 ? -21.408 15.214 46.527 1.00 71.75 322 ARG A CA 1
ATOM 2465 C C . ARG A 1 322 ? -20.223 15.879 45.821 1.00 71.75 322 ARG A C 1
ATOM 2467 O O . ARG A 1 322 ? -20.311 16.166 44.627 1.00 71.75 322 ARG A O 1
ATOM 2474 N N . LYS A 1 323 ? -19.118 16.137 46.530 1.00 68.81 323 LYS A N 1
ATOM 2475 C CA . LYS A 1 323 ? -17.892 16.681 45.919 1.00 68.81 323 LYS A CA 1
ATOM 2476 C C . LYS A 1 323 ? -17.298 15.709 44.905 1.00 68.81 323 LYS A C 1
ATOM 2478 O O . LYS A 1 323 ? -16.892 16.150 43.834 1.00 68.81 323 LYS A O 1
ATOM 2483 N N . PHE A 1 324 ? -17.288 14.420 45.223 1.00 61.81 324 PHE A N 1
ATOM 2484 C CA . PHE A 1 324 ? -16.777 13.380 44.338 1.00 61.81 324 PHE A CA 1
ATOM 2485 C C . PHE A 1 324 ? -17.562 13.311 43.016 1.00 61.81 324 PHE A C 1
ATOM 2487 O O . PHE A 1 324 ? -16.962 13.378 41.945 1.00 61.81 324 PHE A O 1
ATOM 2494 N N . ILE A 1 325 ? -18.899 13.327 43.074 1.00 67.94 325 ILE A N 1
ATOM 2495 C CA . ILE A 1 325 ? -19.759 13.357 41.875 1.00 67.94 325 ILE A CA 1
ATOM 2496 C C . ILE A 1 325 ? -19.520 14.625 41.039 1.00 67.94 325 ILE A C 1
ATOM 2498 O O . ILE A 1 325 ? -19.412 14.566 39.816 1.00 67.94 325 ILE A O 1
ATOM 2502 N N . ASN A 1 326 ? -19.361 15.786 41.682 1.00 66.94 326 ASN A N 1
ATOM 2503 C CA . ASN A 1 326 ? -19.060 17.030 40.966 1.00 66.94 326 ASN A CA 1
ATOM 2504 C C . ASN A 1 326 ? -17.694 17.006 40.262 1.00 66.94 326 ASN A C 1
ATOM 2506 O O . ASN A 1 326 ? -17.550 17.584 39.183 1.00 66.94 326 ASN A O 1
ATOM 2510 N N . ILE A 1 327 ? -16.691 16.352 40.853 1.00 64.38 327 ILE A N 1
ATOM 2511 C CA . ILE A 1 327 ? -15.382 16.155 40.220 1.00 64.38 327 ILE A CA 1
ATOM 2512 C C . ILE A 1 327 ? -15.531 15.243 38.996 1.00 64.38 327 ILE A C 1
ATOM 2514 O O . ILE A 1 327 ? -15.046 15.596 37.923 1.00 64.38 327 ILE A O 1
ATOM 2518 N N . GLN A 1 328 ? -16.287 14.147 39.108 1.00 57.19 328 GLN A N 1
ATOM 2519 C CA . GLN A 1 328 ? -16.589 13.269 37.972 1.00 57.19 328 GLN A CA 1
ATOM 2520 C C . GLN A 1 328 ? -17.318 14.002 36.835 1.00 57.19 328 GLN A C 1
ATOM 2522 O O . GLN A 1 328 ? -17.006 13.781 35.664 1.00 57.19 328 GLN A O 1
ATOM 2527 N N . ARG A 1 329 ? -18.241 14.918 37.157 1.00 65.44 329 ARG A N 1
ATOM 2528 C CA . ARG A 1 329 ? -18.931 15.754 36.162 1.00 65.44 329 ARG A CA 1
ATOM 2529 C C . ARG A 1 329 ? -17.967 16.689 35.426 1.00 65.44 329 ARG A C 1
ATOM 2531 O O . ARG A 1 329 ? -18.034 16.790 34.205 1.00 65.44 329 ARG A O 1
ATOM 2538 N N . LYS A 1 330 ? -17.043 17.335 36.149 1.00 64.06 330 LYS A N 1
ATOM 2539 C CA . LYS A 1 330 ? -16.024 18.216 35.548 1.00 64.06 330 LYS A CA 1
ATOM 2540 C C . LYS A 1 330 ? -15.054 17.461 34.652 1.00 64.06 330 LYS A C 1
ATOM 2542 O O . LYS A 1 330 ? -14.803 17.924 33.546 1.00 64.06 330 LYS A O 1
ATOM 2547 N N . LEU A 1 331 ? -14.552 16.307 35.100 1.00 59.19 331 LEU A N 1
ATOM 2548 C CA . LEU A 1 331 ? -13.700 15.474 34.253 1.00 59.19 331 LEU A CA 1
ATOM 2549 C C . LEU A 1 331 ? -14.452 15.114 32.970 1.00 59.19 331 LEU A C 1
ATOM 2551 O O . LEU A 1 331 ? -13.923 15.300 31.884 1.00 59.19 331 LEU A O 1
ATOM 2555 N N . ARG A 1 332 ? -15.705 14.664 33.072 1.00 63.31 332 ARG A N 1
ATOM 2556 C CA . ARG A 1 332 ? -16.496 14.233 31.912 1.00 63.31 332 ARG A CA 1
ATOM 2557 C C . ARG A 1 332 ? -16.705 15.323 30.864 1.00 63.31 332 ARG A C 1
ATOM 2559 O O . ARG A 1 332 ? -16.598 15.022 29.682 1.00 63.31 332 ARG A O 1
ATOM 2566 N N . LEU A 1 333 ? -16.967 16.558 31.288 1.00 62.69 333 LEU A N 1
ATOM 2567 C CA . LEU A 1 333 ? -17.089 17.702 30.378 1.00 62.69 333 LEU A CA 1
ATOM 2568 C C . LEU A 1 333 ? -15.770 17.981 29.639 1.00 62.69 333 LEU A C 1
ATOM 2570 O O . LEU A 1 333 ? -15.784 18.267 28.444 1.00 62.69 333 LEU A O 1
ATOM 2574 N N . ASP A 1 334 ? -14.632 17.824 30.317 1.00 59.81 334 ASP A N 1
ATOM 2575 C CA . ASP A 1 334 ? -13.309 17.978 29.703 1.00 59.81 334 ASP A CA 1
ATOM 2576 C C . ASP A 1 334 ? -13.018 16.855 28.682 1.00 59.81 334 ASP A C 1
ATOM 2578 O O . ASP A 1 334 ? -12.516 17.106 27.584 1.00 59.81 334 ASP A O 1
ATOM 2582 N N . TRP A 1 335 ? -13.437 15.618 28.981 1.00 58.09 335 TRP A N 1
ATOM 2583 C CA . TRP A 1 335 ? -13.355 14.467 28.066 1.00 58.09 335 TRP A CA 1
ATOM 2584 C C . TRP A 1 335 ? -14.292 14.577 26.855 1.00 58.09 335 TRP A C 1
ATOM 2586 O O . TRP A 1 335 ? -13.951 14.097 25.773 1.00 58.09 335 TRP A O 1
ATOM 2596 N N . GLN A 1 336 ? -15.448 15.224 27.013 1.00 54.53 336 GLN A N 1
ATOM 2597 C CA . GLN A 1 336 ? -16.461 15.387 25.968 1.00 54.53 336 GLN A CA 1
ATOM 2598 C C . GLN A 1 336 ? -15.900 16.147 24.754 1.00 54.53 336 GLN A C 1
ATOM 2600 O O . GLN A 1 336 ? -16.068 15.702 23.621 1.00 54.53 336 GLN A O 1
ATOM 2605 N N . SER A 1 337 ? -15.118 17.210 24.990 1.00 52.59 337 SER A N 1
ATOM 2606 C CA . SER A 1 337 ? -14.422 17.975 23.938 1.00 52.59 337 SER A CA 1
ATOM 2607 C C . SER A 1 337 ? -13.475 17.123 23.077 1.00 52.59 337 SER A C 1
ATOM 2609 O O . SER A 1 337 ? -13.358 17.339 21.872 1.00 52.59 337 SER A O 1
ATOM 2611 N N . LYS A 1 338 ? -12.838 16.111 23.678 1.00 53.00 338 LYS A N 1
ATOM 2612 C CA . LYS A 1 338 ? -11.875 15.218 23.014 1.00 53.00 338 LYS A CA 1
ATOM 2613 C C . LYS A 1 338 ? -12.563 14.080 22.254 1.00 53.00 338 LYS A C 1
ATOM 2615 O O . LYS A 1 338 ? -12.019 13.600 21.262 1.00 53.00 338 LYS A O 1
ATOM 2620 N N . LEU A 1 339 ? -13.760 13.673 22.688 1.00 48.75 339 LEU A N 1
ATOM 2621 C CA . LEU A 1 339 ? -14.566 12.628 22.044 1.00 48.75 339 LEU A CA 1
ATOM 2622 C C . LEU A 1 339 ? -15.402 13.136 20.859 1.00 48.75 339 LEU A C 1
ATOM 2624 O O . LEU A 1 339 ? -15.660 12.360 19.940 1.00 48.75 339 LEU A O 1
ATOM 2628 N N . TYR A 1 340 ? -15.780 14.420 20.833 1.00 48.38 340 TYR A N 1
ATOM 2629 C CA . TYR A 1 340 ? -16.574 15.014 19.743 1.00 48.38 340 TYR A CA 1
ATOM 2630 C C . TYR A 1 340 ? -15.929 14.906 18.354 1.00 48.38 340 TYR A C 1
ATOM 2632 O O . TYR A 1 340 ? -16.625 14.995 17.348 1.00 48.38 340 TYR A O 1
ATOM 2640 N N . ARG A 1 341 ? -14.615 14.658 18.275 1.00 53.94 341 ARG A N 1
ATOM 2641 C CA . ARG A 1 341 ? -13.927 14.393 17.001 1.00 53.94 341 ARG A CA 1
ATOM 2642 C C . ARG A 1 341 ? -14.351 13.066 16.349 1.00 53.94 341 ARG A C 1
ATOM 2644 O O . ARG A 1 341 ? -14.065 12.860 15.176 1.00 53.94 341 ARG A O 1
ATOM 2651 N N . PHE A 1 342 ? -15.008 12.173 17.091 1.00 50.78 342 PHE A N 1
ATOM 2652 C CA . PHE A 1 342 ? -15.278 10.799 16.660 1.00 50.78 342 PHE A CA 1
ATOM 2653 C C . PHE A 1 342 ? -16.718 10.320 16.896 1.00 50.78 342 PHE A C 1
ATOM 2655 O O . PHE A 1 342 ? -17.057 9.230 16.444 1.00 50.78 342 PHE A O 1
ATOM 2662 N N . LEU A 1 343 ? -17.568 11.094 17.583 1.00 50.84 343 LEU A N 1
ATOM 2663 C CA . LEU A 1 343 ? -18.962 10.723 17.840 1.00 50.84 343 LEU A CA 1
ATOM 2664 C C . LEU A 1 343 ? -19.885 11.943 17.760 1.00 50.84 343 LEU A C 1
ATOM 2666 O O . LEU A 1 343 ? -19.557 13.012 18.280 1.00 50.84 343 LEU A O 1
ATOM 2670 N N . SER A 1 344 ? -21.049 11.774 17.129 1.00 56.78 344 SER A N 1
ATOM 2671 C CA . SER A 1 344 ? -22.055 12.832 17.027 1.00 56.78 344 SER A CA 1
ATOM 2672 C C . SER A 1 344 ? -22.645 13.173 18.405 1.00 56.78 344 SER A C 1
ATOM 2674 O O . SER A 1 344 ? -22.801 12.310 19.274 1.00 56.78 344 SER A O 1
ATOM 2676 N N . GLU A 1 345 ? -22.998 14.443 18.622 1.00 57.38 345 GLU A N 1
ATOM 2677 C CA . GLU A 1 345 ? -23.522 14.930 19.908 1.00 57.38 345 GLU A CA 1
ATOM 2678 C C . GLU A 1 345 ? -24.788 14.187 20.366 1.00 57.38 345 GLU A C 1
ATOM 2680 O O . GLU A 1 345 ? -24.978 13.932 21.558 1.00 57.38 345 GLU A O 1
ATOM 2685 N N . ALA A 1 346 ? -25.617 13.766 19.408 1.00 56.91 346 ALA A N 1
ATOM 2686 C CA . ALA A 1 346 ? -26.853 13.035 19.658 1.00 56.91 346 ALA A CA 1
ATOM 2687 C C . ALA A 1 346 ? -26.609 11.613 20.198 1.00 56.91 346 ALA A C 1
ATOM 2689 O O . ALA A 1 346 ? -27.324 11.158 21.094 1.00 56.91 346 ALA A O 1
ATOM 2690 N N . GLU A 1 347 ? -25.589 10.915 19.697 1.00 58.44 347 GLU A N 1
ATOM 2691 C CA . GLU A 1 347 ? -25.274 9.544 20.115 1.00 58.44 347 GLU A CA 1
ATOM 2692 C C . GLU A 1 347 ? -24.584 9.508 21.480 1.00 58.44 347 GLU A C 1
ATOM 2694 O O . GLU A 1 347 ? -24.913 8.658 22.311 1.00 58.44 347 GLU A O 1
ATOM 2699 N N . PHE A 1 348 ? -23.697 10.470 21.759 1.00 62.50 348 PHE A N 1
ATOM 2700 C CA . PHE A 1 348 ? -23.069 10.602 23.075 1.00 62.50 348 PHE A CA 1
ATOM 2701 C C . PHE A 1 348 ? -24.100 10.917 24.166 1.00 62.50 348 PHE A C 1
ATOM 2703 O O . PHE A 1 348 ? -24.104 10.290 25.232 1.00 62.50 348 PHE A O 1
ATOM 2710 N N . LYS A 1 349 ? -25.015 11.855 23.891 1.00 61.34 349 LYS A N 1
ATOM 2711 C CA . LYS A 1 349 ? -26.064 12.243 24.838 1.00 61.34 349 LYS A CA 1
ATOM 2712 C C . LYS A 1 349 ? -26.979 11.068 25.183 1.00 61.34 349 LYS A C 1
ATOM 2714 O O . LYS A 1 349 ? -27.201 10.803 26.362 1.00 61.34 349 LYS A O 1
ATOM 2719 N N . LYS A 1 350 ? -27.400 10.306 24.170 1.00 61.31 350 LYS A N 1
ATOM 2720 C CA . LYS A 1 350 ? -28.266 9.133 24.339 1.00 61.31 350 LYS A CA 1
ATOM 2721 C C . LYS A 1 350 ? -27.586 7.987 25.098 1.00 61.31 350 LYS A C 1
ATOM 2723 O O . LYS A 1 350 ? -28.245 7.300 25.874 1.00 61.31 350 LYS A O 1
ATOM 2728 N N . MET A 1 351 ? -26.291 7.752 24.871 1.00 51.31 351 MET A N 1
ATOM 2729 C CA . MET A 1 351 ? -25.578 6.627 25.492 1.00 51.31 351 MET A CA 1
ATOM 2730 C C . MET A 1 351 ? -25.027 6.930 26.888 1.00 51.31 351 MET A C 1
ATOM 2732 O O . MET A 1 351 ? -24.952 6.021 27.712 1.00 51.31 351 MET A O 1
ATOM 2736 N N . VAL A 1 352 ? -24.615 8.171 27.162 1.00 57.53 352 VAL A N 1
ATOM 2737 C CA . VAL A 1 352 ? -23.843 8.498 28.376 1.00 57.53 352 VAL A CA 1
ATOM 2738 C C . VAL A 1 352 ? -24.411 9.687 29.146 1.00 57.53 352 VAL A C 1
ATOM 2740 O O . VAL A 1 352 ? -24.340 9.696 30.375 1.00 57.53 352 VAL A O 1
ATOM 2743 N N . GLY A 1 353 ? -24.970 10.683 28.457 1.00 59.84 353 GLY A N 1
ATOM 2744 C CA . GLY A 1 353 ? -25.527 11.883 29.088 1.00 59.84 353 GLY A CA 1
ATOM 2745 C C . GLY A 1 353 ? -26.787 11.576 29.895 1.00 59.84 353 GLY A C 1
ATOM 2746 O O . GLY A 1 353 ? -26.777 11.661 31.125 1.00 59.84 353 GLY A O 1
ATOM 2747 N N . ASP A 1 354 ? -27.843 11.149 29.203 1.00 61.62 354 ASP A N 1
ATOM 2748 C CA . ASP A 1 354 ? -29.182 11.002 29.782 1.00 61.62 354 ASP A CA 1
ATOM 2749 C C . ASP A 1 354 ? -29.252 9.967 30.930 1.00 61.62 354 ASP A C 1
ATOM 2751 O O . ASP A 1 354 ? -29.857 10.268 31.965 1.00 61.62 354 ASP A O 1
ATOM 2755 N N . PRO A 1 355 ? -28.616 8.775 30.844 1.00 56.06 355 PRO A N 1
ATOM 2756 C CA . PRO A 1 355 ? -28.681 7.790 31.927 1.00 56.06 355 PRO A CA 1
ATOM 2757 C C . PRO A 1 355 ? -27.959 8.248 33.199 1.00 56.06 355 PRO A C 1
ATOM 2759 O O . PRO A 1 355 ? -28.372 7.924 34.314 1.00 56.06 355 PRO A O 1
ATOM 2762 N N . VAL A 1 356 ? -26.870 9.007 33.053 1.00 60.53 356 VAL A N 1
ATOM 2763 C CA . VAL A 1 356 ? -26.040 9.395 34.195 1.00 60.53 356 VAL A CA 1
ATOM 2764 C C . VAL A 1 356 ? -26.541 10.676 34.848 1.00 60.53 356 VAL A C 1
ATOM 2766 O O . VAL A 1 356 ? -26.504 10.778 36.071 1.00 60.53 356 VAL A O 1
ATOM 2769 N N . GLU A 1 357 ? -27.100 11.607 34.078 1.00 65.38 357 GLU A N 1
ATOM 2770 C CA . GLU A 1 357 ? -27.790 12.769 34.640 1.00 65.38 357 GLU A CA 1
ATOM 2771 C C . GLU A 1 357 ? -28.982 12.341 35.515 1.00 65.38 357 GLU A C 1
ATOM 2773 O O . GLU A 1 357 ? -29.178 12.870 36.614 1.00 65.38 357 GLU A O 1
ATOM 2778 N N . GLN A 1 358 ? -29.720 11.304 35.100 1.00 64.00 358 GLN A N 1
ATOM 2779 C CA . GLN A 1 358 ? -30.790 10.715 35.911 1.00 64.00 358 GLN A CA 1
ATOM 2780 C C . GLN A 1 358 ? -30.265 10.072 37.207 1.00 64.00 358 GLN A C 1
ATOM 2782 O O . GLN A 1 358 ? -30.855 10.274 38.273 1.00 64.00 358 GLN A O 1
ATOM 2787 N N . ALA A 1 359 ? -29.139 9.352 37.152 1.00 57.69 359 ALA A N 1
ATOM 2788 C CA . ALA A 1 359 ? -28.522 8.735 38.329 1.00 57.69 359 ALA A CA 1
ATOM 2789 C C . ALA A 1 359 ? -27.962 9.775 39.322 1.00 57.69 359 ALA A C 1
ATOM 2791 O O . ALA A 1 359 ? -28.192 9.674 40.531 1.00 57.69 359 ALA A O 1
ATOM 2792 N N . GLU A 1 360 ? -27.288 10.816 38.823 1.00 66.56 360 GLU A N 1
ATOM 2793 C CA . GLU A 1 360 ? -26.795 11.936 39.635 1.00 66.56 360 GLU A CA 1
ATOM 2794 C C . GLU A 1 360 ? -27.958 12.701 40.288 1.00 66.56 360 GLU A C 1
ATOM 2796 O O . GLU A 1 360 ? -27.905 13.036 41.478 1.00 66.56 360 GLU A O 1
ATOM 2801 N N . GLY A 1 361 ? -29.042 12.926 39.538 1.00 64.06 361 GLY A N 1
ATOM 2802 C CA . GLY A 1 361 ? -30.259 13.562 40.036 1.00 64.06 361 GLY A CA 1
ATOM 2803 C C . GLY A 1 361 ? -30.940 12.761 41.148 1.00 64.06 361 GLY A C 1
ATOM 2804 O O . GLY A 1 361 ? -31.378 13.340 42.148 1.00 64.06 361 GLY A O 1
ATOM 2805 N N . PHE A 1 362 ? -30.997 11.433 41.020 1.00 68.75 362 PHE A N 1
ATOM 2806 C CA . PHE A 1 362 ? -31.564 10.559 42.048 1.00 68.75 362 PHE A CA 1
ATOM 2807 C C . PHE A 1 362 ? -30.719 10.561 43.328 1.00 68.75 362 PHE A C 1
ATOM 2809 O O . PHE A 1 362 ? -31.256 10.781 44.415 1.00 68.75 362 PHE A O 1
ATOM 2816 N N . PHE A 1 363 ? -29.392 10.426 43.214 1.00 65.88 363 PHE A N 1
ATOM 2817 C CA . PHE A 1 363 ? -28.493 10.472 44.370 1.00 65.88 363 PHE A CA 1
ATOM 2818 C C . PHE A 1 363 ? -28.574 11.810 45.114 1.00 65.88 363 PHE A C 1
ATOM 2820 O O . PHE A 1 363 ? -28.606 11.837 46.348 1.00 65.88 363 PHE A O 1
ATOM 2827 N N . TYR A 1 364 ? -28.649 12.929 44.385 1.00 72.25 364 TYR A N 1
ATOM 2828 C CA . TYR A 1 364 ? -28.775 14.249 44.997 1.00 72.25 364 TYR A CA 1
ATOM 2829 C C . TYR A 1 364 ? -30.090 14.393 45.776 1.00 72.25 364 TYR A C 1
ATOM 2831 O O . TYR A 1 364 ? -30.068 14.845 46.926 1.00 72.25 364 TYR A O 1
ATOM 2839 N N . LYS A 1 365 ? -31.214 13.957 45.186 1.00 68.19 365 LYS A N 1
ATOM 2840 C CA . LYS A 1 365 ? -32.538 13.972 45.830 1.00 68.19 365 LYS A CA 1
ATOM 2841 C C . LYS A 1 365 ? -32.562 13.108 47.090 1.00 68.19 365 LYS A C 1
ATOM 2843 O O . LYS A 1 365 ? -32.931 13.612 48.149 1.00 68.19 365 LYS A O 1
ATOM 2848 N N . VAL A 1 366 ? -32.095 11.863 47.003 1.00 70.25 366 VAL A N 1
ATOM 2849 C CA . VAL A 1 366 ? -32.072 10.920 48.135 1.00 70.25 366 VAL A CA 1
ATOM 2850 C C . VAL A 1 366 ? -31.138 11.403 49.245 1.00 70.25 366 VAL A C 1
ATOM 2852 O O . VAL A 1 366 ? -31.521 11.406 50.410 1.00 70.25 366 VAL A O 1
ATOM 2855 N N . SER A 1 367 ? -29.949 11.904 48.904 1.00 69.12 367 SER A N 1
ATOM 2856 C CA . SER A 1 367 ? -29.007 12.451 49.892 1.00 69.12 367 SER A CA 1
ATOM 2857 C C . SER A 1 367 ? -29.557 13.687 50.608 1.00 69.12 367 SER A C 1
ATOM 2859 O O . SER A 1 367 ? -29.297 13.893 51.792 1.00 69.12 367 SER A O 1
ATOM 2861 N N . CYS A 1 368 ? -30.305 14.536 49.896 1.00 73.69 368 CYS A N 1
ATOM 2862 C CA . CYS A 1 368 ? -30.927 15.717 50.490 1.00 73.69 368 CYS A CA 1
ATOM 2863 C C . CYS A 1 368 ? -32.078 15.326 51.423 1.00 73.69 368 CYS A C 1
ATOM 2865 O O . CYS A 1 368 ? -32.103 15.749 52.575 1.00 73.69 368 CYS A O 1
ATOM 2867 N N . GLN A 1 369 ? -32.975 14.452 50.960 1.00 73.94 369 GLN A N 1
ATOM 2868 C CA . GLN A 1 369 ? -34.085 13.948 51.770 1.00 73.94 369 GLN A CA 1
ATOM 2869 C C . GLN A 1 369 ? -33.596 13.175 53.003 1.00 73.94 369 GLN A C 1
ATOM 2871 O O . GLN A 1 369 ? -34.137 13.368 54.088 1.00 73.94 369 GLN A O 1
ATOM 2876 N N . GLY A 1 370 ? -32.536 12.372 52.869 1.00 69.25 370 GLY A N 1
ATOM 2877 C CA . GLY A 1 370 ? -31.923 11.635 53.975 1.00 69.25 370 GLY A CA 1
ATOM 2878 C C . GLY A 1 370 ? -31.317 12.546 55.045 1.00 69.25 370 GLY A C 1
ATOM 2879 O O . GLY A 1 370 ? -31.552 12.328 56.232 1.00 69.25 370 GLY A O 1
ATOM 2880 N N . LEU A 1 371 ? -30.601 13.607 54.650 1.00 75.31 371 LEU A N 1
ATOM 2881 C CA . LEU A 1 371 ? -30.073 14.596 55.600 1.00 75.31 371 LEU A CA 1
ATOM 2882 C C . LEU A 1 371 ? -31.182 15.386 56.299 1.00 75.31 371 LEU A C 1
ATOM 2884 O O . LEU A 1 371 ? -31.068 15.653 57.492 1.00 75.31 371 LEU A O 1
ATOM 2888 N N . ILE A 1 372 ? -32.254 15.736 55.583 1.00 78.56 372 ILE A N 1
ATOM 2889 C CA . ILE A 1 372 ? -33.406 16.440 56.164 1.00 78.56 372 ILE A CA 1
ATOM 2890 C C . ILE A 1 372 ? -34.119 15.544 57.183 1.00 78.56 372 ILE A C 1
ATOM 2892 O O . ILE A 1 372 ? -34.375 15.983 58.301 1.00 78.56 372 ILE A O 1
ATOM 2896 N N . MET A 1 373 ? -34.384 14.282 56.831 1.00 77.50 373 MET A N 1
ATOM 2897 C CA . MET A 1 373 ? -34.991 13.297 57.734 1.00 77.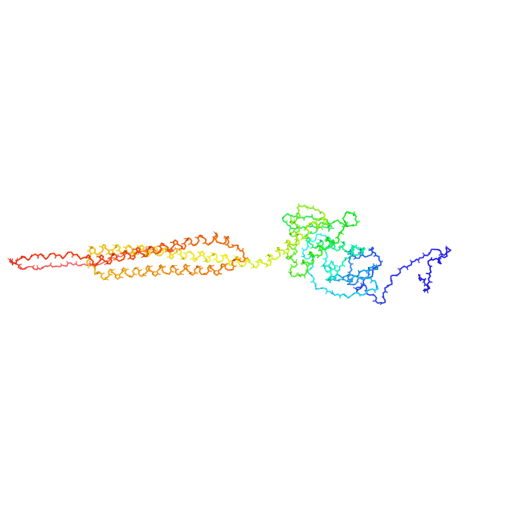50 373 MET A CA 1
ATOM 2898 C C . MET A 1 373 ? -34.134 13.062 58.981 1.00 77.50 373 MET A C 1
ATOM 2900 O O . MET A 1 373 ? -34.649 13.096 60.097 1.00 77.50 373 MET A O 1
ATOM 2904 N N . LEU A 1 374 ? -32.822 12.874 58.816 1.00 74.88 374 LEU A N 1
ATOM 2905 C CA . LEU A 1 374 ? -31.912 12.665 59.941 1.00 74.88 374 LEU A CA 1
ATOM 2906 C C . LEU A 1 374 ? -31.790 13.917 60.818 1.00 74.88 374 LEU A C 1
ATOM 2908 O O . LEU A 1 374 ? -31.764 13.802 62.039 1.00 74.88 374 LEU A O 1
ATOM 2912 N N . GLY A 1 375 ? -31.746 15.105 60.213 1.00 73.75 375 GLY A N 1
ATOM 2913 C CA . GLY A 1 375 ? -31.735 16.374 60.937 1.00 73.75 375 GLY A CA 1
ATOM 2914 C C . GLY A 1 375 ? -33.014 16.582 61.745 1.00 73.75 375 GLY A C 1
ATOM 2915 O O . GLY A 1 375 ? -32.944 16.935 62.919 1.00 73.75 375 GLY A O 1
ATOM 2916 N N . ALA A 1 376 ? -34.176 16.283 61.158 1.00 78.44 376 ALA A N 1
ATOM 2917 C CA . ALA A 1 376 ? -35.462 16.334 61.847 1.00 78.44 376 ALA A CA 1
ATOM 2918 C C . ALA A 1 376 ? -35.535 15.323 63.003 1.00 78.44 376 ALA A C 1
ATOM 2920 O O . ALA A 1 376 ? -35.984 15.673 64.092 1.00 78.44 376 ALA A O 1
ATOM 2921 N N . ALA A 1 377 ? -35.038 14.098 62.804 1.00 73.19 377 ALA A N 1
ATOM 2922 C CA . ALA A 1 377 ? -34.970 13.084 63.853 1.00 73.19 377 ALA A CA 1
ATOM 2923 C C . ALA A 1 377 ? -34.015 13.494 64.987 1.00 73.19 377 ALA A C 1
ATOM 2925 O O . ALA A 1 377 ? -34.377 13.400 66.156 1.00 73.19 377 ALA A O 1
ATOM 2926 N N . ALA A 1 378 ? -32.825 14.006 64.663 1.00 73.31 378 ALA A N 1
ATOM 2927 C CA . ALA A 1 378 ? -31.865 14.492 65.651 1.00 73.31 378 ALA A CA 1
ATOM 2928 C C . ALA A 1 378 ? -32.423 15.671 66.461 1.00 73.31 378 ALA A C 1
ATOM 2930 O O . ALA A 1 378 ? -32.288 15.695 67.685 1.00 73.31 378 ALA A O 1
ATOM 2931 N N . LEU A 1 379 ? -33.105 16.608 65.796 1.00 77.44 379 LEU A N 1
ATOM 2932 C CA . LEU A 1 379 ? -33.772 17.734 66.443 1.00 77.44 379 LEU A CA 1
ATOM 2933 C C . LEU A 1 379 ? -34.927 17.261 67.335 1.00 77.44 379 LEU A C 1
ATOM 2935 O O . LEU A 1 379 ? -35.033 17.700 68.476 1.00 77.44 379 LEU A O 1
ATOM 2939 N N . GLY A 1 380 ? -35.753 16.328 66.855 1.00 75.75 380 GLY A N 1
ATOM 2940 C CA . GLY A 1 380 ? -36.849 15.739 67.623 1.00 75.75 380 GLY A CA 1
ATOM 2941 C C . GLY A 1 380 ? -36.362 15.004 68.873 1.00 75.75 380 GLY A C 1
ATOM 2942 O O . GLY A 1 380 ? -36.930 15.185 69.946 1.00 75.75 380 GLY A O 1
ATOM 2943 N N . ILE A 1 381 ? -35.267 14.246 68.766 1.00 71.69 381 ILE A N 1
ATOM 2944 C CA . ILE A 1 381 ? -34.637 13.546 69.896 1.00 71.69 381 ILE A CA 1
ATOM 2945 C C . ILE A 1 381 ? -34.035 14.539 70.893 1.00 71.69 381 ILE A C 1
ATOM 2947 O O . ILE A 1 381 ? -34.191 14.359 72.099 1.00 71.69 381 ILE A O 1
ATOM 2951 N N . ALA A 1 382 ? -33.386 15.604 70.417 1.00 71.31 382 ALA A N 1
ATOM 2952 C CA . ALA A 1 382 ? -32.861 16.649 71.288 1.00 71.31 382 ALA A CA 1
ATOM 2953 C C . ALA A 1 382 ? -33.994 17.372 72.034 1.00 71.31 382 ALA A C 1
ATOM 2955 O O . ALA A 1 382 ? -33.942 17.481 73.255 1.00 71.31 382 ALA A O 1
ATOM 2956 N N . ILE A 1 383 ? -35.051 17.794 71.331 1.00 77.38 383 ILE A N 1
ATOM 2957 C CA . ILE A 1 383 ? -36.234 18.421 71.940 1.00 77.38 383 ILE A CA 1
ATOM 2958 C C . ILE A 1 383 ? -36.872 17.469 72.956 1.00 77.38 383 ILE A C 1
ATOM 2960 O O . ILE A 1 383 ? -37.144 17.881 74.079 1.00 77.38 383 ILE A O 1
ATOM 2964 N N . PHE A 1 384 ? -37.044 16.191 72.615 1.00 72.56 384 PHE A N 1
ATOM 2965 C CA . PHE A 1 384 ? -37.564 15.181 73.536 1.00 72.56 384 PHE A CA 1
ATOM 2966 C C . PHE A 1 384 ? -36.692 15.042 74.792 1.00 72.56 384 PHE A C 1
ATOM 2968 O O . PHE A 1 384 ? -37.217 15.021 75.902 1.00 72.56 384 PHE A O 1
ATOM 2975 N N . ALA A 1 385 ? -35.364 15.033 74.648 1.00 69.75 385 ALA A N 1
ATOM 2976 C CA . ALA A 1 385 ? -34.441 14.953 75.778 1.00 69.75 385 ALA A CA 1
ATOM 2977 C C . ALA A 1 385 ? -34.529 16.163 76.734 1.00 69.75 385 ALA A C 1
ATOM 2979 O O . ALA A 1 385 ? -34.250 15.997 77.924 1.00 69.75 385 ALA A O 1
ATOM 2980 N N . PHE A 1 386 ? -34.921 17.346 76.236 1.00 71.38 386 PHE A N 1
ATOM 2981 C CA . PHE A 1 386 ? -35.103 18.570 77.032 1.00 71.38 386 PHE A CA 1
ATOM 2982 C C . PHE A 1 386 ? -36.533 18.765 77.567 1.00 71.38 386 PHE A C 1
ATOM 2984 O O . PHE A 1 386 ? -36.698 19.317 78.651 1.00 71.38 386 PHE A O 1
ATOM 2991 N N . VAL A 1 387 ? -37.563 18.325 76.838 1.00 73.31 387 VAL A N 1
ATOM 2992 C CA . VAL A 1 387 ? -38.980 18.489 77.220 1.00 73.31 387 VAL A CA 1
ATOM 2993 C C . VAL A 1 387 ? -39.441 17.383 78.172 1.00 73.31 387 VAL A C 1
ATOM 2995 O O . VAL A 1 387 ? -40.290 17.622 79.031 1.00 73.31 387 VAL A O 1
ATOM 2998 N N . TYR A 1 388 ? -38.873 16.178 78.065 1.00 64.25 388 TYR A N 1
ATOM 2999 C CA . TYR A 1 388 ? -39.221 15.061 78.938 1.00 64.25 388 TYR A CA 1
ATOM 3000 C C . TYR A 1 388 ? -38.547 15.207 80.314 1.00 64.25 388 TYR A C 1
ATOM 3002 O O . TYR A 1 388 ? -37.473 14.660 80.576 1.00 64.25 388 TYR A O 1
ATOM 3010 N N . SER A 1 389 ? -39.190 15.961 81.206 1.00 55.19 389 SER A N 1
ATOM 3011 C CA . SER A 1 389 ? -38.888 15.956 82.641 1.00 55.19 389 SER A CA 1
ATOM 3012 C C . SER A 1 389 ? -39.639 14.801 83.303 1.00 55.19 389 SER A C 1
ATOM 3014 O O . SER A 1 389 ? -40.868 14.771 83.298 1.00 55.19 389 SER A O 1
ATOM 3016 N N . THR A 1 390 ? -38.915 13.834 83.872 1.00 51.22 390 THR A N 1
ATOM 3017 C CA . THR A 1 390 ? -39.512 12.788 84.719 1.00 51.22 390 THR A CA 1
ATOM 3018 C C . THR A 1 390 ? -40.323 13.425 85.855 1.00 51.22 390 THR A C 1
ATOM 3020 O O . THR A 1 390 ? -39.809 14.361 86.473 1.00 51.22 390 THR A O 1
ATOM 3023 N N . PRO A 1 391 ? -41.531 12.927 86.187 1.00 47.09 391 PRO A N 1
ATOM 3024 C CA . PRO A 1 391 ? -42.240 13.362 87.384 1.00 47.09 391 PRO A CA 1
ATOM 3025 C C . PRO A 1 391 ? -41.339 13.175 88.606 1.00 47.09 391 PRO A C 1
ATOM 3027 O O . PRO A 1 391 ? -40.796 12.087 88.814 1.00 47.09 391 PRO A O 1
ATOM 3030 N N . THR A 1 392 ? -41.157 14.238 89.390 1.00 41.50 392 THR A N 1
ATOM 3031 C CA . THR A 1 392 ? -40.477 14.198 90.688 1.00 41.50 392 THR A CA 1
ATOM 3032 C C . THR A 1 392 ? -41.052 13.050 91.510 1.00 41.50 392 THR A C 1
ATOM 3034 O O . THR A 1 392 ? -42.247 13.038 91.806 1.00 41.50 392 THR A O 1
ATOM 3037 N N . ALA A 1 393 ? -40.208 12.077 91.860 1.00 42.81 393 ALA A N 1
ATOM 3038 C CA . ALA A 1 393 ? -40.577 11.017 92.782 1.00 42.81 393 ALA A CA 1
ATOM 3039 C C . ALA A 1 393 ? -41.054 11.660 94.092 1.00 42.81 393 ALA A C 1
ATOM 3041 O O . ALA A 1 393 ? -40.296 12.373 94.754 1.00 42.81 393 ALA A O 1
ATOM 3042 N N . ALA A 1 394 ? -42.328 11.449 94.423 1.00 39.69 394 ALA A N 1
ATOM 3043 C CA . ALA A 1 394 ? -42.919 11.902 95.668 1.00 39.69 394 ALA A CA 1
ATOM 3044 C C . ALA A 1 394 ? -42.106 11.347 96.845 1.00 39.69 394 ALA A C 1
ATOM 3046 O O . ALA A 1 394 ? -41.882 10.142 96.956 1.00 39.69 394 ALA A O 1
ATOM 3047 N N . THR A 1 395 ? -41.650 12.251 97.705 1.00 42.09 395 THR A N 1
ATOM 3048 C CA . THR A 1 395 ? -40.991 11.943 98.971 1.00 42.09 395 THR A CA 1
ATOM 3049 C C . THR A 1 395 ? -41.922 11.064 99.818 1.00 42.09 395 THR A C 1
ATOM 3051 O O . THR A 1 395 ? -43.047 11.490 100.086 1.00 42.09 395 THR A O 1
ATOM 3054 N N . PRO A 1 396 ? -41.520 9.854 100.247 1.00 44.78 396 PRO A N 1
ATOM 3055 C CA . PRO A 1 396 ? -42.331 9.089 101.184 1.00 44.78 396 PRO A CA 1
ATOM 3056 C C . PRO A 1 396 ? -42.320 9.775 102.564 1.00 44.78 396 PRO A C 1
ATOM 3058 O O . PRO A 1 396 ? -41.280 10.297 102.979 1.00 44.78 396 PRO A O 1
ATOM 3061 N N . PRO A 1 397 ? -43.457 9.803 103.283 1.00 42.09 397 PRO A N 1
ATOM 3062 C CA . PRO A 1 397 ? -43.544 10.429 104.593 1.00 42.09 397 PRO A CA 1
ATOM 3063 C C . PRO A 1 397 ? -42.784 9.605 105.637 1.00 42.09 397 PRO A C 1
ATOM 3065 O O . PRO A 1 397 ? -42.783 8.377 105.606 1.00 42.09 397 PRO A O 1
ATOM 3068 N N . VAL A 1 398 ? -42.162 10.311 106.580 1.00 45.78 398 VAL A N 1
ATOM 3069 C CA . VAL A 1 398 ? -41.534 9.765 107.790 1.00 45.78 398 VAL A CA 1
ATOM 3070 C C . VAL A 1 398 ? -42.599 9.147 108.706 1.00 45.78 398 VAL A C 1
ATOM 3072 O O . VAL A 1 398 ? -43.605 9.805 108.975 1.00 45.78 398 VAL A O 1
ATOM 3075 N N . PRO A 1 399 ? -42.341 7.958 109.283 1.00 42.78 399 PRO A N 1
ATOM 3076 C CA . PRO A 1 399 ? -42.865 7.634 110.608 1.00 42.78 399 PRO A CA 1
ATOM 3077 C C . PRO A 1 399 ? -41.757 7.206 111.593 1.00 42.78 399 PRO A C 1
ATOM 3079 O O . PRO A 1 399 ? -40.998 6.273 111.350 1.00 42.78 399 PRO A O 1
ATOM 3082 N N . SER A 1 400 ? -41.706 7.945 112.705 1.00 36.78 400 SER A N 1
ATOM 3083 C CA . SER A 1 400 ? -41.504 7.531 114.109 1.00 36.78 400 SER A CA 1
ATOM 3084 C C . SER A 1 400 ? -40.576 6.347 114.465 1.00 36.78 400 SER A C 1
ATOM 3086 O O . SER A 1 400 ? -40.869 5.183 114.214 1.00 36.78 400 SER A O 1
ATOM 3088 N N . ALA A 1 401 ? -39.530 6.655 115.236 1.00 33.47 401 ALA A N 1
ATOM 3089 C CA . ALA A 1 401 ? -38.775 5.745 116.115 1.00 33.47 401 ALA A CA 1
ATOM 3090 C C . ALA A 1 401 ? -39.530 5.470 117.453 1.00 33.47 401 ALA A C 1
ATOM 3092 O O . ALA A 1 401 ? -40.441 6.247 117.752 1.00 33.47 401 ALA A O 1
ATOM 3093 N N . PRO A 1 402 ? -39.074 4.590 118.389 1.00 54.53 402 PRO A N 1
ATOM 3094 C CA . PRO A 1 402 ? -38.417 3.256 118.339 1.00 54.53 402 PRO A CA 1
ATOM 3095 C C . PRO A 1 402 ? -39.109 2.237 119.336 1.00 54.53 402 PRO A C 1
ATOM 3097 O O . PRO A 1 402 ? -40.207 2.562 119.790 1.00 54.53 402 PRO A O 1
ATOM 3100 N N . PRO A 1 403 ? -38.576 1.026 119.701 1.00 43.00 403 PRO A N 1
ATOM 3101 C CA . PRO A 1 403 ? -37.403 0.864 120.592 1.00 43.00 403 PRO A CA 1
ATOM 3102 C C . PRO A 1 403 ? -36.445 -0.333 120.304 1.00 43.00 403 PRO A C 1
ATOM 3104 O O . PRO A 1 403 ? -36.843 -1.459 120.032 1.00 43.00 403 PRO A O 1
ATOM 3107 N N . THR A 1 404 ? -35.148 -0.057 120.464 1.00 34.38 404 THR A N 1
ATOM 3108 C CA . THR A 1 404 ? -34.133 -0.794 121.255 1.00 34.38 404 THR A CA 1
ATOM 3109 C C . THR A 1 404 ? -34.054 -2.339 121.236 1.00 34.38 404 THR A C 1
ATOM 3111 O O . THR A 1 404 ? -34.784 -3.009 121.962 1.00 34.38 404 THR A O 1
ATOM 3114 N N . ARG A 1 405 ? -32.981 -2.889 120.632 1.00 31.12 405 ARG A N 1
ATOM 3115 C CA . ARG A 1 405 ? -32.054 -3.855 121.283 1.00 31.12 405 ARG A CA 1
ATOM 3116 C C . ARG A 1 405 ? -30.766 -4.060 120.467 1.00 31.12 405 ARG A C 1
ATOM 3118 O O . ARG A 1 405 ? -30.813 -4.264 119.262 1.00 31.12 405 ARG A O 1
ATOM 3125 N N . ALA A 1 406 ? -29.631 -3.999 121.159 1.00 34.16 406 ALA A N 1
ATOM 3126 C CA . ALA A 1 406 ? -28.279 -4.293 120.671 1.00 34.16 406 ALA A CA 1
ATOM 3127 C C . ALA A 1 406 ? -27.855 -5.738 121.085 1.00 34.16 406 ALA A C 1
ATOM 3129 O O . ALA A 1 406 ? -28.714 -6.490 121.547 1.00 34.16 406 ALA A O 1
ATOM 3130 N N . PRO A 1 407 ? -26.573 -6.148 120.985 1.00 50.56 407 PRO A N 1
ATOM 3131 C CA . PRO A 1 407 ? -25.977 -6.899 119.872 1.00 50.56 407 PRO A CA 1
ATOM 3132 C C . PRO A 1 407 ? -25.439 -8.288 120.305 1.00 50.56 407 PRO A C 1
ATOM 3134 O O . PRO A 1 407 ? -25.300 -8.555 121.495 1.00 50.56 407 PRO A O 1
ATOM 3137 N N . ALA A 1 408 ? -25.049 -9.157 119.363 1.00 33.38 408 ALA A N 1
ATOM 3138 C CA . ALA A 1 408 ? -24.140 -10.274 119.661 1.00 33.38 408 ALA A CA 1
ATOM 3139 C C . ALA A 1 408 ? -23.327 -10.700 118.426 1.00 33.38 408 ALA A C 1
ATOM 3141 O O . ALA A 1 408 ? -23.856 -10.800 117.322 1.00 33.38 408 ALA A O 1
ATOM 3142 N N . SER A 1 409 ? -22.032 -10.906 118.661 1.00 38.28 409 SER A N 1
ATOM 3143 C CA . SER A 1 409 ? -20.940 -11.092 117.697 1.00 38.28 409 SER A CA 1
ATOM 3144 C C . SER A 1 409 ? -20.593 -12.600 117.487 1.00 38.28 409 SER A C 1
ATOM 3146 O O . SER A 1 409 ? -21.495 -13.420 117.624 1.00 38.28 409 SER A O 1
ATOM 3148 N N . PRO A 1 410 ? -19.361 -13.014 117.098 1.00 52.72 410 PRO A N 1
ATOM 3149 C CA . PRO A 1 410 ? -19.056 -13.780 115.875 1.00 52.72 410 PRO A CA 1
ATOM 3150 C C . PRO A 1 410 ? -18.514 -15.205 116.155 1.00 52.72 410 PRO A C 1
ATOM 3152 O O . PRO A 1 410 ? -18.353 -15.553 117.313 1.00 52.72 410 PRO A O 1
ATOM 3155 N N . HIS A 1 411 ? -18.170 -16.007 115.128 1.00 36.00 411 HIS A N 1
ATOM 3156 C CA . HIS A 1 411 ? -17.021 -16.948 115.153 1.00 36.00 411 HIS A CA 1
ATOM 3157 C C . HIS A 1 411 ? -16.775 -17.659 113.795 1.00 36.00 411 HIS A C 1
ATOM 3159 O O . HIS A 1 411 ? -17.663 -18.302 113.243 1.00 36.00 411 HIS A O 1
ATOM 3165 N N . SER A 1 412 ? -15.534 -17.563 113.303 1.00 37.69 412 SER A N 1
ATOM 3166 C CA . SER A 1 412 ? -14.814 -18.504 112.400 1.00 37.69 412 SER A CA 1
ATOM 3167 C C . SER A 1 412 ? -14.073 -19.566 113.279 1.00 37.69 412 SER A C 1
ATOM 3169 O O . SER A 1 412 ? -14.226 -19.414 114.498 1.00 37.69 412 SER A O 1
ATOM 3171 N N . PRO A 1 413 ? -13.210 -20.541 112.831 1.00 51.34 413 PRO A N 1
ATOM 3172 C CA . PRO A 1 413 ? -12.437 -20.640 111.559 1.00 51.34 413 PRO A CA 1
ATOM 3173 C C . PRO A 1 413 ? -12.028 -22.067 111.019 1.00 51.34 413 PRO A C 1
ATOM 3175 O O . PRO A 1 413 ? -12.315 -23.089 111.632 1.00 51.34 413 PRO A O 1
ATOM 3178 N N . THR A 1 414 ? -11.179 -22.072 109.959 1.00 33.62 414 THR A N 1
ATOM 3179 C CA . THR A 1 414 ? -10.089 -23.050 109.584 1.00 33.62 414 THR A CA 1
ATOM 3180 C C . THR A 1 414 ? -10.501 -24.374 108.886 1.00 33.62 414 THR A C 1
ATOM 3182 O O . THR A 1 414 ? -11.481 -24.980 109.284 1.00 33.62 414 THR A O 1
ATOM 3185 N N . THR A 1 415 ? -9.847 -24.940 107.848 1.00 36.38 415 THR A N 1
ATOM 3186 C CA . THR A 1 415 ? -8.408 -25.026 107.478 1.00 36.38 415 THR A CA 1
ATOM 3187 C C . THR A 1 415 ? -8.223 -25.501 106.010 1.00 36.38 415 THR A C 1
ATOM 3189 O O . THR A 1 415 ? -9.002 -26.320 105.531 1.00 36.38 415 THR A O 1
ATOM 3192 N N . GLU A 1 416 ? -7.170 -25.011 105.337 1.00 35.06 416 GLU A N 1
ATOM 3193 C CA . GLU A 1 416 ? -6.445 -25.573 104.159 1.00 35.06 416 GLU A CA 1
ATOM 3194 C C . GLU A 1 416 ? -5.808 -26.965 104.470 1.00 35.06 416 GLU A C 1
ATOM 3196 O O . GLU A 1 416 ? -5.823 -27.314 105.653 1.00 35.06 416 GLU A O 1
ATOM 3201 N N . PRO A 1 417 ? -5.216 -27.772 103.536 1.00 45.47 417 PRO A N 1
ATOM 3202 C CA . PRO A 1 417 ? -4.283 -27.381 102.451 1.00 45.47 417 PRO A CA 1
ATOM 3203 C C . PRO A 1 417 ? -4.385 -28.148 101.095 1.00 45.47 417 PRO A C 1
ATOM 3205 O O . PRO A 1 417 ? -5.024 -29.191 100.972 1.00 45.47 417 PRO A O 1
ATOM 3208 N N . ALA A 1 418 ? -3.703 -27.623 100.065 1.00 38.03 418 ALA A N 1
ATOM 3209 C CA . ALA A 1 418 ? -3.351 -28.274 98.777 1.00 38.03 418 ALA A CA 1
ATOM 3210 C C . ALA A 1 418 ? -2.054 -29.147 98.919 1.00 38.03 418 ALA A C 1
ATOM 3212 O O . ALA A 1 418 ? -1.593 -29.243 100.059 1.00 38.03 418 ALA A O 1
ATOM 3213 N N . PRO A 1 419 ? -1.359 -29.719 97.882 1.00 50.12 419 PRO A N 1
ATOM 3214 C CA . PRO A 1 419 ? -1.555 -29.706 96.408 1.00 50.12 419 PRO A CA 1
ATOM 3215 C C . PRO A 1 419 ? -1.143 -30.992 95.584 1.00 50.12 419 PRO A C 1
ATOM 3217 O O . PRO A 1 419 ? -0.534 -31.918 96.106 1.00 50.12 419 PRO A O 1
ATOM 3220 N N . GLN A 1 420 ? -1.340 -30.923 94.241 1.00 38.78 420 GLN A N 1
ATOM 3221 C CA . GLN A 1 420 ? -0.568 -31.539 93.106 1.00 38.78 420 GLN A CA 1
ATOM 3222 C C . GLN A 1 420 ? -0.673 -33.061 92.764 1.00 38.78 420 GLN A C 1
ATOM 3224 O O . GLN A 1 420 ? -1.107 -33.824 93.617 1.00 38.78 420 GLN A O 1
ATOM 3229 N N . PRO A 1 421 ? -0.197 -33.569 91.579 1.00 49.31 421 PRO A N 1
ATOM 3230 C CA . PRO A 1 421 ? 0.172 -32.954 90.272 1.00 49.31 421 PRO A CA 1
ATOM 3231 C C . PRO A 1 421 ? -0.281 -33.726 88.976 1.00 49.31 421 PRO A C 1
ATOM 3233 O O . PRO A 1 421 ? -0.878 -34.796 89.025 1.00 49.31 421 PRO A O 1
ATOM 3236 N N . LYS A 1 422 ? 0.063 -33.157 87.797 1.00 39.59 422 LYS A N 1
ATOM 3237 C CA . LYS A 1 422 ? -0.021 -33.679 86.397 1.00 39.59 422 LYS A CA 1
ATOM 3238 C C . LYS A 1 422 ? 0.765 -34.988 86.140 1.00 39.59 422 LYS A C 1
ATOM 3240 O O . LYS A 1 422 ? 1.728 -35.255 86.855 1.00 39.59 422 LYS A O 1
ATOM 3245 N N . PRO A 1 423 ? 0.493 -35.687 85.012 1.00 46.06 423 PRO A N 1
ATOM 3246 C CA . PRO A 1 423 ? 1.492 -35.713 83.922 1.00 46.06 423 PRO A CA 1
ATOM 3247 C C . PRO A 1 423 ? 0.937 -35.715 82.470 1.00 46.06 423 PRO A C 1
ATOM 3249 O O . PRO A 1 423 ? -0.124 -36.253 82.176 1.00 46.06 423 PRO A O 1
ATOM 3252 N N . LEU A 1 424 ? 1.725 -35.129 81.558 1.00 40.81 424 LEU A N 1
ATOM 3253 C CA . LEU A 1 424 ? 1.834 -35.422 80.108 1.00 40.81 424 LEU A CA 1
ATOM 3254 C C . LEU A 1 424 ? 2.929 -36.506 79.951 1.00 40.81 424 LEU A C 1
ATOM 3256 O O . LEU A 1 424 ? 3.801 -36.520 80.827 1.00 40.81 424 LEU A O 1
ATOM 3260 N N . PRO A 1 425 ? 2.981 -37.366 78.901 1.00 50.38 425 PRO A N 1
ATOM 3261 C CA . PRO A 1 425 ? 3.347 -36.921 77.535 1.00 50.38 425 PRO A CA 1
ATOM 3262 C C . PRO A 1 425 ? 2.888 -37.827 76.354 1.00 50.38 425 PRO A C 1
ATOM 3264 O O . PRO A 1 425 ? 2.550 -38.990 76.548 1.00 50.38 425 PRO A O 1
ATOM 3267 N N . LYS A 1 426 ? 2.986 -37.339 75.103 1.00 38.06 426 LYS A N 1
ATOM 3268 C CA . LYS A 1 426 ? 3.849 -37.940 74.054 1.00 38.06 426 LYS A CA 1
ATOM 3269 C C . LYS A 1 426 ? 3.779 -37.214 72.700 1.00 38.06 426 LYS A C 1
ATOM 3271 O O . LYS A 1 426 ? 2.723 -36.859 72.196 1.00 38.06 426 LYS A O 1
ATOM 3276 N N . THR A 1 427 ? 4.986 -37.040 72.186 1.00 42.75 427 THR A N 1
ATOM 3277 C CA . THR A 1 427 ? 5.506 -36.660 70.870 1.00 42.75 427 THR A CA 1
ATOM 3278 C C . THR A 1 427 ? 5.067 -37.605 69.745 1.00 42.75 427 THR A C 1
ATOM 3280 O O . THR A 1 427 ? 5.035 -38.803 69.994 1.00 42.75 427 THR A O 1
ATOM 3283 N N . GLU A 1 428 ? 4.894 -37.101 68.514 1.00 39.59 428 GLU A N 1
ATOM 3284 C CA . GLU A 1 428 ? 5.681 -37.539 67.340 1.00 39.59 428 GLU A CA 1
ATOM 3285 C C . GLU A 1 428 ? 5.493 -36.616 66.118 1.00 39.59 428 GLU A C 1
ATOM 3287 O O . GLU A 1 428 ? 4.439 -36.012 65.932 1.00 39.59 428 GLU A O 1
ATOM 3292 N N . ASN A 1 429 ? 6.573 -36.488 65.344 1.00 44.50 429 ASN A N 1
ATOM 3293 C CA . ASN A 1 429 ? 6.757 -35.659 64.151 1.00 44.50 429 ASN A CA 1
ATOM 3294 C C . ASN A 1 429 ? 6.241 -36.355 62.876 1.00 44.50 429 ASN A C 1
ATOM 3296 O O . ASN A 1 429 ? 6.299 -37.581 62.806 1.00 44.50 429 ASN A O 1
ATOM 3300 N N . ILE A 1 430 ? 5.861 -35.574 61.856 1.00 37.62 430 ILE A N 1
ATOM 3301 C CA . ILE A 1 430 ? 6.502 -35.427 60.522 1.00 37.62 430 ILE A CA 1
ATOM 3302 C C . ILE A 1 430 ? 5.891 -34.195 59.849 1.00 37.62 430 ILE A C 1
ATOM 3304 O O . ILE A 1 430 ? 4.649 -34.046 59.918 1.00 37.62 430 ILE A O 1
#

Foldseek 3Di:
DADPVRDDDDPVPPPVVDDDDDDDDDDPDDDPDDQQAEAEAEDLVSLLVCLQVDHNHQEYAYAPPPDWFDFLRHTYHHPVDDDDDDHHDFWAALPVQAAEPAPDDLADRGLRRLATDPPGDADPVDVSSQSSLLSSLLNLLRSLANYAYHVRFWGWFDEVVIEIAGEDDPPDDDDRQDRVLSVLSNVLSCVLTVDRVCNNVLSNQLSHLLRVQDDHYYHSSVSSSVGNNVSNVRSVVVVVVVVVCVCVVVVVVVVVVVVVVVVVVVVLVVLVVVLVVLLVVLVVVLVVVLVCVVVDVDQLVVLLVSLVVSLVVSVVSLVVSLVVVVVVVVVVVVVVVVCVVPDPPVVCCVPPVPVVVVVNVVSVVCSVVSSVVSVVSSVVSSVCSVVDDDPDDDDDDDDDDDDDDDDDDDDDDDDDDDDDDDDDDDDDDD

Sequence (430 aa):
MFDSAGGETEVEEGDEAFGPFRVELVKPLPEGHDQTDALYVATEAGFRAFLDSGHAAPRWYVLGLIKPFNTRARVYTDWDQEEPYIESQATKSPRLLVKEAANVRTVPEDVRHWLLAEGHGLDEAVPLHMAWATQAFDALSRCFANEIDTTGSKLSFKGPPKLNLTLTEVVNGGGQLAMKDFKVVQDAAAWVFDNAREAEVKHILLSAEIARSGRADGEALQYFNENLAAALDCAKIAYQMAVSEITKDTLKSLGDLRKAVTEETSKATDATRQAITAISTALTVGLGLIVARLTLQINPYLISLVMAVAFGYTTLNVMSGRKFINIQRKLRLDWQSKLYRFLSEAEFKKMVGDPVEQAEGFFYKVSCQGLIMLGAAALGIAIFAFVYSTPTAATPPVPSAPPTRAPASPHSPTTEPAPQPKPLPKTENI